Protein AF-A0A915L9Y4-F1 (afdb_monomer_lite)

pLDDT: mean 92.8, std 8.83, range [43.28, 98.94]

Foldseek 3Di:
DAAEEEEEDEAAFAPLLRVLLQVLCVLLVHHYFDAYAVWQDWHQYNVRDTDGGPGHPVCVCVVDVDGLEYEFTDGPVSLVVLLPDPVNLVVLVVCVVVLRAYEYEASNLSSCQSSVHPALEEEEHAPVCVVVNPVVGNYHYDPDQWDDGRRYIYGYDSVSSNVSSLVVSCVPPNNVSSCLSCVLPQDKFKWKKKWWKKKFAPQDQDPPPRWGIKMKTFMDTPDQDQPLLWWQWKWKAADPPDPCRIDIGRHPPGMDIDTHHDWDWIWIWTHTPDPVDDIDIDTYTHDHDDPDPCRVNRVDMGIDMDMDMDIDGSDRSSNVCSRPPDDGHPDDDDDPDPVVVVVVVVVVVVVVVVVVVVVVVVVVVVVVVVVVVVVVVVVVVVVVVVVVVVVVVPDDPDD

Structure (mmCIF, N/CA/C/O backbone):
data_AF-A0A915L9Y4-F1
#
_entry.id   AF-A0A915L9Y4-F1
#
loop_
_atom_site.group_PDB
_atom_site.id
_atom_site.type_symbol
_atom_site.label_atom_id
_atom_site.label_alt_id
_atom_site.label_comp_id
_atom_site.label_asym_id
_atom_site.label_entity_id
_atom_site.label_seq_id
_atom_site.pdbx_PDB_ins_code
_atom_site.Cartn_x
_atom_site.Cartn_y
_atom_site.Cartn_z
_atom_site.occupancy
_atom_site.B_iso_or_equiv
_atom_site.auth_seq_id
_atom_site.auth_comp_id
_atom_site.auth_asym_id
_atom_site.auth_atom_id
_atom_site.pdbx_PDB_model_num
ATOM 1 N N . MET A 1 1 ? -25.971 -1.883 1.354 1.00 72.19 1 MET A N 1
ATOM 2 C CA . MET A 1 1 ? -25.535 -0.600 1.948 1.00 72.19 1 MET A CA 1
ATOM 3 C C . MET A 1 1 ? -24.076 -0.724 2.340 1.00 72.19 1 MET A C 1
ATOM 5 O O . MET A 1 1 ? -23.689 -1.802 2.780 1.00 72.19 1 MET A O 1
ATOM 9 N N . THR A 1 2 ? -23.286 0.332 2.150 1.00 90.81 2 THR A N 1
ATOM 10 C CA . THR A 1 2 ? -21.878 0.383 2.570 1.00 90.81 2 THR A CA 1
ATOM 11 C C . THR A 1 2 ? -21.782 0.284 4.090 1.00 90.81 2 THR A C 1
ATOM 13 O O . THR A 1 2 ? -22.526 0.972 4.791 1.00 90.81 2 THR A O 1
ATOM 16 N N . LYS A 1 3 ? -20.899 -0.587 4.589 1.00 97.31 3 LYS A N 1
ATOM 17 C CA . LYS A 1 3 ? -20.639 -0.743 6.026 1.00 97.31 3 LYS A CA 1
ATOM 18 C C . LYS A 1 3 ? -19.931 0.494 6.574 1.00 97.31 3 LYS A C 1
ATOM 20 O O . LYS A 1 3 ? -19.128 1.089 5.859 1.00 97.31 3 LYS A O 1
ATOM 25 N N . LYS A 1 4 ? -20.207 0.856 7.826 1.00 97.88 4 LYS A N 1
ATOM 26 C CA . LYS A 1 4 ? -19.638 2.031 8.499 1.00 97.88 4 LYS A CA 1
ATOM 27 C C . LYS A 1 4 ? -18.822 1.648 9.728 1.00 97.88 4 LYS A C 1
ATOM 29 O O . LYS A 1 4 ? -19.293 0.877 10.563 1.00 97.88 4 LYS A O 1
ATOM 34 N N . ALA A 1 5 ? -17.646 2.246 9.881 1.00 98.50 5 ALA A N 1
ATOM 35 C CA . ALA A 1 5 ? -16.773 2.063 11.037 1.00 98.50 5 ALA A CA 1
ATOM 36 C C . ALA A 1 5 ? -16.471 3.401 11.721 1.00 98.50 5 ALA A C 1
ATOM 38 O O . ALA A 1 5 ? -16.226 4.404 11.050 1.00 98.50 5 ALA A O 1
ATOM 39 N N . LEU A 1 6 ? -16.453 3.401 13.055 1.00 98.69 6 LEU A N 1
ATOM 40 C CA . LEU A 1 6 ? -16.030 4.545 13.861 1.00 98.69 6 LEU A CA 1
ATOM 41 C C . LEU A 1 6 ? -14.773 4.189 14.650 1.00 98.69 6 LEU A C 1
ATOM 43 O O . LEU A 1 6 ? -14.817 3.311 15.509 1.00 98.69 6 LEU A O 1
ATOM 47 N N . ILE A 1 7 ? -13.676 4.898 14.396 1.00 98.81 7 ILE A N 1
ATOM 48 C CA . ILE A 1 7 ? -12.450 4.828 15.195 1.00 98.81 7 ILE A CA 1
ATOM 49 C C . ILE A 1 7 ? -12.448 6.020 16.148 1.00 98.81 7 ILE A C 1
ATOM 51 O O . ILE A 1 7 ? -12.486 7.163 15.694 1.00 98.81 7 ILE A O 1
ATOM 55 N N . VAL A 1 8 ? -12.405 5.771 17.459 1.00 98.56 8 VAL A N 1
ATOM 56 C CA . VAL A 1 8 ? -12.363 6.848 18.462 1.00 98.56 8 VAL A CA 1
ATOM 57 C C . VAL A 1 8 ? -10.907 7.193 18.766 1.00 98.56 8 VAL A C 1
ATOM 59 O O . VAL A 1 8 ? -10.223 6.483 19.501 1.00 98.56 8 VAL A O 1
ATOM 62 N N . LEU A 1 9 ? -10.428 8.284 18.176 1.00 98.69 9 LEU A N 1
ATOM 63 C CA . LEU A 1 9 ? -9.066 8.776 18.334 1.00 98.69 9 LEU A CA 1
ATOM 64 C C . LEU A 1 9 ? -8.982 9.692 19.555 1.00 98.69 9 LEU A C 1
ATOM 66 O O . LEU A 1 9 ? -9.717 10.667 19.662 1.00 98.69 9 LEU A O 1
ATOM 70 N N . SER A 1 10 ? -8.057 9.407 20.463 1.00 97.88 10 SER A N 1
ATOM 71 C CA . SER A 1 10 ? -7.776 10.246 21.627 1.00 97.88 10 SER A CA 1
ATOM 72 C C . SER A 1 10 ? -6.300 10.626 21.665 1.00 97.88 10 SER A C 1
ATOM 74 O O . SER A 1 10 ? -5.451 9.868 21.203 1.00 97.88 10 SER A O 1
ATOM 76 N N . GLU A 1 11 ? -5.977 11.750 22.307 1.00 98.19 11 GLU A N 1
ATOM 77 C CA . GLU A 1 11 ? -4.596 12.092 22.657 1.00 98.19 11 GLU A CA 1
ATOM 78 C C . GLU A 1 11 ? -3.877 10.914 23.337 1.00 98.19 11 GLU A C 1
ATOM 80 O O . GLU A 1 11 ? -4.408 10.293 24.266 1.00 98.19 11 GLU A O 1
ATOM 85 N N . GLY A 1 12 ? -2.668 10.608 22.859 1.00 98.19 12 GLY A N 1
ATOM 86 C CA . GLY A 1 12 ? -1.854 9.492 23.331 1.00 98.19 12 GLY A CA 1
ATOM 87 C C . GLY A 1 12 ? -2.311 8.107 22.864 1.00 98.19 12 GLY A C 1
ATOM 88 O O . GLY A 1 12 ? -1.844 7.112 23.429 1.00 98.19 12 GLY A O 1
ATOM 89 N N . ALA A 1 13 ? -3.212 8.029 21.880 1.00 98.56 13 ALA A N 1
ATOM 90 C CA . ALA A 1 13 ? -3.502 6.791 21.161 1.00 98.56 13 ALA A CA 1
ATOM 91 C C . ALA A 1 13 ? -2.258 6.273 20.424 1.00 98.56 13 ALA A C 1
ATOM 93 O O . ALA A 1 13 ? -1.366 7.047 20.078 1.00 98.56 13 ALA A O 1
ATOM 94 N N . GLU A 1 14 ? -2.194 4.967 20.188 1.00 98.62 14 GLU A N 1
ATOM 95 C CA . GLU A 1 14 ? -1.151 4.371 19.352 1.00 98.62 14 GLU A CA 1
ATOM 96 C C . GLU A 1 14 ? -1.508 4.558 17.864 1.00 98.62 14 GLU A C 1
ATOM 98 O O . GLU A 1 14 ? -2.595 4.203 17.396 1.00 98.62 14 GLU A O 1
ATOM 103 N N . GLU A 1 15 ? -0.613 5.219 17.136 1.00 98.56 15 GLU A N 1
ATOM 104 C CA . GLU A 1 15 ? -0.821 5.675 15.762 1.00 98.56 15 GLU A CA 1
ATOM 105 C C . GLU A 1 15 ? -0.938 4.533 14.739 1.00 98.56 15 GLU A C 1
ATOM 107 O O . GLU A 1 15 ? -1.768 4.618 13.833 1.00 98.56 15 GLU A O 1
ATOM 112 N N . ILE A 1 16 ? -0.180 3.443 14.884 1.00 98.50 16 ILE A N 1
ATOM 113 C CA . ILE A 1 16 ? -0.242 2.271 13.993 1.00 98.50 16 ILE A CA 1
ATOM 114 C C . ILE A 1 16 ? -1.570 1.539 14.202 1.00 98.50 16 ILE A C 1
ATOM 116 O O . ILE A 1 16 ? -2.249 1.178 13.243 1.00 98.50 16 ILE A O 1
ATOM 120 N N . GLU A 1 17 ? -1.972 1.357 15.455 1.00 98.69 17 GLU A N 1
ATOM 121 C CA . GLU A 1 17 ? -3.247 0.756 15.859 1.00 98.69 17 GLU A CA 1
ATOM 122 C C . GLU A 1 17 ? -4.467 1.595 15.449 1.00 98.69 17 GLU A C 1
ATOM 124 O O . GLU A 1 17 ? -5.578 1.073 15.392 1.00 98.69 17 GLU A O 1
ATOM 129 N N . THR A 1 18 ? -4.269 2.877 15.137 1.00 98.56 18 THR A N 1
ATOM 130 C CA . THR A 1 18 ? -5.303 3.759 14.582 1.00 98.56 18 THR A CA 1
ATOM 131 C C . THR A 1 18 ? -5.329 3.685 13.054 1.00 98.56 18 THR A C 1
ATOM 133 O O . THR A 1 18 ? -6.380 3.451 12.454 1.00 98.56 18 THR A O 1
ATOM 136 N N . ILE A 1 19 ? -4.175 3.886 12.409 1.00 98.44 19 ILE A N 1
ATOM 137 C CA . ILE A 1 19 ? -4.089 4.071 10.957 1.00 98.44 19 ILE A CA 1
ATOM 138 C C . ILE A 1 19 ? -4.197 2.753 10.194 1.00 98.44 19 ILE A C 1
ATOM 140 O O . ILE A 1 19 ? -4.877 2.723 9.173 1.00 98.44 19 ILE A O 1
ATOM 144 N N . VAL A 1 20 ? -3.601 1.658 10.678 1.00 98.19 20 VAL A N 1
ATOM 145 C CA . VAL A 1 20 ? -3.665 0.366 9.970 1.00 98.19 20 VAL A CA 1
ATOM 146 C C . VAL A 1 20 ? -5.113 -0.128 9.846 1.00 98.19 20 VAL A C 1
ATOM 148 O O . VAL A 1 20 ? -5.528 -0.433 8.727 1.00 98.19 20 VAL A O 1
ATOM 151 N N . PRO A 1 21 ? -5.939 -0.146 10.916 1.00 98.56 21 PRO A N 1
ATOM 152 C CA . PRO A 1 21 ? -7.364 -0.425 10.768 1.00 98.56 21 PRO A CA 1
ATOM 153 C C . PRO A 1 21 ? -8.087 0.536 9.831 1.00 98.56 21 PRO A C 1
ATOM 155 O O . PRO A 1 21 ? -8.866 0.082 8.997 1.00 98.56 21 PRO A O 1
ATOM 158 N N . ALA A 1 22 ? -7.832 1.844 9.938 1.00 98.56 22 ALA A N 1
ATOM 159 C CA . ALA A 1 22 ? -8.494 2.828 9.088 1.00 98.56 22 ALA A CA 1
ATOM 160 C C . ALA A 1 22 ? -8.210 2.588 7.598 1.00 98.56 22 ALA A C 1
ATOM 162 O O . ALA A 1 22 ? -9.135 2.587 6.787 1.00 98.56 22 ALA A O 1
ATOM 163 N N . ASP A 1 23 ? -6.943 2.363 7.251 1.00 97.06 23 ASP A N 1
ATOM 164 C CA . ASP A 1 23 ? -6.484 2.124 5.886 1.00 97.06 23 ASP A CA 1
ATOM 165 C C . ASP A 1 23 ? -7.079 0.830 5.312 1.00 97.06 23 ASP A C 1
ATOM 167 O O . ASP A 1 23 ? -7.757 0.868 4.284 1.00 97.06 23 ASP A O 1
ATOM 171 N N . LEU A 1 24 ? -6.930 -0.302 6.009 1.00 96.75 24 LEU A N 1
ATOM 172 C CA . LEU A 1 24 ? -7.405 -1.597 5.512 1.00 96.75 24 LEU A CA 1
ATOM 173 C C . LEU A 1 24 ? -8.934 -1.644 5.379 1.00 96.75 24 LEU A C 1
ATOM 175 O O . LEU A 1 24 ? -9.451 -2.160 4.387 1.00 96.75 24 LEU A O 1
ATOM 179 N N . LEU A 1 25 ? -9.675 -1.075 6.334 1.00 98.19 25 LEU A N 1
ATOM 180 C CA . LEU A 1 25 ? -11.136 -0.999 6.239 1.00 98.19 25 LEU A CA 1
ATOM 181 C C . LEU A 1 25 ? -11.567 -0.123 5.048 1.00 98.19 25 LEU A C 1
ATOM 183 O O . LEU A 1 25 ? -12.472 -0.512 4.308 1.00 98.19 25 LEU A O 1
ATOM 187 N N . ARG A 1 26 ? -10.883 1.004 4.790 1.00 96.62 26 ARG A N 1
ATOM 188 C CA . ARG A 1 26 ? -11.124 1.834 3.594 1.00 96.62 26 ARG A CA 1
ATOM 189 C C . ARG A 1 26 ? -10.810 1.074 2.302 1.00 96.62 26 ARG A C 1
ATOM 191 O O . ARG A 1 26 ? -11.615 1.126 1.374 1.00 96.62 26 ARG A O 1
ATOM 198 N N . ARG A 1 27 ? -9.716 0.300 2.250 1.00 93.62 27 ARG A N 1
ATOM 199 C CA . ARG A 1 27 ? -9.398 -0.597 1.115 1.00 93.62 27 ARG A CA 1
ATOM 200 C C . ARG A 1 27 ? -10.487 -1.640 0.870 1.00 93.62 27 ARG A C 1
ATOM 202 O O . ARG A 1 27 ? -10.753 -1.986 -0.276 1.00 93.62 27 ARG A O 1
ATOM 209 N N . ALA A 1 28 ? -11.155 -2.099 1.927 1.00 94.75 28 ALA A N 1
ATOM 210 C CA . ALA A 1 28 ? -12.291 -3.013 1.833 1.00 94.75 28 ALA A CA 1
ATOM 211 C C . ALA A 1 28 ? -13.602 -2.339 1.375 1.00 94.75 28 ALA A C 1
ATOM 213 O O . ALA A 1 28 ? -14.614 -3.021 1.206 1.00 94.75 28 ALA A O 1
ATOM 214 N N . GLY A 1 29 ? -13.600 -1.016 1.179 1.00 94.75 29 GLY A N 1
ATOM 215 C CA . GLY A 1 29 ? -14.775 -0.229 0.808 1.00 94.75 29 GLY A CA 1
ATOM 216 C C . GLY A 1 29 ? -15.689 0.121 1.984 1.00 94.75 29 GLY A C 1
ATOM 217 O O . GLY A 1 29 ? -16.859 0.423 1.765 1.00 94.75 29 GLY A O 1
ATOM 218 N N . ILE A 1 30 ? -15.194 0.058 3.224 1.00 97.75 30 ILE A N 1
ATOM 219 C CA . ILE A 1 30 ? -15.936 0.466 4.426 1.00 97.75 30 ILE A CA 1
ATOM 220 C C . ILE A 1 30 ? -15.810 1.984 4.590 1.00 97.75 30 ILE A C 1
ATOM 222 O O . ILE A 1 30 ? -14.729 2.554 4.445 1.00 97.75 30 ILE A O 1
ATOM 226 N N . ASP A 1 31 ? -16.923 2.638 4.915 1.00 97.38 31 ASP A N 1
ATOM 227 C CA . ASP A 1 31 ? -16.970 4.062 5.244 1.00 97.38 31 ASP A CA 1
ATOM 228 C C . ASP A 1 31 ? -16.436 4.270 6.671 1.00 97.38 31 ASP A C 1
ATOM 230 O O . ASP A 1 31 ? -17.122 4.008 7.664 1.00 97.38 31 ASP A O 1
ATOM 234 N N . VAL A 1 32 ? -15.162 4.657 6.769 1.00 98.50 32 VAL A N 1
ATOM 235 C CA . VAL A 1 32 ? -14.446 4.825 8.040 1.00 98.50 32 VAL A CA 1
ATOM 236 C C . VAL A 1 32 ? -14.411 6.292 8.442 1.00 98.50 32 VAL A C 1
ATOM 238 O O . VAL A 1 32 ? -13.819 7.116 7.743 1.00 98.50 32 VAL A O 1
ATOM 241 N N . THR A 1 33 ? -14.943 6.577 9.629 1.00 98.50 33 THR A N 1
ATOM 242 C CA . THR A 1 33 ? -14.765 7.846 10.338 1.00 98.50 33 THR A CA 1
ATOM 243 C C . THR A 1 33 ? -13.722 7.692 11.446 1.00 98.50 33 THR A C 1
ATOM 245 O O . THR A 1 33 ? -13.926 6.920 12.384 1.00 98.50 33 THR A O 1
ATOM 248 N N . ILE A 1 34 ? -12.652 8.484 11.398 1.00 98.69 34 ILE A N 1
ATOM 249 C CA . ILE A 1 34 ? -11.750 8.728 12.530 1.00 98.69 34 ILE A CA 1
ATOM 250 C C . ILE A 1 34 ? -12.284 9.935 13.302 1.00 98.69 34 ILE A C 1
ATOM 252 O O . ILE A 1 34 ? -12.256 11.061 12.807 1.00 98.69 34 ILE A O 1
ATOM 256 N N . ALA A 1 35 ? -12.789 9.702 14.510 1.00 98.38 35 ALA A N 1
ATOM 257 C CA . ALA A 1 35 ? -13.433 10.715 15.329 1.00 98.38 35 ALA A CA 1
ATOM 258 C C . ALA A 1 35 ? -12.565 11.123 16.520 1.00 98.38 35 ALA A C 1
ATOM 260 O O . ALA A 1 35 ? -12.251 10.292 17.371 1.00 98.38 35 ALA A O 1
ATOM 261 N N . GLY A 1 36 ? -12.206 12.404 16.599 1.00 98.44 36 GLY A N 1
ATOM 262 C CA . GLY A 1 36 ? -11.384 12.930 17.686 1.00 98.44 36 GLY A CA 1
ATOM 263 C C . GLY A 1 36 ? -12.190 13.142 18.968 1.00 98.44 36 GLY A C 1
ATOM 264 O O . GLY A 1 36 ? -13.151 13.913 18.986 1.00 98.44 36 GLY A O 1
ATOM 265 N N . LEU A 1 37 ? -11.802 12.466 20.050 1.00 97.94 37 LEU A N 1
ATOM 266 C CA . LEU A 1 37 ? -12.480 12.519 21.347 1.00 97.94 37 LEU A CA 1
ATOM 267 C C . LEU A 1 37 ? -12.442 13.928 21.950 1.00 97.94 37 LEU A C 1
ATOM 269 O O . LEU A 1 37 ? -13.447 14.403 22.469 1.00 97.94 37 LEU A O 1
ATOM 273 N N . GLN A 1 38 ? -11.293 14.603 21.857 1.00 95.12 38 GLN A N 1
ATOM 274 C CA . GLN A 1 38 ? -11.092 15.948 22.401 1.00 95.12 38 GLN A CA 1
ATOM 275 C C . GLN A 1 38 ? -11.589 17.071 21.472 1.00 95.12 38 GLN A C 1
ATOM 277 O O . GLN A 1 38 ? -11.719 18.208 21.918 1.00 95.12 38 GLN A O 1
ATOM 282 N N . GLY A 1 39 ? -11.868 16.783 20.197 1.00 94.50 39 GLY A N 1
ATOM 283 C CA . GLY A 1 39 ? -12.214 17.794 19.198 1.00 94.50 39 GLY A CA 1
ATOM 284 C C . GLY A 1 39 ? -11.891 17.352 17.773 1.00 94.50 39 GLY A C 1
ATOM 285 O O . GLY A 1 39 ? -11.631 16.180 17.520 1.00 94.50 39 GLY A O 1
ATOM 286 N N . ASP A 1 40 ? -11.941 18.293 16.835 1.00 93.44 40 ASP A N 1
ATOM 287 C CA . ASP A 1 40 ? -11.572 18.113 15.424 1.00 93.44 40 ASP A CA 1
ATOM 288 C C . ASP A 1 40 ? -10.190 18.698 15.070 1.00 93.44 40 ASP A C 1
ATOM 290 O O . ASP A 1 40 ? -9.759 18.627 13.916 1.00 93.44 40 ASP A O 1
ATOM 294 N N . SER A 1 41 ? -9.486 19.248 16.063 1.00 96.12 41 SER A N 1
ATOM 295 C CA . SER A 1 41 ? -8.094 19.679 15.943 1.00 96.12 41 SER A CA 1
ATOM 296 C C . SER A 1 41 ? -7.139 18.493 15.811 1.00 96.12 41 SER A C 1
ATOM 298 O O . SER A 1 41 ? -7.496 17.338 16.052 1.00 96.12 41 SER A O 1
ATOM 300 N N . GLU A 1 42 ? -5.888 18.788 15.472 1.00 97.75 42 GLU A N 1
ATOM 301 C CA . GLU A 1 42 ? -4.801 17.820 15.476 1.00 97.75 42 GLU A CA 1
ATOM 302 C C . GLU A 1 42 ? -4.668 17.095 16.828 1.00 97.75 42 GLU A C 1
ATOM 304 O O . GLU A 1 42 ? -4.679 17.717 17.892 1.00 97.75 42 GLU A O 1
ATOM 309 N N . ILE A 1 43 ? -4.503 15.770 16.784 1.00 97.44 43 ILE A N 1
ATOM 310 C CA . ILE A 1 43 ? -4.306 14.920 17.959 1.00 97.44 43 ILE A CA 1
ATOM 311 C C . ILE A 1 43 ? -2.890 14.348 17.939 1.00 97.44 43 ILE A C 1
ATOM 313 O O . ILE A 1 43 ? -2.472 13.704 16.974 1.00 97.44 43 ILE A O 1
ATOM 317 N N . ILE A 1 44 ? -2.162 14.559 19.038 1.00 98.31 44 ILE A N 1
ATOM 318 C CA . ILE A 1 44 ? -0.817 14.017 19.245 1.00 98.31 44 ILE A CA 1
ATOM 319 C C . ILE A 1 44 ? -0.935 12.577 19.760 1.00 98.31 44 ILE A C 1
ATOM 321 O O . ILE A 1 44 ? -1.503 12.320 20.827 1.00 98.31 44 ILE A O 1
ATOM 325 N N . CYS A 1 45 ? -0.405 11.636 18.984 1.00 98.56 45 CYS A N 1
ATOM 326 C CA . CYS A 1 45 ? -0.364 10.212 19.300 1.00 98.56 45 CYS A CA 1
ATOM 327 C C . CYS A 1 45 ? 0.826 9.868 20.204 1.00 98.56 45 CYS A C 1
ATOM 329 O O . CYS A 1 45 ? 1.641 10.711 20.579 1.00 98.56 45 CYS A O 1
ATOM 331 N N . SER A 1 46 ? 0.921 8.600 20.583 1.00 97.75 46 SER A N 1
ATOM 332 C CA . SER A 1 46 ? 1.845 8.117 21.602 1.00 97.75 46 SER A CA 1
ATOM 333 C C . SER A 1 46 ? 3.331 8.297 21.264 1.00 97.75 46 SER A C 1
ATOM 335 O O . SER A 1 46 ? 4.132 8.431 22.189 1.00 97.75 46 SER A O 1
ATOM 337 N N . ARG A 1 47 ? 3.723 8.292 19.978 1.00 98.25 47 ARG A N 1
ATOM 338 C CA . ARG A 1 47 ? 5.105 8.557 19.523 1.00 98.25 47 ARG A CA 1
ATOM 339 C C . ARG A 1 47 ? 5.198 9.891 18.772 1.00 98.25 47 ARG A C 1
ATOM 341 O O . ARG A 1 47 ? 6.074 10.083 17.933 1.00 98.25 47 ARG A O 1
ATOM 348 N N . ASN A 1 48 ? 4.337 10.843 19.138 1.00 98.12 48 ASN A N 1
ATOM 349 C CA . ASN A 1 48 ? 4.277 12.207 18.606 1.00 98.12 48 ASN A CA 1
ATOM 350 C C . ASN A 1 48 ? 3.865 12.319 17.130 1.00 98.12 48 ASN A C 1
ATOM 352 O O . ASN A 1 48 ? 3.958 13.407 16.559 1.00 98.12 48 ASN A O 1
ATOM 356 N N . VAL A 1 49 ? 3.368 11.243 16.508 1.00 98.50 49 VAL A N 1
ATOM 357 C CA . VAL A 1 49 ? 2.664 11.368 15.227 1.00 98.50 49 VAL A CA 1
ATOM 358 C C . VAL A 1 49 ? 1.409 12.208 15.441 1.00 98.50 49 VAL A C 1
ATOM 360 O O . VAL A 1 49 ? 0.653 11.997 16.389 1.00 98.50 49 VAL A O 1
ATOM 363 N N . VAL A 1 50 ? 1.191 13.174 14.557 1.00 98.31 50 VAL A N 1
ATOM 364 C CA . VAL A 1 50 ? 0.038 14.068 14.618 1.00 98.31 50 VAL A CA 1
ATOM 365 C C . VAL A 1 50 ? -0.994 13.603 13.603 1.00 98.31 50 VAL A C 1
ATOM 367 O O . VAL A 1 50 ? -0.723 13.586 12.403 1.00 98.31 50 VAL A O 1
ATOM 370 N N . ILE A 1 51 ? -2.177 13.224 14.081 1.00 98.31 51 ILE A N 1
ATOM 371 C CA . ILE A 1 51 ? -3.292 12.800 13.233 1.00 98.31 51 ILE A CA 1
ATOM 372 C C . ILE A 1 51 ? -4.393 13.849 13.333 1.00 98.31 51 ILE A C 1
ATOM 374 O O . ILE A 1 51 ? -4.853 14.179 14.426 1.00 98.31 51 ILE A O 1
ATOM 378 N N . LYS A 1 52 ? -4.845 14.352 12.184 1.00 98.25 52 LYS A N 1
ATOM 379 C CA . LYS A 1 52 ? -6.068 15.147 12.101 1.00 98.25 52 LYS A CA 1
ATOM 380 C C . LYS A 1 52 ? -7.266 14.196 11.959 1.00 98.25 52 LYS A C 1
ATOM 382 O O . LYS A 1 52 ? -7.290 13.441 10.985 1.00 98.25 52 LYS A O 1
ATOM 387 N N . PRO A 1 53 ? -8.229 14.189 12.895 1.00 98.25 53 PRO A N 1
ATOM 388 C CA . PRO A 1 53 ? -9.435 13.378 12.757 1.00 98.25 53 PRO A CA 1
ATOM 389 C C . PRO A 1 53 ? -10.303 13.882 11.592 1.00 98.25 53 PRO A C 1
ATOM 391 O O . PRO A 1 53 ? -10.236 15.051 11.214 1.00 98.25 53 PRO A O 1
ATOM 394 N N . ASP A 1 54 ? -11.163 13.018 11.048 1.00 98.06 54 ASP A N 1
ATOM 395 C CA . ASP A 1 54 ? -12.105 13.400 9.985 1.00 98.06 54 ASP A CA 1
ATOM 396 C C . ASP A 1 54 ? -13.154 14.400 10.514 1.00 98.06 54 ASP A C 1
ATOM 398 O O . ASP A 1 54 ? -13.619 15.281 9.792 1.00 98.06 54 ASP A O 1
ATOM 402 N N . LYS A 1 55 ? -13.547 14.240 11.785 1.00 97.12 55 LYS A N 1
ATOM 403 C CA . LYS A 1 55 ? -14.475 15.108 12.526 1.00 97.12 55 LYS A CA 1
ATOM 404 C C . LYS A 1 55 ? -14.333 14.890 14.032 1.00 97.12 55 LYS A C 1
ATOM 406 O O . LYS A 1 55 ? -13.768 13.891 14.475 1.00 97.12 55 LYS A O 1
ATOM 411 N N . SER A 1 56 ? -14.880 15.797 14.837 1.00 97.81 56 SER A N 1
ATOM 412 C CA . SER A 1 56 ? -14.961 15.591 16.287 1.00 97.81 56 SER A CA 1
ATOM 413 C C . SER A 1 56 ? -15.921 14.448 16.632 1.00 97.81 56 SER A C 1
ATOM 415 O O . SER A 1 56 ? -16.867 14.162 15.892 1.00 97.81 56 SER A O 1
ATOM 417 N N . PHE A 1 57 ? -15.716 13.816 17.788 1.00 97.12 57 PHE A N 1
ATOM 418 C CA . PHE A 1 57 ? -16.567 12.737 18.295 1.00 97.12 57 PHE A CA 1
ATOM 419 C C . PHE A 1 57 ? -18.047 13.129 18.347 1.00 97.12 57 PHE A C 1
ATOM 421 O O . PHE A 1 57 ? -18.898 12.408 17.832 1.00 97.12 57 PHE A O 1
ATOM 428 N N . LYS A 1 58 ? -18.357 14.332 18.836 1.00 95.62 58 LYS A N 1
ATOM 429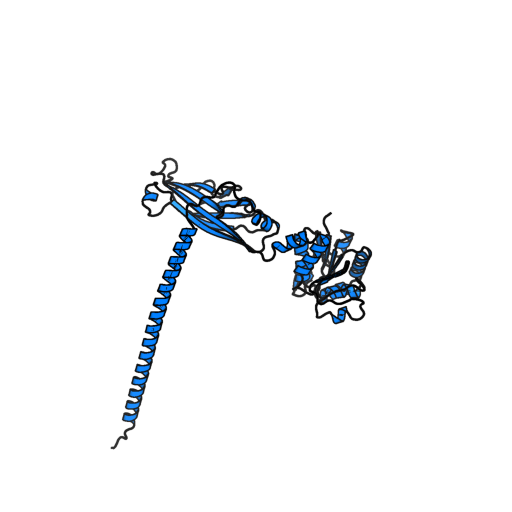 C CA . LYS A 1 58 ? -19.735 14.846 18.895 1.00 95.62 58 LYS A CA 1
ATOM 430 C C . LYS A 1 58 ? -20.382 14.960 17.513 1.00 95.62 58 LYS A C 1
ATOM 432 O O . LYS A 1 58 ? -21.528 14.550 17.337 1.00 95.62 58 LYS A O 1
ATOM 437 N N . VAL A 1 59 ? -19.645 15.465 16.521 1.00 96.62 59 VAL A N 1
ATOM 438 C CA . VAL A 1 59 ? -20.138 15.573 15.137 1.00 96.62 59 VAL A CA 1
ATOM 439 C C . VAL A 1 59 ? -20.264 14.193 14.488 1.00 96.62 59 VAL A C 1
ATOM 441 O O . VAL A 1 59 ? -21.202 13.947 13.729 1.00 96.62 59 VAL A O 1
ATOM 444 N N . ALA A 1 60 ? -19.367 13.252 14.790 1.00 96.00 60 ALA A N 1
ATOM 445 C CA . ALA A 1 60 ? -19.472 11.877 14.306 1.00 96.00 60 ALA A CA 1
ATOM 446 C C . ALA A 1 60 ? -20.761 11.188 14.779 1.00 96.00 60 ALA A C 1
ATOM 448 O O . ALA A 1 60 ? -21.398 10.497 13.983 1.00 96.00 60 ALA A O 1
ATOM 449 N N . LEU A 1 61 ? -21.162 11.406 16.034 1.00 93.88 61 LEU A N 1
ATOM 450 C CA . LEU A 1 61 ? -22.381 10.823 16.600 1.00 93.88 61 LEU A CA 1
ATOM 451 C C . LEU A 1 61 ? -23.661 11.494 16.095 1.00 93.88 61 LEU A C 1
ATOM 453 O O . LEU A 1 61 ? -24.648 10.808 15.846 1.00 93.88 61 LEU A O 1
ATOM 457 N N . SER A 1 62 ? -23.658 12.814 15.893 1.00 92.12 62 SER A N 1
ATOM 458 C CA . SER A 1 62 ? -24.835 13.512 15.359 1.00 92.12 62 SER A CA 1
ATOM 459 C C . SER A 1 62 ? -25.053 13.261 13.862 1.00 92.12 62 SER A C 1
ATOM 461 O O . SER A 1 62 ? -26.192 13.214 13.406 1.00 92.12 62 SER A O 1
ATOM 463 N N . SER A 1 63 ? -23.974 13.073 13.093 1.00 88.38 63 SER A N 1
ATOM 464 C CA . SER A 1 63 ? -24.037 12.854 11.638 1.00 88.38 63 SER A CA 1
ATOM 465 C C . SER A 1 63 ? -24.338 11.412 11.223 1.00 88.38 63 SER A C 1
ATOM 467 O O . SER A 1 63 ? -24.766 11.184 10.092 1.00 88.38 63 SER A O 1
ATOM 469 N N . SER A 1 64 ? -24.119 10.428 12.099 1.00 84.00 64 SER A N 1
ATOM 470 C CA . SER A 1 64 ? -24.461 9.030 11.830 1.00 84.00 64 SER A CA 1
ATOM 471 C C . SER A 1 64 ? -25.010 8.374 13.095 1.00 84.00 64 SER A C 1
ATOM 473 O O . SER A 1 64 ? -24.249 8.164 14.039 1.00 84.00 64 SER A O 1
ATOM 475 N N . PRO A 1 65 ? -26.300 7.990 13.122 1.00 77.50 65 PRO A N 1
ATOM 476 C CA . PRO A 1 65 ? -26.926 7.457 14.330 1.00 77.50 65 PRO A CA 1
ATOM 477 C C . PRO A 1 65 ? -26.417 6.058 14.698 1.00 77.50 65 PRO A C 1
ATOM 479 O O . PRO A 1 65 ? -26.571 5.624 15.835 1.00 77.50 65 PRO A O 1
ATOM 482 N N . THR A 1 66 ? -25.843 5.324 13.737 1.00 90.62 66 THR A N 1
ATOM 483 C CA . THR A 1 66 ? -25.319 3.971 13.949 1.00 90.62 66 THR A CA 1
ATOM 484 C C . THR A 1 66 ? -24.061 3.723 13.118 1.00 90.62 66 THR A C 1
ATOM 486 O O . THR A 1 66 ? -23.863 4.334 12.063 1.00 90.62 66 THR A O 1
ATOM 489 N N . TYR A 1 67 ? -23.226 2.810 13.612 1.00 97.38 67 TYR A N 1
ATOM 490 C CA . TYR A 1 67 ? -22.051 2.263 12.938 1.00 97.38 67 TYR A CA 1
ATOM 491 C C . TYR A 1 67 ? -22.114 0.733 13.026 1.00 97.38 67 TYR A C 1
ATOM 493 O O . TYR A 1 67 ? -22.633 0.190 14.006 1.00 97.38 67 TYR A O 1
ATOM 501 N N . ASP A 1 68 ? -21.597 0.031 12.019 1.00 98.12 68 ASP A N 1
ATOM 502 C CA . ASP A 1 68 ? -21.527 -1.434 12.034 1.00 98.12 68 ASP A CA 1
ATOM 503 C C . ASP A 1 68 ? -20.440 -1.933 12.998 1.00 98.12 68 ASP A C 1
ATOM 505 O O . ASP A 1 68 ? -20.590 -3.005 13.586 1.00 98.12 68 ASP A O 1
ATOM 509 N N . ILE A 1 69 ? -19.375 -1.145 13.193 1.00 98.75 69 ILE A N 1
ATOM 510 C CA . ILE A 1 69 ? -18.291 -1.443 14.132 1.00 98.75 69 ILE A CA 1
ATOM 511 C C . ILE A 1 69 ? -17.756 -0.183 14.825 1.00 98.75 69 ILE A C 1
ATOM 513 O O . ILE A 1 69 ? -17.577 0.863 14.194 1.00 98.75 69 ILE A O 1
ATOM 517 N N . LEU A 1 70 ? -17.480 -0.300 16.124 1.00 98.81 70 LEU A N 1
ATOM 518 C CA . LEU A 1 70 ? -16.731 0.686 16.906 1.00 98.81 70 LEU A CA 1
ATOM 519 C C . LEU A 1 70 ? -15.321 0.165 17.165 1.00 98.81 70 LEU A C 1
ATOM 521 O O . LEU A 1 70 ? -15.165 -1.004 17.500 1.00 98.81 70 LEU A O 1
ATOM 525 N N . ILE A 1 71 ? -14.310 1.016 17.030 1.00 98.94 71 ILE A N 1
ATOM 526 C CA . ILE A 1 71 ? -12.902 0.628 17.119 1.00 98.94 71 ILE A CA 1
ATOM 527 C C . ILE A 1 71 ? -12.200 1.522 18.141 1.00 98.94 71 ILE A C 1
ATOM 529 O O . ILE A 1 71 ? -12.237 2.751 18.039 1.00 98.94 71 ILE A O 1
ATOM 533 N N . LEU A 1 72 ? -11.559 0.886 19.120 1.00 98.88 72 LEU A N 1
ATOM 534 C CA . LEU A 1 72 ? -10.829 1.518 20.214 1.00 98.88 72 LEU A CA 1
ATOM 535 C C . LEU A 1 72 ? -9.330 1.202 20.079 1.00 98.88 72 LEU A C 1
ATOM 537 O O . LEU A 1 72 ? -8.903 0.098 20.447 1.00 98.88 72 LEU A O 1
ATOM 541 N N . PRO A 1 73 ? -8.526 2.140 19.545 1.00 98.75 73 PRO A N 1
ATOM 542 C CA . PRO A 1 73 ? -7.075 2.014 19.539 1.00 98.75 73 PRO A CA 1
ATOM 543 C C . PRO A 1 73 ? -6.516 1.909 20.961 1.00 98.75 73 PRO A C 1
ATOM 545 O O . PRO A 1 73 ? -7.139 2.348 21.934 1.00 98.75 73 PRO A O 1
ATOM 548 N N . GLY A 1 74 ? -5.321 1.340 21.086 1.00 98.19 74 GLY A N 1
ATOM 549 C CA . GLY A 1 74 ? -4.574 1.345 22.329 1.00 98.19 74 GLY A CA 1
ATOM 550 C C . GLY A 1 74 ? -3.736 2.605 22.489 1.00 98.19 74 GLY A C 1
ATOM 551 O O . GLY A 1 74 ? -4.178 3.720 22.218 1.00 98.19 74 GLY A O 1
ATOM 552 N N . GLY A 1 75 ? -2.518 2.425 23.001 1.00 97.62 75 GLY A N 1
ATOM 553 C CA . GLY A 1 75 ? -1.734 3.503 23.601 1.00 97.62 75 GLY A CA 1
ATOM 554 C C . GLY A 1 75 ? -2.259 3.807 25.002 1.00 97.62 75 GLY A C 1
ATOM 555 O O . GLY A 1 75 ? -3.433 4.106 25.190 1.00 97.62 75 GLY A O 1
ATOM 556 N N . LEU A 1 76 ? -1.406 3.690 26.023 1.00 97.50 76 LEU A N 1
ATOM 557 C CA . LEU A 1 76 ? -1.873 3.672 27.415 1.00 97.50 76 LEU A CA 1
ATOM 558 C C . LEU A 1 76 ? -2.621 4.958 27.812 1.00 97.50 76 LEU A C 1
ATOM 560 O O . LEU A 1 76 ? -3.653 4.887 28.474 1.00 97.50 76 LEU A O 1
ATOM 564 N N . LYS A 1 77 ? -2.134 6.130 27.379 1.00 98.38 77 LYS A N 1
ATOM 565 C CA . LYS A 1 77 ? -2.809 7.416 27.620 1.00 98.38 77 LYS A CA 1
ATOM 566 C C . LYS A 1 77 ? -4.137 7.499 26.854 1.00 98.38 77 LYS A C 1
ATOM 568 O O . LYS A 1 77 ? -5.153 7.829 27.461 1.00 98.38 77 LYS A O 1
ATOM 573 N N . GLY A 1 78 ? -4.148 7.130 25.570 1.00 98.25 78 GLY A N 1
ATOM 574 C CA . GLY A 1 78 ? -5.363 7.108 24.749 1.00 98.25 78 GLY A CA 1
ATOM 575 C C . GLY A 1 78 ? -6.440 6.181 25.316 1.00 98.25 78 GLY A C 1
ATOM 576 O O . GLY A 1 78 ? -7.569 6.608 25.539 1.00 98.25 78 GLY A O 1
ATOM 577 N N . ALA A 1 79 ? -6.072 4.947 25.657 1.00 98.56 79 ALA A N 1
ATOM 578 C CA . ALA A 1 79 ? -6.969 3.967 26.262 1.00 98.56 79 ALA A CA 1
ATOM 579 C C . ALA A 1 79 ? -7.549 4.435 27.606 1.00 98.56 79 ALA A C 1
ATOM 581 O O . ALA A 1 79 ? -8.735 4.235 27.865 1.00 98.56 79 ALA A O 1
ATOM 582 N N . ARG A 1 80 ? -6.753 5.106 28.450 1.00 98.56 80 ARG A N 1
ATOM 583 C CA . ARG A 1 80 ? -7.238 5.687 29.714 1.00 98.56 80 ARG A CA 1
ATOM 584 C C . ARG A 1 80 ? -8.239 6.816 29.491 1.00 98.56 80 ARG A C 1
ATOM 586 O O . ARG A 1 80 ? -9.240 6.874 30.197 1.00 98.56 80 ARG A O 1
ATOM 593 N N . ASN A 1 81 ? -8.019 7.666 28.491 1.00 98.62 81 ASN A N 1
ATOM 594 C CA . ASN A 1 81 ? -8.984 8.704 28.128 1.00 98.62 81 ASN A CA 1
ATOM 595 C C . ASN A 1 81 ? -10.312 8.094 27.646 1.00 98.62 81 ASN A C 1
ATOM 597 O O . ASN A 1 81 ? -11.379 8.546 28.056 1.00 98.62 81 ASN A O 1
ATOM 601 N N . LEU A 1 82 ? -10.257 7.029 26.837 1.00 98.69 82 LEU A N 1
ATOM 602 C CA . LEU A 1 82 ? -11.446 6.280 26.410 1.00 98.69 82 LEU A CA 1
ATOM 603 C C . LEU A 1 82 ? -12.168 5.631 27.603 1.00 98.69 82 LEU A C 1
ATOM 605 O O . LEU A 1 82 ? -13.391 5.704 27.708 1.00 98.69 82 LEU A O 1
ATOM 609 N N . ALA A 1 83 ? -11.415 5.035 28.528 1.00 98.50 83 ALA A N 1
ATOM 610 C CA . ALA A 1 83 ? -11.944 4.419 29.741 1.00 98.50 83 ALA A CA 1
ATOM 611 C C . ALA A 1 83 ? -12.593 5.433 30.702 1.00 98.50 83 ALA A C 1
ATOM 613 O O . ALA A 1 83 ? -13.554 5.091 31.385 1.00 98.50 83 ALA A O 1
ATOM 614 N N . ALA A 1 84 ? -12.091 6.670 30.746 1.00 98.50 84 ALA A N 1
ATOM 615 C CA . ALA A 1 84 ? -12.619 7.741 31.592 1.00 98.50 84 ALA A CA 1
ATOM 616 C C . ALA A 1 84 ? -13.809 8.497 30.967 1.00 98.50 84 ALA A C 1
ATOM 618 O O . ALA A 1 84 ? -14.531 9.196 31.677 1.00 98.50 84 ALA A O 1
ATOM 619 N N . SER A 1 85 ? -14.026 8.385 29.653 1.00 98.50 85 SER A N 1
ATOM 620 C CA . SER A 1 85 ? -15.085 9.120 28.957 1.00 98.50 85 SER A CA 1
ATOM 621 C C . SER A 1 85 ? -16.458 8.467 29.140 1.00 98.50 85 SER A C 1
ATOM 623 O O . SER A 1 85 ? -16.704 7.353 28.674 1.00 98.50 85 SER A O 1
ATOM 625 N N . LEU A 1 86 ? -17.384 9.198 29.767 1.00 97.81 86 LEU A N 1
ATOM 626 C CA . LEU A 1 86 ? -18.785 8.784 29.899 1.00 97.81 86 LEU A CA 1
ATOM 627 C C . LEU A 1 86 ? -19.482 8.676 28.536 1.00 97.81 86 LEU A C 1
ATOM 629 O O . LEU A 1 86 ? -20.203 7.711 28.301 1.00 97.81 86 LEU A O 1
ATOM 633 N N . GLU A 1 87 ? -19.208 9.611 27.621 1.00 96.75 87 GLU A N 1
ATOM 634 C CA . GLU A 1 87 ? -19.796 9.638 26.274 1.00 96.75 87 GLU A CA 1
ATOM 635 C C . GLU A 1 87 ? -19.378 8.395 25.460 1.00 96.75 87 GLU A C 1
ATOM 637 O O . GLU A 1 87 ? -20.193 7.797 24.755 1.00 96.75 87 GLU A O 1
ATOM 642 N N . VAL A 1 88 ? -18.121 7.947 25.599 1.00 98.31 88 VAL A N 1
ATOM 643 C CA . VAL A 1 88 ? -17.654 6.677 25.012 1.00 98.31 88 VAL A CA 1
ATOM 644 C C . VAL A 1 88 ? -18.374 5.490 25.653 1.00 98.31 88 VAL A C 1
ATOM 646 O O . VAL A 1 88 ? -18.820 4.591 24.942 1.00 98.31 88 VAL A O 1
ATOM 649 N N . GLY A 1 89 ? -18.538 5.485 26.977 1.00 98.38 89 GLY A N 1
ATOM 650 C CA . GLY A 1 89 ? -19.259 4.424 27.680 1.00 98.38 89 GLY A CA 1
ATOM 651 C C . GLY A 1 89 ? -20.720 4.281 27.246 1.00 98.38 89 GLY A C 1
ATOM 652 O O . GLY A 1 89 ? -21.200 3.163 27.053 1.00 98.38 89 GLY A O 1
ATOM 653 N N . GLU A 1 90 ? -21.429 5.393 27.054 1.00 97.50 90 GLU A N 1
ATOM 654 C CA . GLU A 1 90 ? -22.807 5.411 26.546 1.00 97.50 90 GLU A CA 1
ATOM 655 C C . GLU A 1 90 ? -22.897 4.869 25.117 1.00 97.50 90 GLU A C 1
ATOM 657 O O . GLU A 1 90 ? -23.748 4.023 24.822 1.00 97.50 90 GLU A O 1
ATOM 662 N N . LEU A 1 91 ? -21.977 5.295 24.248 1.00 97.62 91 LEU A N 1
ATOM 663 C CA . LEU A 1 91 ? -21.885 4.801 22.879 1.00 97.62 91 LEU A CA 1
ATOM 664 C C . LEU A 1 91 ? -21.660 3.282 22.838 1.00 97.62 91 LEU A C 1
ATOM 666 O O . LEU A 1 91 ? -22.357 2.578 22.105 1.00 97.62 91 LEU A O 1
ATOM 670 N N . LEU A 1 92 ? -20.713 2.768 23.628 1.00 98.44 92 LEU A N 1
ATOM 671 C CA . LEU A 1 92 ? -20.398 1.339 23.653 1.00 98.44 92 LEU A CA 1
ATOM 672 C C . LEU A 1 92 ? -21.583 0.504 24.152 1.00 98.44 92 LEU A C 1
ATOM 674 O O . LEU A 1 92 ? -21.902 -0.515 23.544 1.00 98.44 92 LEU A O 1
ATOM 678 N N . LYS A 1 93 ? -22.290 0.956 25.196 1.00 98.38 93 LYS A N 1
ATOM 679 C CA . LYS A 1 93 ? -23.502 0.282 25.699 1.00 98.38 93 LYS A CA 1
ATOM 680 C C . LYS A 1 93 ? -24.620 0.273 24.657 1.00 98.38 93 LYS A C 1
ATOM 682 O O . LYS A 1 93 ? -25.284 -0.744 24.464 1.00 98.38 93 LYS A O 1
ATOM 687 N N . SER A 1 94 ? -24.814 1.390 23.953 1.00 96.94 94 SER A N 1
ATOM 688 C CA . SER A 1 94 ? -25.773 1.479 22.845 1.00 96.94 94 SER A CA 1
ATOM 689 C C . SER A 1 94 ? -25.422 0.517 21.704 1.00 96.94 94 SER A C 1
ATOM 691 O O . SER A 1 94 ? -26.310 -0.120 21.132 1.00 96.94 94 SER A O 1
ATOM 693 N N . GLN A 1 95 ? -24.135 0.358 21.390 1.00 98.12 95 GLN A N 1
ATOM 694 C CA . GLN A 1 95 ? -23.670 -0.600 20.387 1.00 98.12 95 GLN A CA 1
ATOM 695 C C . GLN A 1 95 ? -23.881 -2.054 20.837 1.00 98.12 95 GLN A C 1
ATOM 697 O O . GLN A 1 95 ? -24.462 -2.840 20.086 1.00 98.12 95 GLN A O 1
ATOM 702 N N . GLU A 1 96 ? -23.488 -2.395 22.067 1.00 97.56 96 GLU A N 1
ATOM 703 C CA . GLU A 1 96 ? -23.639 -3.736 22.650 1.00 97.56 96 GLU A CA 1
ATOM 704 C C . GLU A 1 96 ? -25.113 -4.158 22.747 1.00 97.56 96 GLU A C 1
ATOM 706 O O . GLU A 1 96 ? -25.461 -5.270 22.352 1.00 97.56 96 GLU A O 1
ATOM 711 N N . SER A 1 97 ? -26.012 -3.253 23.160 1.00 97.12 97 SER A N 1
ATOM 712 C CA . SER A 1 97 ? -27.457 -3.535 23.255 1.00 97.12 97 SER A CA 1
ATOM 713 C C . SER A 1 97 ? -28.105 -3.950 21.927 1.00 97.12 97 SER A C 1
ATOM 715 O O . SER A 1 97 ? -29.154 -4.592 21.916 1.00 97.12 97 SER A O 1
ATOM 717 N N . ARG A 1 98 ? -27.470 -3.609 20.799 1.00 95.62 98 ARG A N 1
ATOM 718 C CA . ARG A 1 98 ? -27.913 -3.955 19.442 1.00 95.62 98 ARG A CA 1
ATOM 719 C C . ARG A 1 98 ? -27.073 -5.070 18.814 1.00 95.62 98 ARG A C 1
ATOM 721 O O . ARG A 1 98 ? -27.193 -5.299 17.614 1.00 95.62 98 ARG A O 1
ATOM 728 N N . ASN A 1 99 ? -26.222 -5.742 19.595 1.00 95.31 99 ASN A N 1
ATOM 729 C CA . ASN A 1 99 ? -25.228 -6.713 19.123 1.00 95.31 99 ASN A CA 1
ATOM 730 C C . ASN A 1 99 ? -24.323 -6.164 18.003 1.00 95.31 99 ASN A C 1
ATOM 732 O O . ASN A 1 99 ? -23.874 -6.915 17.137 1.00 95.31 99 ASN A O 1
ATOM 736 N N . GLY A 1 100 ? -24.079 -4.851 17.991 1.00 96.94 100 GLY A N 1
ATOM 737 C CA . GLY A 1 100 ? -23.151 -4.234 17.052 1.00 96.94 100 GLY A CA 1
ATOM 738 C C . GLY A 1 100 ? -21.706 -4.565 17.420 1.00 96.94 100 GLY A C 1
ATOM 739 O O . GLY A 1 100 ? -21.385 -4.730 18.598 1.00 96.94 100 GLY A O 1
ATOM 740 N N . PHE A 1 101 ? -20.821 -4.643 16.426 1.00 98.69 101 PHE A N 1
ATOM 741 C CA . PHE A 1 101 ? -19.436 -5.026 16.683 1.00 98.69 101 PHE A CA 1
ATOM 742 C C . PHE A 1 101 ? -18.678 -3.933 17.441 1.00 98.69 101 PHE A C 1
ATOM 744 O O . PHE A 1 101 ? -18.829 -2.737 17.167 1.00 98.69 101 PHE A O 1
ATOM 751 N N . ILE A 1 102 ? -17.835 -4.363 18.377 1.00 98.88 102 ILE A N 1
ATOM 752 C CA . ILE A 1 102 ? -16.905 -3.527 19.131 1.00 98.88 102 ILE A CA 1
ATOM 753 C C . ILE A 1 102 ? -15.535 -4.195 19.069 1.00 98.88 102 ILE A C 1
ATOM 755 O O . ILE A 1 102 ? -15.382 -5.370 19.406 1.00 98.88 102 ILE A O 1
ATOM 759 N N . ALA A 1 103 ? -14.538 -3.439 18.636 1.00 98.94 103 ALA A N 1
ATOM 760 C CA . ALA A 1 103 ? -13.184 -3.904 18.439 1.00 98.94 103 ALA A CA 1
ATOM 761 C C . ALA A 1 103 ? -12.201 -3.059 19.257 1.00 98.94 103 ALA A C 1
ATOM 763 O O . ALA A 1 103 ? -12.275 -1.833 19.235 1.00 98.94 103 ALA A O 1
ATOM 764 N N . ALA A 1 104 ? -11.275 -3.686 19.981 1.00 98.88 104 ALA A N 1
ATOM 765 C CA . ALA A 1 104 ? -10.295 -2.972 20.800 1.00 98.88 104 ALA A CA 1
ATOM 766 C C . ALA A 1 104 ? -8.918 -3.645 20.768 1.00 98.88 104 ALA A C 1
ATOM 768 O O . ALA A 1 104 ? -8.813 -4.862 20.870 1.00 98.88 104 ALA A O 1
ATOM 769 N N . ILE A 1 105 ? -7.846 -2.867 20.661 1.00 98.88 105 ILE A N 1
ATOM 770 C CA . ILE A 1 105 ? -6.485 -3.399 20.497 1.00 98.88 105 ILE A CA 1
ATOM 771 C C . ILE A 1 105 ? -5.547 -2.888 21.589 1.00 98.88 105 ILE A C 1
ATOM 773 O O . ILE A 1 105 ? -5.706 -1.775 22.087 1.00 98.88 105 ILE A O 1
ATOM 777 N N . CYS A 1 106 ? -4.564 -3.707 21.972 1.00 98.56 106 CYS A N 1
ATOM 778 C CA . CYS A 1 106 ? -3.483 -3.333 22.881 1.00 98.56 106 CYS A CA 1
ATOM 779 C C . CYS A 1 106 ? -3.993 -2.949 24.277 1.00 98.56 106 CYS A C 1
ATOM 781 O O . CYS A 1 106 ? -4.421 -3.824 25.026 1.00 98.56 106 CYS A O 1
ATOM 783 N N . ALA A 1 107 ? -3.952 -1.663 24.635 1.00 98.75 107 ALA A N 1
ATOM 784 C CA . ALA A 1 107 ? -4.522 -1.130 25.872 1.00 98.75 107 ALA A CA 1
ATOM 785 C C . ALA A 1 107 ? -6.014 -0.768 25.752 1.00 98.75 107 ALA A C 1
ATOM 787 O O . ALA A 1 107 ? -6.687 -0.625 26.770 1.00 98.75 107 ALA A O 1
ATOM 788 N N . GLY A 1 108 ? -6.552 -0.663 24.532 1.00 98.62 108 GLY A N 1
ATOM 789 C CA . GLY A 1 108 ? -7.953 -0.336 24.253 1.00 98.62 108 GLY A CA 1
ATOM 790 C C . GLY A 1 108 ? -8.983 -1.194 25.008 1.00 98.62 108 GLY A C 1
ATOM 791 O O . GLY A 1 108 ? -9.972 -0.631 25.483 1.00 98.62 108 GLY A O 1
ATOM 792 N N . PRO A 1 109 ? -8.771 -2.515 25.219 1.00 98.75 109 PRO A N 1
ATOM 793 C CA . PRO A 1 109 ? -9.674 -3.349 26.017 1.00 98.75 109 PRO A CA 1
ATOM 794 C C . PRO A 1 109 ? -9.916 -2.860 27.458 1.00 98.75 109 PRO A C 1
ATOM 796 O O . PRO A 1 109 ? -10.951 -3.189 28.037 1.00 98.75 109 PRO A O 1
ATOM 799 N N . LEU A 1 110 ? -9.038 -2.026 28.035 1.00 98.69 110 LEU A N 1
ATOM 800 C CA . LEU A 1 110 ? -9.283 -1.397 29.342 1.00 98.69 110 LEU A CA 1
ATOM 801 C C . LEU A 1 110 ? -10.540 -0.512 29.338 1.00 98.69 110 LEU A C 1
ATOM 803 O O . LEU A 1 110 ? -11.248 -0.447 30.340 1.00 98.69 110 LEU A O 1
ATOM 807 N N . ALA A 1 111 ? -10.873 0.120 28.209 1.00 98.69 111 ALA A N 1
ATOM 808 C CA . ALA A 1 111 ? -12.120 0.869 28.080 1.00 98.69 111 ALA A CA 1
ATOM 809 C C . ALA A 1 111 ? -13.349 -0.056 28.115 1.00 98.69 111 ALA A C 1
ATOM 811 O O . ALA A 1 111 ? -14.364 0.303 28.711 1.00 98.69 111 ALA A O 1
ATOM 812 N N . LEU A 1 112 ? -13.249 -1.271 27.556 1.00 98.69 112 LEU A N 1
ATOM 813 C CA . LEU A 1 112 ? -14.319 -2.272 27.650 1.00 98.69 112 LEU A CA 1
ATOM 814 C C . LEU A 1 112 ? -14.552 -2.674 29.110 1.00 98.69 112 LEU A C 1
ATOM 816 O O . LEU A 1 112 ? -15.694 -2.688 29.566 1.00 98.69 112 LEU A O 1
ATOM 820 N N . LYS A 1 113 ? -13.467 -2.914 29.862 1.00 98.44 113 LYS A N 1
ATOM 821 C CA . LYS A 1 113 ? -13.524 -3.191 31.305 1.00 98.44 113 LYS A CA 1
ATOM 822 C C . LYS A 1 113 ? -14.237 -2.074 32.066 1.00 98.44 113 LYS A C 1
ATOM 824 O O . LYS A 1 113 ? -15.221 -2.343 32.756 1.00 98.44 113 LYS A O 1
ATOM 829 N N . SER A 1 114 ? -13.763 -0.836 31.929 1.00 98.38 114 SER A N 1
ATOM 830 C CA . SER A 1 114 ? -14.281 0.317 32.679 1.00 98.38 114 SER A CA 1
ATOM 831 C C . SER A 1 114 ? -15.759 0.586 32.403 1.00 98.38 114 SER A C 1
ATOM 833 O O . SER A 1 114 ? -16.515 0.898 33.322 1.00 98.38 114 SER A O 1
ATOM 835 N N . HIS A 1 115 ? -16.199 0.376 31.160 1.00 98.50 115 HIS A N 1
ATOM 836 C CA . HIS A 1 115 ? -17.591 0.592 30.750 1.00 98.50 115 HIS A CA 1
ATOM 837 C C . HIS A 1 115 ? -18.484 -0.645 30.878 1.00 98.50 115 HIS A C 1
ATOM 839 O O . HIS A 1 115 ? -19.680 -0.565 30.593 1.00 98.50 115 HIS A O 1
ATOM 845 N N . LYS A 1 116 ? -17.925 -1.752 31.380 1.00 98.19 116 LYS A N 1
ATOM 846 C CA . LYS A 1 116 ? -18.575 -3.051 31.591 1.00 98.19 116 LYS A CA 1
ATOM 847 C C . LYS A 1 116 ? -19.112 -3.713 30.316 1.00 98.19 116 LYS A C 1
ATOM 849 O O . LYS A 1 116 ? -20.128 -4.395 30.379 1.00 98.19 116 LYS A O 1
ATOM 854 N N . ILE A 1 117 ? -18.402 -3.559 29.210 1.00 98.56 117 ILE A N 1
ATOM 855 C CA . ILE A 1 117 ? -18.754 -4.100 27.893 1.00 98.56 117 ILE A CA 1
ATOM 856 C C . ILE A 1 117 ? -18.152 -5.493 27.715 1.00 98.56 117 ILE A C 1
ATOM 858 O O . ILE A 1 117 ? -17.011 -5.726 28.109 1.00 98.56 117 ILE A O 1
ATOM 862 N N . GLY A 1 118 ? -18.885 -6.416 27.096 1.00 97.25 118 GLY A N 1
ATOM 863 C CA . GLY A 1 118 ? -18.389 -7.744 26.743 1.00 97.25 118 GLY A CA 1
ATOM 864 C C . GLY A 1 118 ? -18.200 -8.676 27.940 1.00 97.25 118 GLY A C 1
ATOM 865 O O . GLY A 1 118 ? -17.319 -9.532 27.919 1.00 97.25 118 GLY A O 1
ATOM 866 N N . GLN A 1 119 ? -18.989 -8.523 29.007 1.00 97.25 119 GLN A N 1
ATOM 867 C CA . GLN A 1 119 ? -18.866 -9.375 30.197 1.00 97.25 119 GLN A CA 1
ATOM 868 C C . GLN A 1 119 ? -18.942 -10.870 29.827 1.00 97.25 119 GLN A C 1
ATOM 870 O O . GLN A 1 119 ? -19.772 -11.285 29.017 1.00 97.25 119 GLN A O 1
ATOM 875 N N . ASN A 1 120 ? -18.087 -11.686 30.447 1.00 97.81 120 ASN A N 1
ATOM 876 C CA . ASN A 1 120 ? -17.920 -13.128 30.221 1.00 97.81 120 ASN A CA 1
ATOM 877 C C . ASN A 1 120 ? -17.365 -13.537 28.844 1.00 97.81 120 ASN A C 1
ATOM 879 O O . ASN A 1 120 ? -17.287 -14.738 28.556 1.00 97.81 120 ASN A O 1
ATOM 883 N N . LYS A 1 121 ? -16.969 -12.576 28.001 1.00 98.38 121 LYS A N 1
ATOM 884 C CA . LYS A 1 121 ? -16.336 -12.838 26.703 1.00 98.38 121 LYS A CA 1
ATOM 885 C C . LYS A 1 121 ? -14.865 -13.190 26.841 1.00 98.38 121 LYS A C 1
ATOM 887 O O . LYS A 1 121 ? -14.191 -12.772 27.786 1.00 98.38 121 LYS A O 1
ATOM 892 N N . THR A 1 122 ? -14.373 -13.955 25.871 1.00 98.81 122 THR A N 1
ATOM 893 C CA . THR A 1 122 ? -12.938 -14.158 25.683 1.00 98.81 122 THR A CA 1
ATOM 894 C C . THR A 1 122 ? -12.338 -12.929 25.013 1.00 98.81 122 THR A C 1
ATOM 896 O O . THR A 1 122 ? -12.831 -12.481 23.979 1.00 98.81 122 THR A O 1
ATOM 899 N N . VAL A 1 123 ? -11.275 -12.382 25.596 1.00 98.81 123 VAL A N 1
ATOM 900 C CA . VAL A 1 123 ? -10.553 -11.209 25.091 1.00 98.81 123 VAL A CA 1
ATOM 901 C C . VAL A 1 123 ? -9.044 -11.429 25.168 1.00 98.81 123 VAL A C 1
ATOM 903 O O . VAL A 1 123 ? -8.555 -12.284 25.906 1.00 98.81 123 VAL A O 1
ATOM 906 N N . THR A 1 124 ? -8.298 -10.620 24.428 1.00 98.81 124 THR A N 1
ATOM 907 C CA . THR A 1 124 ? -6.850 -10.461 24.576 1.00 98.81 124 THR A CA 1
ATOM 908 C C . THR A 1 124 ? -6.494 -8.982 24.727 1.00 98.81 124 THR A C 1
ATOM 910 O O . THR A 1 124 ? -7.328 -8.103 24.504 1.00 98.81 124 THR A O 1
ATOM 913 N N . SER A 1 125 ? -5.257 -8.693 25.118 1.00 98.75 125 SER A N 1
ATOM 914 C CA . SER A 1 125 ? -4.713 -7.340 25.208 1.00 98.75 125 SER A CA 1
ATOM 915 C C . SER A 1 125 ? -3.188 -7.348 25.079 1.00 98.75 125 SER A C 1
ATOM 917 O O . SER A 1 125 ? -2.543 -8.397 24.911 1.00 98.75 125 SER A O 1
ATOM 919 N N . HIS A 1 126 ? -2.587 -6.158 25.137 1.00 98.62 126 HIS A N 1
ATOM 920 C CA . HIS A 1 126 ? -1.140 -6.061 25.281 1.00 98.62 126 HIS A CA 1
ATOM 921 C C . HIS A 1 126 ? -0.706 -6.699 26.610 1.00 98.62 126 HI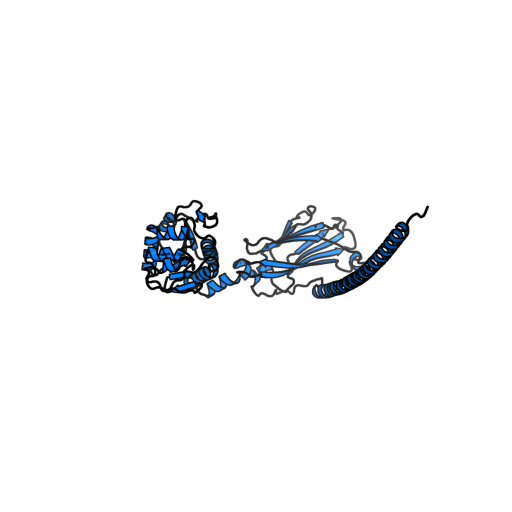S A C 1
ATOM 923 O O . HIS A 1 126 ? -1.330 -6.417 27.637 1.00 98.62 126 HIS A O 1
ATOM 929 N N . PRO A 1 127 ? 0.381 -7.501 26.642 1.00 98.06 127 PRO A N 1
ATOM 930 C CA . PRO A 1 127 ? 0.839 -8.160 27.867 1.00 98.06 127 PRO A CA 1
ATOM 931 C C . PRO A 1 127 ? 0.948 -7.227 29.082 1.00 98.06 127 PRO A C 1
ATOM 933 O O . PRO A 1 127 ? 0.598 -7.622 30.187 1.00 98.06 127 PRO A O 1
ATOM 936 N N . SER A 1 128 ? 1.373 -5.974 28.876 1.00 97.69 128 SER A N 1
ATOM 937 C CA . SER A 1 128 ? 1.585 -5.002 29.961 1.00 97.69 128 SER A CA 1
ATOM 938 C C . SER A 1 128 ? 0.314 -4.538 30.678 1.00 97.69 128 SER A C 1
ATOM 940 O O . SER A 1 128 ? 0.428 -3.939 31.739 1.00 97.69 128 SER A O 1
ATOM 942 N N . VAL A 1 129 ? -0.871 -4.738 30.095 1.00 97.88 129 VAL A N 1
ATOM 943 C CA . VAL A 1 129 ? -2.156 -4.356 30.710 1.00 97.88 129 VAL A CA 1
ATOM 944 C C . VAL A 1 129 ? -3.001 -5.574 31.073 1.00 97.88 129 VAL A C 1
ATOM 946 O O . VAL A 1 129 ? -4.154 -5.414 31.457 1.00 97.88 129 VAL A O 1
ATOM 949 N N . ARG A 1 130 ? -2.469 -6.796 30.926 1.00 97.94 130 ARG A N 1
ATOM 950 C CA . ARG A 1 130 ? -3.222 -8.035 31.165 1.00 97.94 130 ARG A CA 1
ATOM 951 C C . ARG A 1 130 ? -3.797 -8.080 32.575 1.00 97.94 130 ARG A C 1
ATOM 953 O O . ARG A 1 130 ? -4.992 -8.296 32.737 1.00 97.94 130 ARG A O 1
ATOM 960 N N . ASP A 1 131 ? -2.948 -7.886 33.577 1.00 98.06 131 ASP A N 1
ATOM 961 C CA . ASP A 1 131 ? -3.361 -8.051 34.969 1.00 98.06 131 ASP A CA 1
ATOM 962 C C . ASP A 1 131 ? -4.360 -6.952 35.367 1.00 98.06 131 ASP A C 1
ATOM 964 O O . ASP A 1 131 ? -5.408 -7.255 35.937 1.00 98.06 131 ASP A O 1
ATOM 968 N N . GLU A 1 132 ? -4.119 -5.707 34.930 1.00 98.19 132 GLU A N 1
ATOM 969 C CA . GLU A 1 132 ? -5.075 -4.598 35.067 1.00 98.19 132 GLU A CA 1
ATOM 970 C C . GLU A 1 132 ? -6.399 -4.907 34.356 1.00 98.19 132 GLU A C 1
ATOM 972 O O . GLU A 1 132 ? -7.457 -4.603 34.890 1.00 98.19 132 GLU A O 1
ATOM 977 N N . LEU A 1 133 ? -6.391 -5.527 33.175 1.00 98.12 133 LEU A N 1
ATOM 978 C CA . LEU A 1 133 ? -7.617 -5.880 32.458 1.00 98.12 133 LEU A CA 1
ATOM 979 C C . LEU A 1 133 ? -8.445 -6.920 33.224 1.00 98.12 133 LEU A C 1
ATOM 981 O O . LEU A 1 133 ? -9.670 -6.806 33.275 1.00 98.12 133 LEU A O 1
ATOM 985 N N . LEU A 1 134 ? -7.782 -7.917 33.814 1.00 97.56 134 LEU A N 1
ATOM 986 C CA . LEU A 1 134 ? -8.443 -9.055 34.450 1.00 97.56 134 LEU A CA 1
ATOM 987 C C . LEU A 1 134 ? -8.946 -8.759 35.859 1.00 97.56 134 LEU A C 1
ATOM 989 O O . LEU A 1 134 ? -10.003 -9.272 36.232 1.00 97.56 134 LEU A O 1
ATOM 993 N N . GLU A 1 135 ? -8.248 -7.916 36.617 1.00 97.06 135 GLU A N 1
ATOM 994 C CA . GLU A 1 135 ? -8.591 -7.599 38.003 1.00 97.06 135 GLU A CA 1
ATOM 995 C C . GLU A 1 135 ? -10.045 -7.110 38.147 1.00 97.06 135 GLU A C 1
ATOM 997 O O . GLU A 1 135 ? -10.412 -6.042 37.661 1.00 97.06 135 GLU A O 1
ATOM 1002 N N . GLY A 1 136 ? -10.901 -7.888 38.815 1.00 93.62 136 GLY A N 1
ATOM 1003 C CA . GLY A 1 136 ? -12.309 -7.530 39.034 1.00 93.62 136 GLY A CA 1
ATOM 1004 C C . GLY A 1 136 ? -13.192 -7.539 37.777 1.00 93.62 136 GLY A C 1
ATOM 1005 O O . GLY A 1 136 ? -14.320 -7.046 37.826 1.00 93.62 136 GLY A O 1
ATOM 1006 N N . SER A 1 137 ? -12.707 -8.078 36.654 1.00 95.62 137 SER A N 1
ATOM 1007 C CA . SER A 1 137 ? -13.498 -8.287 35.435 1.00 95.62 137 SER A CA 1
ATOM 1008 C C . SER A 1 137 ? -14.041 -9.719 35.355 1.00 95.62 137 SER A C 1
ATOM 1010 O O . SER A 1 137 ? -13.542 -10.619 36.027 1.00 95.62 137 SER A O 1
ATOM 1012 N N . SER A 1 138 ? -15.042 -9.949 34.501 1.00 96.50 138 SER A N 1
ATOM 1013 C CA . SER A 1 138 ? -15.523 -11.303 34.175 1.00 96.50 138 SER A CA 1
ATOM 1014 C C . SER A 1 138 ? -14.924 -11.867 32.878 1.00 96.50 138 SER A C 1
ATOM 1016 O O . SER A 1 138 ? -15.381 -12.893 32.375 1.00 96.50 138 SER A O 1
ATOM 1018 N N . PHE A 1 139 ? -13.932 -11.190 32.294 1.00 98.44 139 PHE A N 1
ATOM 1019 C CA . PHE A 1 139 ? -13.346 -11.609 31.028 1.00 98.44 139 PHE A CA 1
ATOM 1020 C C . PHE A 1 139 ? -12.596 -12.937 31.152 1.00 98.44 139 PHE A C 1
ATOM 1022 O O . PHE A 1 139 ? -11.928 -13.212 32.149 1.00 98.44 139 PHE A O 1
ATOM 1029 N N . LYS A 1 140 ? -12.645 -13.734 30.085 1.00 98.25 140 LYS A N 1
ATOM 1030 C CA . LYS A 1 140 ? -11.727 -14.860 29.880 1.00 98.25 140 LYS A CA 1
ATOM 1031 C C . LYS A 1 140 ? -10.552 -14.362 29.047 1.00 98.25 140 LYS A C 1
ATOM 1033 O O . LYS A 1 140 ? -10.762 -13.646 28.073 1.00 98.25 140 LYS A O 1
ATOM 1038 N N . TYR A 1 141 ? -9.327 -14.726 29.407 1.00 98.44 141 TYR A N 1
ATOM 1039 C CA . TYR A 1 141 ? -8.144 -14.249 28.692 1.00 98.44 141 TYR A CA 1
ATOM 1040 C C . TYR A 1 141 ? -7.640 -15.277 27.678 1.00 98.44 141 TYR A C 1
ATOM 1042 O O . TYR A 1 141 ? -7.543 -16.458 28.005 1.00 98.44 141 TYR A O 1
ATOM 1050 N N . SER A 1 142 ? -7.265 -14.821 26.485 1.00 98.56 142 SER A N 1
ATOM 1051 C CA . SER A 1 142 ? -6.490 -15.598 25.513 1.00 98.56 142 SER A CA 1
ATOM 1052 C C . SER A 1 142 ? -5.206 -14.857 25.136 1.00 98.56 142 SER A C 1
ATOM 1054 O O . SER A 1 142 ? -5.151 -13.626 25.102 1.00 98.56 142 SER A O 1
ATOM 1056 N N . GLU A 1 143 ? -4.154 -15.617 24.839 1.00 98.38 143 GLU A N 1
ATOM 1057 C CA . GLU A 1 143 ? -2.894 -15.093 24.307 1.00 98.38 143 GLU A CA 1
ATOM 1058 C C . GLU A 1 143 ? -2.853 -15.056 22.772 1.00 98.38 143 GLU A C 1
ATOM 1060 O O . GLU A 1 143 ? -1.852 -14.603 22.203 1.00 98.38 143 GLU A O 1
ATOM 1065 N N . ASP A 1 144 ? -3.939 -15.468 22.109 1.00 98.62 144 ASP A N 1
ATOM 1066 C CA . ASP A 1 144 ? -4.082 -15.380 20.658 1.00 98.62 144 ASP A CA 1
ATOM 1067 C C . ASP A 1 144 ? -3.875 -13.947 20.166 1.00 98.62 144 ASP A C 1
ATOM 1069 O O . ASP A 1 144 ? -4.252 -12.968 20.812 1.00 98.62 144 ASP A O 1
ATOM 1073 N N . ARG A 1 145 ? -3.276 -13.819 18.981 1.00 98.62 145 ARG A N 1
ATOM 1074 C CA . ARG A 1 145 ? -2.956 -12.522 18.368 1.00 98.62 145 ARG A CA 1
ATOM 1075 C C . ARG A 1 145 ? -4.201 -11.673 18.119 1.00 98.62 145 ARG A C 1
ATOM 1077 O O . ARG A 1 145 ? -4.150 -10.459 18.300 1.00 98.62 145 ARG A O 1
ATOM 1084 N N . VAL A 1 146 ? -5.300 -12.323 17.738 1.00 98.81 146 VAL A N 1
ATOM 1085 C CA . VAL A 1 146 ? -6.626 -11.728 17.565 1.00 98.81 146 VAL A CA 1
ATOM 1086 C C . VAL A 1 146 ? -7.662 -12.686 18.141 1.00 98.81 146 VAL A C 1
ATOM 1088 O O . VAL A 1 146 ? -7.665 -13.869 17.813 1.00 98.81 146 VAL A O 1
ATOM 1091 N N . VAL A 1 147 ? -8.568 -12.166 18.963 1.00 98.81 147 VAL A N 1
ATOM 1092 C CA . VAL A 1 147 ? -9.683 -12.908 19.557 1.00 98.81 147 VAL A CA 1
ATOM 1093 C C . VAL A 1 147 ? -10.993 -12.334 19.034 1.00 98.81 147 VAL A C 1
ATOM 1095 O O . VAL A 1 147 ? -11.172 -11.120 19.012 1.00 98.81 147 VAL A O 1
ATOM 1098 N N . HIS A 1 148 ? -11.920 -13.201 18.632 1.00 98.62 148 HIS A N 1
ATOM 1099 C CA . HIS A 1 148 ? -13.271 -12.834 18.209 1.00 98.62 148 HIS A CA 1
ATOM 1100 C C . HIS A 1 148 ? -14.287 -13.711 18.952 1.00 98.62 148 HIS A C 1
ATOM 1102 O O . HIS A 1 148 ? -14.340 -14.917 18.715 1.00 98.62 148 HIS A O 1
ATOM 1108 N N . ASP A 1 149 ? -15.082 -13.112 19.843 1.00 98.56 149 ASP A N 1
ATOM 1109 C CA . ASP A 1 149 ? -16.118 -13.794 20.632 1.00 98.56 149 ASP A CA 1
ATOM 1110 C C . ASP A 1 149 ? -17.430 -12.992 20.601 1.00 98.56 149 ASP A C 1
ATOM 1112 O O . ASP A 1 149 ? -17.597 -11.961 21.262 1.00 98.56 149 ASP A O 1
ATOM 1116 N N . GLY A 1 150 ? -18.400 -13.483 19.825 1.00 97.69 150 GLY A N 1
ATOM 1117 C CA . GLY A 1 150 ? -19.668 -12.794 19.603 1.00 97.69 150 GLY A CA 1
ATOM 1118 C C . GLY A 1 150 ? -19.461 -11.480 18.853 1.00 97.69 150 GLY A C 1
ATOM 1119 O O . GLY A 1 150 ? -18.948 -11.480 17.745 1.00 97.69 150 GLY A O 1
ATOM 1120 N N . HIS A 1 151 ? -19.868 -10.361 19.449 1.00 97.94 151 HIS A N 1
ATOM 1121 C CA . HIS A 1 151 ? -19.704 -9.030 18.860 1.00 97.94 151 HIS A CA 1
ATOM 1122 C C . HIS A 1 151 ? -18.436 -8.302 19.357 1.00 97.94 151 HIS A C 1
ATOM 1124 O O . HIS A 1 151 ? -18.252 -7.127 19.046 1.00 97.94 151 HIS A O 1
ATOM 1130 N N . ILE A 1 152 ? -17.563 -8.977 20.120 1.00 98.75 152 ILE A N 1
ATOM 1131 C CA . ILE A 1 152 ? -16.309 -8.415 20.642 1.00 98.75 152 ILE A CA 1
ATOM 1132 C C . ILE A 1 152 ? -15.116 -8.959 19.856 1.00 98.75 152 ILE A C 1
ATOM 1134 O O . ILE A 1 152 ? -14.958 -10.172 19.699 1.00 98.75 152 ILE A O 1
ATOM 1138 N N . ILE A 1 153 ? -14.252 -8.055 19.393 1.00 98.88 153 ILE A N 1
ATOM 1139 C CA . ILE A 1 153 ? -12.998 -8.375 18.703 1.00 98.88 153 ILE A CA 1
ATOM 1140 C C . ILE A 1 153 ? -11.857 -7.703 19.460 1.00 98.88 153 ILE A C 1
ATOM 1142 O O . ILE A 1 153 ? -11.893 -6.502 19.707 1.00 98.88 153 ILE A O 1
ATOM 1146 N N . THR A 1 154 ? -10.823 -8.446 19.835 1.00 98.94 154 THR A N 1
ATOM 1147 C CA . THR A 1 154 ? -9.660 -7.869 20.520 1.00 98.94 154 THR A CA 1
ATOM 1148 C C . THR A 1 154 ? -8.340 -8.325 19.928 1.00 98.94 154 THR A C 1
ATOM 1150 O O . THR A 1 154 ? -8.273 -9.361 19.272 1.00 98.94 154 THR A O 1
ATOM 1153 N N . SER A 1 155 ? -7.292 -7.522 20.108 1.00 98.88 155 SER A N 1
ATOM 1154 C CA . SER A 1 155 ? -5.953 -7.786 19.570 1.00 98.88 155 SER A CA 1
ATOM 1155 C C . SER A 1 155 ? -4.859 -7.203 20.476 1.00 98.88 155 SER A C 1
ATOM 1157 O O . SER A 1 155 ? -5.153 -6.447 21.405 1.00 98.88 155 SER A O 1
ATOM 1159 N N . ARG A 1 156 ? -3.590 -7.568 20.259 1.00 98.69 156 ARG A N 1
ATOM 1160 C CA . ARG A 1 156 ? -2.531 -7.433 21.279 1.00 98.69 156 ARG A CA 1
ATOM 1161 C C . ARG A 1 156 ? -1.660 -6.180 21.190 1.00 98.69 156 ARG A C 1
ATOM 1163 O O . ARG A 1 156 ? -1.131 -5.762 22.213 1.00 98.69 156 ARG A O 1
ATOM 1170 N N . GLY A 1 157 ? -1.467 -5.580 20.023 1.00 97.94 157 GLY A N 1
ATOM 1171 C CA . GLY A 1 157 ? -0.513 -4.474 19.859 1.00 97.94 157 GLY A CA 1
ATOM 1172 C C . GLY A 1 157 ? -0.252 -4.063 18.410 1.00 97.94 157 GLY A C 1
ATOM 1173 O O . GLY A 1 157 ? -0.853 -4.637 17.496 1.00 97.94 157 GLY A O 1
ATOM 1174 N N . PRO A 1 158 ? 0.714 -3.157 18.169 1.00 97.62 158 PRO A N 1
ATOM 1175 C CA . PRO A 1 158 ? 0.994 -2.628 16.831 1.00 97.62 158 PRO A CA 1
ATOM 1176 C C . PRO A 1 158 ? 1.365 -3.726 15.825 1.00 97.62 158 PRO A C 1
ATOM 1178 O O . PRO A 1 158 ? 0.913 -3.729 14.683 1.00 97.62 158 PRO A O 1
ATOM 1181 N N . GLY A 1 159 ? 2.120 -4.734 16.278 1.00 97.19 159 GLY A N 1
ATOM 1182 C CA . GLY A 1 159 ? 2.518 -5.884 15.461 1.00 97.19 159 GLY A CA 1
ATOM 1183 C C . GLY A 1 159 ? 1.380 -6.844 15.092 1.00 97.19 159 GLY A C 1
ATOM 1184 O O . GLY A 1 159 ? 1.624 -7.794 14.359 1.00 97.19 159 GLY A O 1
ATOM 1185 N N . THR A 1 160 ? 0.165 -6.635 15.605 1.00 98.31 160 THR A N 1
ATOM 1186 C CA . THR A 1 160 ? -1.050 -7.418 15.295 1.00 98.31 160 THR A CA 1
ATOM 1187 C C . THR A 1 160 ? -2.131 -6.580 14.600 1.00 98.31 160 THR A C 1
ATOM 1189 O O . THR A 1 160 ? -3.225 -7.083 14.348 1.00 98.31 160 THR A O 1
ATOM 1192 N N . SER A 1 161 ? -1.857 -5.308 14.278 1.00 98.44 161 SER A N 1
ATOM 1193 C CA . SER A 1 161 ? -2.858 -4.381 13.728 1.00 98.44 161 SER A CA 1
ATOM 1194 C C . SER A 1 161 ? -3.394 -4.800 12.355 1.00 98.44 161 SER A C 1
ATOM 1196 O O . SER A 1 161 ? -4.579 -4.614 12.087 1.00 98.44 161 SER A O 1
ATOM 1198 N N . PHE A 1 162 ? -2.564 -5.414 11.504 1.00 97.62 162 PHE A N 1
ATOM 1199 C CA . PHE A 1 162 ? -3.003 -5.928 10.200 1.00 97.62 162 PHE A CA 1
ATOM 1200 C C . PHE A 1 162 ? -3.968 -7.109 10.349 1.00 97.62 162 PHE A C 1
ATOM 1202 O O . PHE A 1 162 ? -5.059 -7.080 9.791 1.00 97.62 162 PHE A O 1
ATOM 1209 N N . GLU A 1 163 ? -3.617 -8.115 11.155 1.00 98.06 163 GLU A N 1
ATOM 1210 C CA . GLU A 1 163 ? -4.497 -9.261 11.442 1.00 98.06 163 GLU A CA 1
ATOM 1211 C C . GLU A 1 163 ? -5.809 -8.817 12.094 1.00 98.06 163 GLU A C 1
ATOM 1213 O O . GLU A 1 163 ? -6.879 -9.323 11.760 1.00 98.06 163 GLU A O 1
ATOM 1218 N N . PHE A 1 164 ? -5.740 -7.829 12.988 1.00 98.75 164 PHE A N 1
ATOM 1219 C CA . PHE A 1 164 ? -6.910 -7.226 13.616 1.00 98.75 164 PHE A CA 1
ATOM 1220 C C . PHE A 1 164 ? -7.839 -6.574 12.586 1.00 98.75 164 PHE A C 1
ATOM 1222 O O . PHE A 1 164 ? -9.041 -6.843 12.579 1.00 98.75 164 PHE A O 1
ATOM 1229 N N . ALA A 1 165 ? -7.287 -5.769 11.676 1.00 98.62 165 ALA A N 1
ATOM 1230 C CA . ALA A 1 165 ? -8.045 -5.130 10.607 1.00 98.62 165 ALA A CA 1
ATOM 1231 C C . ALA A 1 165 ? -8.647 -6.145 9.624 1.00 98.62 165 ALA A C 1
ATOM 1233 O O . ALA A 1 165 ? -9.836 -6.070 9.314 1.00 98.62 165 ALA A O 1
ATOM 1234 N N . LEU A 1 166 ? -7.869 -7.142 9.195 1.00 98.31 166 LEU A N 1
ATOM 1235 C CA . LEU A 1 166 ? -8.342 -8.218 8.322 1.00 98.31 166 LEU A CA 1
ATOM 1236 C C . LEU A 1 166 ? -9.452 -9.043 8.977 1.00 98.31 166 LEU A C 1
ATOM 1238 O O . LEU A 1 166 ? -10.411 -9.418 8.296 1.00 98.31 166 LEU A O 1
ATOM 1242 N N . LYS A 1 167 ? -9.385 -9.269 10.297 1.00 98.75 167 LYS A N 1
ATOM 1243 C CA . LYS A 1 167 ? -10.467 -9.934 11.026 1.00 98.75 167 LYS A CA 1
ATOM 1244 C C . LYS A 1 167 ? -11.739 -9.090 11.051 1.00 98.75 167 LYS A C 1
ATOM 1246 O O . LYS A 1 167 ? -12.819 -9.636 10.850 1.00 98.75 167 LYS A O 1
ATOM 1251 N N . MET A 1 168 ? -11.629 -7.772 11.234 1.00 98.75 168 MET A N 1
ATOM 1252 C CA . MET A 1 168 ? -12.779 -6.862 11.138 1.00 98.75 168 MET A CA 1
ATOM 1253 C C . MET A 1 168 ? -13.412 -6.879 9.737 1.00 98.75 168 MET A C 1
ATOM 1255 O O . MET A 1 168 ? -14.634 -6.920 9.612 1.00 98.75 168 MET A O 1
ATOM 1259 N N . ILE A 1 169 ? -12.600 -6.913 8.676 1.00 98.62 169 ILE A N 1
ATOM 1260 C CA . ILE A 1 169 ? -13.097 -7.042 7.297 1.00 98.62 169 ILE A CA 1
ATOM 1261 C C . ILE A 1 169 ? -13.806 -8.384 7.102 1.00 98.62 169 ILE A C 1
ATOM 1263 O O . ILE A 1 169 ? -14.900 -8.422 6.542 1.00 98.62 169 ILE A O 1
ATOM 1267 N N . GLU A 1 170 ? -13.221 -9.477 7.597 1.00 98.50 170 GLU A N 1
ATOM 1268 C CA . GLU A 1 170 ? -13.799 -10.819 7.498 1.00 98.50 170 GLU A CA 1
ATOM 1269 C C . GLU A 1 170 ? -15.188 -10.885 8.141 1.00 98.50 170 GLU A C 1
ATOM 1271 O O . GLU A 1 170 ? -16.115 -11.406 7.524 1.00 98.50 170 GLU A O 1
ATOM 1276 N N . VAL A 1 171 ? -15.362 -10.340 9.348 1.00 98.12 171 VAL A N 1
ATOM 1277 C CA . VAL A 1 171 ? -16.660 -10.406 10.040 1.00 98.12 171 VAL A CA 1
ATOM 1278 C C . VAL A 1 171 ? -17.713 -9.484 9.418 1.00 98.12 171 VAL A C 1
ATOM 1280 O O . VAL A 1 171 ? -18.899 -9.799 9.468 1.00 98.12 171 VAL A O 1
ATOM 1283 N N . LEU A 1 172 ? -17.306 -8.357 8.821 1.00 98.06 172 LEU A N 1
ATOM 1284 C CA . LEU A 1 172 ? -18.235 -7.376 8.247 1.00 98.06 172 LEU A CA 1
ATOM 1285 C C . LEU A 1 172 ? -18.628 -7.685 6.799 1.00 98.06 172 LEU A C 1
ATOM 1287 O O . LEU A 1 172 ? -19.764 -7.405 6.409 1.00 98.06 172 LEU A O 1
ATOM 1291 N N . LEU A 1 173 ? -17.687 -8.203 6.005 1.00 98.00 173 LEU A N 1
ATOM 1292 C CA . LEU A 1 173 ? -17.803 -8.350 4.550 1.00 98.00 173 LEU A CA 1
ATOM 1293 C C . LEU A 1 173 ? -17.501 -9.772 4.045 1.00 98.00 173 LEU A C 1
ATOM 1295 O O . LEU A 1 173 ? -17.699 -10.049 2.863 1.00 98.00 173 LEU A O 1
ATOM 1299 N N . GLY A 1 174 ? -17.055 -10.678 4.917 1.00 98.06 174 GLY A N 1
ATOM 1300 C CA . GLY A 1 174 ? -16.744 -12.068 4.589 1.00 98.06 174 GLY A CA 1
ATOM 1301 C C . GLY A 1 174 ? -15.265 -12.326 4.284 1.00 98.06 174 GLY A C 1
ATOM 1302 O O . GLY A 1 174 ? -14.495 -11.430 3.928 1.00 98.06 174 GLY A O 1
ATOM 1303 N N . LYS A 1 175 ? -14.868 -13.601 4.393 1.00 96.50 175 LYS A N 1
ATOM 1304 C CA . LYS A 1 175 ? -13.477 -14.053 4.219 1.00 96.50 175 LYS A CA 1
ATOM 1305 C C . LYS A 1 175 ? -12.894 -13.714 2.848 1.00 96.50 175 LYS A C 1
ATOM 1307 O O . LYS A 1 175 ? -11.761 -13.260 2.782 1.00 96.50 175 LYS A O 1
ATOM 1312 N N . ALA A 1 176 ? -13.685 -13.849 1.783 1.00 95.75 176 ALA A N 1
ATOM 1313 C CA . ALA A 1 176 ? -13.242 -13.541 0.424 1.00 95.75 176 ALA A CA 1
ATOM 1314 C C . ALA A 1 176 ? -12.780 -12.082 0.273 1.00 95.75 176 ALA A C 1
ATOM 1316 O O . ALA A 1 176 ? -11.734 -11.833 -0.317 1.00 95.75 176 ALA A O 1
ATOM 1317 N N . LYS A 1 177 ? -13.514 -11.122 0.857 1.00 95.19 177 LYS A N 1
ATOM 1318 C CA . LYS A 1 177 ? -13.129 -9.704 0.820 1.00 95.19 177 LYS A CA 1
ATOM 1319 C C . LYS A 1 177 ? -11.895 -9.428 1.683 1.00 95.19 177 LYS A C 1
ATOM 1321 O O . LYS A 1 177 ? -11.058 -8.619 1.300 1.00 95.19 177 LYS A O 1
ATOM 1326 N N . SER A 1 178 ? -11.771 -10.099 2.829 1.00 96.06 178 SER A N 1
ATOM 1327 C CA . SER A 1 178 ? -10.566 -10.013 3.665 1.00 96.06 178 SER A CA 1
ATOM 1328 C C . SER A 1 178 ? -9.327 -10.504 2.906 1.00 96.06 178 SER A C 1
ATOM 1330 O O . SER A 1 178 ? -8.320 -9.803 2.863 1.00 96.06 178 SER A O 1
ATOM 1332 N N . ASP A 1 179 ? -9.436 -11.638 2.209 1.00 93.56 179 ASP A N 1
ATOM 1333 C CA . ASP A 1 179 ? -8.349 -12.192 1.395 1.00 93.56 179 ASP A CA 1
ATOM 1334 C C . ASP A 1 179 ? -8.001 -11.308 0.198 1.00 93.56 179 ASP A C 1
ATOM 1336 O O . ASP A 1 179 ? -6.826 -11.088 -0.074 1.00 93.56 179 ASP A O 1
ATOM 1340 N N . GLU A 1 180 ? -9.004 -10.747 -0.479 1.00 91.19 180 GLU A N 1
ATOM 1341 C CA . GLU A 1 180 ? -8.819 -9.773 -1.561 1.00 91.19 180 GLU A CA 1
ATOM 1342 C C . GLU A 1 180 ? -8.012 -8.551 -1.096 1.00 91.19 180 GLU A C 1
ATOM 1344 O O . GLU A 1 180 ? -7.088 -8.125 -1.783 1.00 91.19 180 GLU A O 1
ATOM 1349 N N . VAL A 1 181 ? -8.317 -8.003 0.085 1.00 92.06 181 VAL A N 1
ATOM 1350 C CA . VAL A 1 181 ? -7.582 -6.856 0.648 1.00 92.06 181 VAL A CA 1
ATOM 1351 C C . VAL A 1 181 ? -6.188 -7.258 1.132 1.00 92.06 181 VAL A C 1
ATOM 1353 O O . VAL A 1 181 ? -5.260 -6.456 1.035 1.00 92.06 181 VAL A O 1
ATOM 1356 N N . ALA A 1 182 ? -6.028 -8.483 1.635 1.00 91.56 182 ALA A N 1
ATOM 1357 C CA . ALA A 1 182 ? -4.747 -8.996 2.106 1.00 91.56 182 ALA A CA 1
ATOM 1358 C C . ALA A 1 182 ? -3.769 -9.304 0.964 1.00 91.56 182 ALA A C 1
ATOM 1360 O O . ALA A 1 182 ? -2.567 -9.137 1.148 1.00 91.56 182 ALA A O 1
ATOM 1361 N N . GLN A 1 183 ? -4.266 -9.742 -0.198 1.00 86.12 183 GLN A N 1
ATOM 1362 C CA . GLN A 1 183 ? -3.444 -10.167 -1.335 1.00 86.12 183 GLN A CA 1
ATOM 1363 C C . GLN A 1 183 ? -2.353 -9.166 -1.735 1.00 86.12 183 GLN A C 1
ATOM 1365 O O . GLN A 1 183 ? -1.200 -9.583 -1.745 1.00 86.12 183 GLN A O 1
ATOM 1370 N N . PRO A 1 184 ? -2.645 -7.886 -2.037 1.00 83.19 184 PRO A N 1
ATOM 1371 C CA . PRO A 1 184 ? -1.617 -6.947 -2.490 1.00 83.19 184 PRO A CA 1
ATOM 1372 C C . PRO A 1 184 ? -0.590 -6.562 -1.412 1.00 83.19 184 PRO A C 1
ATOM 1374 O O . PRO A 1 184 ? 0.445 -5.981 -1.742 1.00 83.19 184 PRO A O 1
ATOM 1377 N N . LEU A 1 185 ? -0.847 -6.861 -0.133 1.00 83.31 185 LEU A N 1
ATOM 1378 C CA . LEU A 1 185 ? 0.068 -6.520 0.957 1.00 83.31 185 LEU A CA 1
ATOM 1379 C C . LEU A 1 185 ? 1.371 -7.326 0.816 1.00 83.31 185 LEU A C 1
ATOM 1381 O O . LEU A 1 185 ? 1.340 -8.550 0.696 1.00 83.31 185 LEU A O 1
ATOM 1385 N N . ASN A 1 186 ? 2.520 -6.645 0.854 1.00 77.06 186 ASN A N 1
ATOM 1386 C CA . ASN A 1 186 ? 3.860 -7.217 0.647 1.00 77.06 186 ASN A CA 1
ATOM 1387 C C . ASN A 1 186 ? 4.076 -7.941 -0.702 1.00 77.06 186 ASN A C 1
ATOM 1389 O O . ASN A 1 186 ? 4.953 -8.806 -0.800 1.00 77.06 186 ASN A O 1
ATOM 1393 N N . GLN A 1 187 ? 3.308 -7.627 -1.751 1.00 80.19 187 GLN A N 1
ATOM 1394 C CA . GLN A 1 187 ? 3.543 -8.204 -3.077 1.00 80.19 187 GLN A CA 1
ATOM 1395 C C . GLN A 1 187 ? 4.405 -7.315 -3.968 1.00 80.19 187 GLN A C 1
ATOM 1397 O O . GLN A 1 187 ? 4.190 -6.111 -4.067 1.00 80.19 187 GLN A O 1
ATOM 1402 N N . ASN A 1 188 ? 5.328 -7.952 -4.690 1.00 88.31 188 ASN A N 1
ATOM 1403 C CA . ASN A 1 188 ? 6.073 -7.339 -5.782 1.00 88.31 188 ASN A CA 1
ATOM 1404 C C . ASN A 1 188 ? 5.630 -7.978 -7.096 1.00 88.31 188 ASN A C 1
ATOM 1406 O O . ASN A 1 188 ? 5.858 -9.171 -7.308 1.00 88.31 188 ASN A O 1
ATOM 1410 N N . ILE A 1 189 ? 5.022 -7.190 -7.979 1.00 90.88 189 ILE A N 1
ATOM 1411 C CA . ILE A 1 189 ? 4.668 -7.638 -9.327 1.00 90.88 189 ILE A CA 1
ATOM 1412 C C . ILE A 1 189 ? 5.637 -7.002 -10.315 1.00 90.88 189 ILE A C 1
ATOM 1414 O O . ILE A 1 189 ? 5.820 -5.788 -10.316 1.00 90.88 189 ILE A O 1
ATOM 1418 N N . VAL A 1 190 ? 6.243 -7.821 -11.171 1.00 93.44 190 VAL A N 1
ATOM 1419 C CA . VAL A 1 190 ? 7.195 -7.367 -12.189 1.00 93.44 190 VAL A CA 1
ATOM 1420 C C . VAL A 1 190 ? 6.560 -7.488 -13.569 1.00 93.44 190 VAL A C 1
ATOM 1422 O O . VAL A 1 190 ? 6.012 -8.535 -13.914 1.00 93.44 190 VAL A O 1
ATOM 1425 N N . LYS A 1 191 ? 6.633 -6.414 -14.359 1.00 94.25 191 LYS A N 1
ATOM 1426 C CA . LYS A 1 191 ? 6.218 -6.384 -15.765 1.00 94.25 191 LYS A CA 1
ATOM 1427 C C . LYS A 1 191 ? 7.416 -6.093 -16.656 1.00 94.25 191 LYS A C 1
ATOM 1429 O O . LYS A 1 191 ? 7.968 -4.994 -16.625 1.00 94.25 191 LYS A O 1
ATOM 1434 N N . SER A 1 192 ? 7.797 -7.082 -17.453 1.00 94.69 192 SER A N 1
ATOM 1435 C CA . SER A 1 192 ? 8.897 -6.985 -18.409 1.00 94.69 192 SER A CA 1
ATOM 1436 C C . SER A 1 192 ? 8.454 -6.231 -19.661 1.00 94.69 192 SER A C 1
ATOM 1438 O O . SER A 1 192 ? 7.467 -6.593 -20.305 1.00 94.69 192 SER A O 1
ATOM 1440 N N . ILE A 1 193 ? 9.204 -5.205 -20.043 1.00 95.69 193 ILE A N 1
ATOM 1441 C CA . ILE A 1 193 ? 8.927 -4.370 -21.209 1.00 95.69 193 ILE A CA 1
ATOM 1442 C C . ILE A 1 193 ? 10.137 -4.307 -22.135 1.00 95.69 193 ILE A C 1
ATOM 1444 O O . ILE A 1 193 ? 11.287 -4.410 -21.714 1.00 95.69 193 ILE A O 1
ATOM 1448 N N . ILE A 1 194 ? 9.859 -4.079 -23.413 1.00 96.38 194 ILE A N 1
ATOM 1449 C CA . ILE A 1 194 ? 10.839 -3.655 -24.401 1.00 96.38 194 ILE A CA 1
ATOM 1450 C C . ILE A 1 194 ? 10.517 -2.224 -24.801 1.00 96.38 194 ILE A C 1
ATOM 1452 O O . ILE A 1 194 ? 9.400 -1.925 -25.226 1.00 96.38 194 ILE A O 1
ATOM 1456 N N . TYR A 1 195 ? 11.511 -1.350 -24.729 1.00 97.44 195 TYR A N 1
ATOM 1457 C CA . TYR A 1 195 ? 11.435 -0.021 -25.319 1.00 97.44 195 TYR A CA 1
ATOM 1458 C C . TYR A 1 195 ? 12.608 0.186 -26.263 1.00 97.44 195 TYR A C 1
ATOM 1460 O O . TYR A 1 195 ? 13.678 -0.406 -26.110 1.00 97.44 195 TYR A O 1
ATOM 1468 N N . GLY A 1 196 ? 12.410 1.009 -27.280 1.00 97.12 196 GLY A N 1
ATOM 1469 C CA . GLY A 1 196 ? 13.468 1.247 -28.238 1.00 97.12 196 GLY A CA 1
ATOM 1470 C C . GLY A 1 196 ? 12.990 1.908 -29.501 1.00 97.12 196 GLY A C 1
ATOM 1471 O O . GLY A 1 196 ? 11.825 2.288 -29.633 1.00 97.12 196 GLY A O 1
ATOM 1472 N N . ASN A 1 197 ? 13.910 2.026 -30.449 1.00 97.31 197 ASN A N 1
ATOM 1473 C CA . ASN A 1 197 ? 13.587 2.541 -31.760 1.00 97.31 197 ASN A CA 1
ATOM 1474 C C . ASN A 1 197 ? 14.170 1.690 -32.884 1.00 97.31 197 ASN A C 1
ATOM 1476 O O . ASN A 1 197 ? 15.218 1.056 -32.749 1.00 97.31 197 ASN A O 1
ATOM 1480 N N . THR A 1 198 ? 13.493 1.727 -34.024 1.00 96.12 198 THR A N 1
ATOM 1481 C CA . THR A 1 198 ? 14.035 1.274 -35.301 1.00 96.12 198 THR A CA 1
ATOM 1482 C C . THR A 1 198 ? 14.195 2.445 -36.253 1.00 96.12 198 THR A C 1
ATOM 1484 O O . THR A 1 198 ? 13.497 3.452 -36.122 1.00 96.12 198 THR A O 1
ATOM 1487 N N . ALA A 1 199 ? 15.117 2.333 -37.208 1.00 94.81 199 ALA A N 1
ATOM 1488 C CA . ALA A 1 199 ? 15.313 3.343 -38.238 1.00 94.81 199 ALA A CA 1
ATOM 1489 C C . ALA A 1 199 ? 15.675 2.724 -39.592 1.00 94.81 199 ALA A C 1
ATOM 1491 O O . ALA A 1 199 ? 16.377 1.714 -39.676 1.00 94.81 199 ALA A O 1
ATOM 1492 N N . ARG A 1 200 ? 15.185 3.343 -40.668 1.00 91.62 200 ARG A N 1
ATOM 1493 C CA . ARG A 1 200 ? 15.455 2.972 -42.058 1.00 91.62 200 ARG A CA 1
ATOM 1494 C C . ARG A 1 200 ? 15.916 4.195 -42.838 1.00 91.62 200 ARG A C 1
ATOM 1496 O O . ARG A 1 200 ? 15.191 5.187 -42.916 1.00 91.62 200 ARG A O 1
ATOM 1503 N N . TYR A 1 201 ? 17.089 4.079 -43.450 1.00 89.25 201 TYR A N 1
ATOM 1504 C CA . TYR A 1 201 ? 17.644 5.085 -44.347 1.00 89.25 201 TYR A CA 1
ATOM 1505 C C . TYR A 1 201 ? 16.896 5.118 -45.690 1.00 89.25 201 TYR A C 1
ATOM 1507 O O . TYR A 1 201 ? 16.579 4.069 -46.250 1.00 89.25 201 TYR A O 1
ATOM 1515 N N . PHE A 1 202 ? 16.632 6.314 -46.224 1.00 85.88 202 PHE A N 1
ATOM 1516 C CA . PHE A 1 202 ? 15.914 6.516 -47.492 1.00 85.88 202 PHE A CA 1
ATOM 1517 C C . PHE A 1 202 ? 16.782 6.384 -48.750 1.00 85.88 202 PHE A C 1
ATOM 1519 O O . PHE A 1 202 ? 16.316 6.690 -49.847 1.00 85.88 202 PHE A O 1
ATOM 1526 N N . SER A 1 203 ? 18.053 5.994 -48.616 1.00 82.69 203 SER A N 1
ATOM 1527 C CA . SER A 1 203 ? 19.054 5.952 -49.701 1.00 82.69 203 SER A CA 1
ATOM 1528 C C . SER A 1 203 ? 19.453 7.320 -50.276 1.00 82.69 203 SER A C 1
ATOM 1530 O O . SER A 1 203 ? 20.546 7.446 -50.820 1.00 82.69 203 SER A O 1
ATOM 1532 N N . LYS A 1 204 ? 18.610 8.350 -50.138 1.00 83.75 204 LYS A N 1
ATOM 1533 C CA . LYS A 1 204 ? 18.913 9.750 -50.449 1.00 83.75 204 LYS A CA 1
ATOM 1534 C C . LYS A 1 204 ? 18.231 10.694 -49.462 1.00 83.75 204 LYS A C 1
ATOM 1536 O O . LYS A 1 204 ? 17.225 10.351 -48.845 1.00 83.75 204 LYS A O 1
ATOM 1541 N N . LYS A 1 205 ? 18.773 11.903 -49.345 1.00 84.94 205 LYS A N 1
ATOM 1542 C CA . LYS A 1 205 ? 18.146 12.999 -48.602 1.00 84.94 205 LYS A CA 1
ATOM 1543 C C . LYS A 1 205 ? 16.892 13.461 -49.350 1.00 84.94 205 LYS A C 1
ATOM 1545 O O . LYS A 1 205 ? 16.952 13.652 -50.564 1.00 84.94 205 LYS A O 1
ATOM 1550 N N . ARG A 1 206 ? 15.767 13.610 -48.651 1.00 84.81 206 ARG A N 1
ATOM 1551 C CA . ARG A 1 206 ? 14.534 14.136 -49.254 1.00 84.81 206 ARG A CA 1
ATOM 1552 C C . ARG A 1 206 ? 14.657 15.637 -49.498 1.00 84.81 206 ARG A C 1
ATOM 1554 O O . ARG A 1 206 ? 15.231 16.348 -48.680 1.00 84.81 206 ARG A O 1
ATOM 1561 N N . GLU A 1 207 ? 14.122 16.101 -50.620 1.00 81.38 207 GLU A N 1
ATOM 1562 C CA . GLU A 1 207 ? 14.235 17.504 -51.043 1.00 81.38 207 GLU A CA 1
ATOM 1563 C C . GLU A 1 207 ? 13.287 18.430 -50.266 1.00 81.38 207 GLU A C 1
ATOM 1565 O O . GLU A 1 207 ? 13.632 19.577 -50.009 1.00 81.38 207 GLU A O 1
ATOM 1570 N N . GLU A 1 208 ? 12.131 17.916 -49.835 1.00 86.19 208 GLU A N 1
ATOM 1571 C CA . GLU A 1 208 ? 11.076 18.685 -49.156 1.00 86.19 208 GLU A CA 1
ATOM 1572 C C . GLU A 1 208 ? 11.462 19.111 -47.731 1.00 86.19 208 GLU A C 1
ATOM 1574 O O . GLU A 1 208 ? 11.262 20.259 -47.342 1.00 86.19 208 GLU A O 1
ATOM 1579 N N . ASP A 1 209 ? 12.019 18.185 -46.947 1.00 83.00 209 ASP A N 1
ATOM 1580 C CA . ASP A 1 209 ? 12.246 18.352 -45.506 1.00 83.00 209 ASP A CA 1
ATOM 1581 C C . ASP A 1 209 ? 13.685 18.055 -45.074 1.00 83.00 209 ASP A C 1
ATOM 1583 O O . ASP A 1 209 ? 14.014 18.122 -43.890 1.00 83.00 209 ASP A O 1
ATOM 1587 N N . ASN A 1 210 ? 14.571 17.740 -46.023 1.00 86.00 210 ASN A N 1
ATOM 1588 C CA . ASN A 1 210 ? 15.959 17.383 -45.755 1.00 86.00 210 ASN A CA 1
ATOM 1589 C C . ASN A 1 210 ? 16.146 16.126 -44.878 1.00 86.00 210 ASN A C 1
ATOM 1591 O O . ASN A 1 210 ? 17.266 15.860 -44.430 1.00 86.00 210 ASN A O 1
ATOM 1595 N N . HIS A 1 211 ? 15.100 15.330 -44.645 1.00 90.31 211 HIS A N 1
ATOM 1596 C CA . HIS A 1 211 ? 15.182 14.132 -43.815 1.00 90.31 211 HIS A CA 1
ATOM 1597 C C . HIS A 1 211 ? 15.893 12.988 -44.542 1.00 90.31 211 HIS A C 1
ATOM 1599 O O . HIS A 1 211 ? 15.837 12.850 -45.768 1.00 90.31 211 HIS A O 1
ATOM 1605 N N . THR A 1 212 ? 16.569 12.147 -43.761 1.00 89.81 212 THR A N 1
ATOM 1606 C CA . THR A 1 212 ? 17.386 11.034 -44.265 1.00 89.81 212 THR A CA 1
ATOM 1607 C C . THR A 1 212 ? 16.854 9.674 -43.833 1.00 89.81 212 THR A C 1
ATOM 1609 O O . THR A 1 212 ? 17.073 8.688 -44.536 1.00 89.81 212 THR A O 1
ATOM 1612 N N . HIS A 1 213 ? 16.137 9.613 -42.709 1.00 92.88 213 HIS A N 1
ATOM 1613 C CA . HIS A 1 213 ? 15.626 8.375 -42.139 1.00 92.88 213 HIS A CA 1
ATOM 1614 C C . HIS A 1 213 ? 14.137 8.478 -41.813 1.00 92.88 213 HIS A C 1
ATOM 1616 O O . HIS A 1 213 ? 13.631 9.531 -41.420 1.00 92.88 213 HIS A O 1
ATOM 1622 N N . SER A 1 214 ? 13.461 7.336 -41.904 1.00 94.19 214 SER A N 1
ATOM 1623 C CA . SER A 1 214 ? 12.235 7.074 -41.147 1.00 94.19 214 SER A CA 1
ATOM 1624 C C . SER A 1 214 ? 12.597 6.301 -39.897 1.00 94.19 214 SER A C 1
ATOM 1626 O O . SER A 1 214 ? 13.493 5.457 -39.933 1.00 94.19 214 SER A O 1
ATOM 1628 N N . TRP A 1 215 ? 11.914 6.575 -38.797 1.00 95.75 215 TRP A N 1
ATOM 1629 C CA . TRP A 1 215 ? 12.146 5.889 -37.540 1.00 95.75 215 TRP A CA 1
ATOM 1630 C C . TRP A 1 215 ? 10.833 5.622 -36.809 1.00 95.75 215 TRP A C 1
ATOM 1632 O O . TRP A 1 215 ? 9.823 6.293 -37.017 1.00 95.75 215 TRP A O 1
ATOM 1642 N N . THR A 1 216 ? 10.835 4.584 -35.979 1.00 97.12 216 THR A N 1
ATOM 1643 C CA . THR A 1 216 ? 9.715 4.229 -35.100 1.00 97.12 216 THR A CA 1
ATOM 1644 C C . THR A 1 216 ? 10.248 4.092 -33.687 1.00 97.12 216 THR A C 1
ATOM 1646 O O . THR A 1 216 ? 11.161 3.303 -33.474 1.00 97.12 216 THR A O 1
ATOM 1649 N N . LEU A 1 217 ? 9.699 4.852 -32.743 1.00 97.81 217 LEU A N 1
ATOM 1650 C CA . LEU A 1 217 ? 9.979 4.764 -31.307 1.00 97.81 217 LEU A CA 1
ATOM 1651 C C . LEU A 1 217 ? 8.797 4.072 -30.628 1.00 97.81 217 LEU A C 1
ATOM 1653 O O . LEU A 1 217 ? 7.659 4.442 -30.902 1.00 97.81 217 LEU A O 1
ATOM 1657 N N . TYR A 1 218 ? 9.035 3.092 -29.761 1.00 97.56 218 TYR A N 1
ATOM 1658 C CA . TYR A 1 218 ? 7.957 2.290 -29.179 1.00 97.56 218 TYR A CA 1
ATOM 1659 C C . TYR A 1 218 ? 8.254 1.794 -27.768 1.00 97.56 218 TYR A C 1
ATOM 1661 O O . TYR A 1 218 ? 9.405 1.716 -27.334 1.00 97.56 218 TYR A O 1
ATOM 1669 N N . VAL A 1 219 ? 7.176 1.397 -27.092 1.00 97.31 219 VAL A N 1
ATOM 1670 C CA . VAL A 1 219 ? 7.186 0.527 -25.915 1.00 97.31 219 VAL A CA 1
ATOM 1671 C C . VAL A 1 219 ? 6.225 -0.630 -26.172 1.00 97.31 219 VAL A C 1
ATOM 1673 O O . VAL A 1 219 ? 5.115 -0.427 -26.660 1.00 97.31 219 VAL A O 1
ATOM 1676 N N . LYS A 1 220 ? 6.638 -1.849 -25.845 1.00 94.12 220 LYS A N 1
ATOM 1677 C CA . LYS A 1 220 ? 5.831 -3.065 -25.983 1.00 94.12 220 LYS A CA 1
ATOM 1678 C C . LYS A 1 220 ? 6.117 -4.014 -24.817 1.00 94.12 220 LYS A C 1
ATOM 1680 O O . LYS A 1 220 ? 7.215 -3.952 -24.264 1.00 94.12 220 LYS A O 1
ATOM 1685 N N . PRO A 1 221 ? 5.174 -4.878 -24.419 1.00 93.62 221 PRO A N 1
ATOM 1686 C CA . PRO A 1 221 ? 5.457 -5.882 -23.401 1.00 93.62 221 PRO A CA 1
ATOM 1687 C C . PRO A 1 221 ? 6.470 -6.899 -23.944 1.00 93.62 221 PRO A C 1
ATOM 1689 O O . PRO A 1 221 ? 6.499 -7.153 -25.148 1.00 93.62 221 PRO A O 1
ATOM 1692 N N . TYR A 1 222 ? 7.330 -7.440 -23.078 1.00 92.12 222 TYR A N 1
ATOM 1693 C CA . TYR A 1 222 ? 8.268 -8.508 -23.453 1.00 92.12 222 TYR A CA 1
ATOM 1694 C C . TYR A 1 222 ? 7.568 -9.865 -23.568 1.00 92.12 222 TYR A C 1
ATOM 1696 O O . TYR A 1 222 ? 7.840 -10.654 -24.466 1.00 92.12 222 TYR A O 1
ATOM 1704 N N . LEU A 1 223 ? 6.654 -10.140 -22.640 1.00 87.75 223 LEU A N 1
ATOM 1705 C CA . LEU A 1 223 ? 5.790 -11.311 -22.710 1.00 87.75 223 LEU A CA 1
ATOM 1706 C C . LEU A 1 223 ? 4.570 -10.996 -23.582 1.00 87.75 223 LEU A C 1
ATOM 1708 O O . LEU A 1 223 ? 4.224 -9.833 -23.791 1.00 87.75 223 LEU A O 1
ATOM 1712 N N . ASN A 1 224 ? 3.887 -12.032 -24.078 1.00 84.31 224 ASN A N 1
ATOM 1713 C CA . ASN A 1 224 ? 2.687 -11.873 -24.906 1.00 84.31 224 ASN A CA 1
ATOM 1714 C C . ASN A 1 224 ? 1.439 -11.486 -24.079 1.00 84.31 224 ASN A C 1
ATOM 1716 O O . ASN A 1 224 ? 0.418 -12.174 -24.100 1.00 84.31 224 ASN A O 1
ATOM 1720 N N . GLU A 1 225 ? 1.530 -10.391 -23.327 1.00 88.06 225 GLU A N 1
ATOM 1721 C CA . GLU A 1 225 ? 0.473 -9.859 -22.465 1.00 88.06 225 GLU A CA 1
ATOM 1722 C C . GLU A 1 225 ? -0.189 -8.603 -23.054 1.00 88.06 225 GLU A C 1
ATOM 1724 O O . GLU A 1 225 ? 0.368 -7.904 -23.907 1.00 88.06 225 GLU A O 1
ATOM 1729 N N . ASP A 1 226 ? -1.411 -8.312 -22.608 1.00 89.88 226 ASP A N 1
ATOM 1730 C CA . ASP A 1 226 ? -2.120 -7.080 -22.957 1.00 89.88 226 ASP A CA 1
ATOM 1731 C C . ASP A 1 226 ? -1.728 -5.929 -22.014 1.00 89.88 226 ASP A C 1
ATOM 1733 O O . ASP A 1 226 ? -2.295 -5.742 -20.935 1.00 89.88 226 ASP A O 1
ATOM 1737 N N . MET A 1 227 ? -0.766 -5.115 -22.455 1.00 92.06 227 MET A N 1
ATOM 1738 C CA . MET A 1 227 ? -0.263 -3.962 -21.702 1.00 92.06 227 MET A CA 1
ATOM 1739 C C . MET A 1 227 ? -1.331 -2.883 -21.435 1.00 92.06 227 MET A C 1
ATOM 1741 O O . MET A 1 227 ? -1.203 -2.127 -20.471 1.00 92.06 227 MET A O 1
ATOM 1745 N N . SER A 1 228 ? -2.421 -2.838 -22.216 1.00 92.50 228 SER A N 1
ATOM 1746 C CA . SER A 1 228 ? -3.505 -1.857 -22.029 1.00 92.50 228 SER A CA 1
ATOM 1747 C C . SER A 1 228 ? -4.298 -2.054 -20.734 1.00 92.50 228 SER A C 1
ATOM 1749 O O . SER A 1 228 ? -4.989 -1.141 -20.285 1.00 92.50 228 SER A O 1
ATOM 1751 N N . LYS A 1 229 ? -4.185 -3.229 -20.095 1.00 92.38 229 LYS A N 1
ATOM 1752 C CA . LYS A 1 229 ? -4.857 -3.509 -18.818 1.00 92.38 229 LYS A CA 1
ATOM 1753 C C . LYS A 1 229 ? -4.291 -2.703 -17.665 1.00 92.38 229 LYS A C 1
ATOM 1755 O O . LYS A 1 229 ? -5.051 -2.297 -16.793 1.00 92.38 229 LYS A O 1
ATOM 1760 N N . TYR A 1 230 ? -2.983 -2.469 -17.668 1.00 94.31 230 TYR A N 1
ATOM 176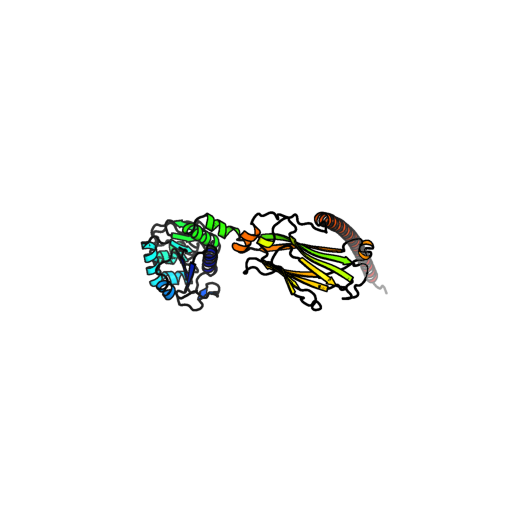1 C CA . TYR A 1 230 ? -2.292 -1.766 -16.590 1.00 94.31 230 TYR A CA 1
ATOM 1762 C C . TYR A 1 230 ? -1.702 -0.423 -17.034 1.00 94.31 230 TYR A C 1
ATOM 1764 O O . TYR A 1 230 ? -1.447 0.432 -16.185 1.00 94.31 230 TYR A O 1
ATOM 1772 N N . VAL A 1 231 ? -1.551 -0.174 -18.340 1.00 95.94 231 VAL A N 1
ATOM 1773 C CA . VAL A 1 231 ? -1.109 1.116 -18.888 1.00 95.94 231 VAL A CA 1
ATOM 1774 C C . VAL A 1 231 ? -2.280 1.911 -19.444 1.00 95.94 231 VAL A C 1
ATOM 1776 O O . VAL A 1 231 ? -2.953 1.507 -20.383 1.00 95.94 231 VAL A O 1
ATOM 1779 N N . ARG A 1 232 ? -2.466 3.112 -18.895 1.00 96.75 232 ARG A N 1
ATOM 1780 C CA . ARG A 1 232 ? -3.488 4.072 -19.322 1.00 96.75 232 ARG A CA 1
ATOM 1781 C C . ARG A 1 232 ? -3.065 4.879 -20.538 1.00 96.75 232 ARG A C 1
ATOM 1783 O O . ARG A 1 232 ? -3.889 5.203 -21.385 1.00 96.75 232 ARG A O 1
ATOM 1790 N N . LYS A 1 233 ? -1.803 5.313 -20.564 1.00 98.00 233 LYS A N 1
ATOM 1791 C CA . LYS A 1 233 ? -1.224 6.074 -21.677 1.00 98.00 233 LYS A CA 1
ATOM 1792 C C . LYS A 1 233 ? 0.294 6.090 -21.613 1.00 98.00 233 LYS A C 1
ATOM 1794 O O . LYS A 1 233 ? 0.871 6.072 -20.525 1.00 98.00 233 LYS A O 1
ATOM 1799 N N . ILE A 1 234 ? 0.924 6.245 -22.769 1.00 98.56 234 ILE A N 1
ATOM 1800 C CA . ILE A 1 234 ? 2.351 6.527 -22.901 1.00 98.56 234 ILE A CA 1
ATOM 1801 C C . ILE A 1 234 ? 2.524 7.894 -23.550 1.00 98.56 234 ILE A C 1
ATOM 1803 O O . ILE A 1 234 ? 1.873 8.217 -24.543 1.00 98.56 234 ILE A O 1
ATOM 1807 N N . VAL A 1 235 ? 3.386 8.716 -22.964 1.00 98.62 235 VAL A N 1
ATOM 1808 C CA . VAL A 1 235 ? 3.740 10.030 -23.492 1.00 98.62 235 VAL A CA 1
ATOM 1809 C C . VAL A 1 235 ? 5.173 9.983 -23.994 1.00 98.62 235 VAL A C 1
ATOM 1811 O O . VAL A 1 235 ? 6.092 9.778 -23.208 1.00 98.62 235 VAL A O 1
ATOM 1814 N N . PHE A 1 236 ? 5.360 10.207 -25.288 1.00 98.50 236 PHE A N 1
ATOM 1815 C CA . PHE A 1 236 ? 6.668 10.353 -25.913 1.00 98.50 236 PHE A CA 1
ATOM 1816 C C . PHE A 1 236 ? 6.974 11.841 -26.067 1.00 98.50 236 PHE A C 1
ATOM 1818 O O . PHE A 1 236 ? 6.241 12.553 -26.753 1.00 98.50 236 PHE A O 1
ATOM 1825 N N . LYS A 1 237 ? 8.047 12.317 -25.439 1.00 98.06 237 LYS A N 1
ATOM 1826 C CA . LYS A 1 237 ? 8.599 13.654 -25.654 1.00 98.06 237 LYS A CA 1
ATOM 1827 C C . LYS A 1 237 ? 9.822 13.544 -26.561 1.00 98.06 237 LYS A C 1
ATOM 1829 O O . LYS A 1 237 ? 10.824 12.937 -26.194 1.00 98.06 237 LYS A O 1
ATOM 1834 N N . LEU A 1 238 ? 9.700 14.118 -27.744 1.00 97.25 238 LEU A N 1
ATOM 1835 C CA . LEU A 1 238 ? 10.726 14.244 -28.765 1.00 97.25 238 LEU A CA 1
ATOM 1836 C C . LEU A 1 238 ? 11.467 15.580 -28.611 1.00 97.25 238 LEU A C 1
ATOM 1838 O O . LEU A 1 238 ? 11.117 16.402 -27.764 1.00 97.25 238 LEU A O 1
ATOM 1842 N N . HIS A 1 239 ? 12.472 15.801 -29.457 1.00 94.69 239 HIS A N 1
ATOM 1843 C CA . HIS A 1 239 ? 13.167 17.082 -29.552 1.00 94.69 239 HIS A CA 1
ATOM 1844 C C . HIS A 1 239 ? 12.217 18.225 -29.970 1.00 94.69 239 HIS A C 1
ATOM 1846 O O . HIS A 1 239 ? 11.310 18.023 -30.778 1.00 94.69 239 HIS A O 1
ATOM 1852 N N . ASP A 1 240 ? 12.457 19.442 -29.479 1.00 93.62 240 ASP A N 1
ATOM 1853 C CA . ASP A 1 240 ? 11.562 20.598 -29.679 1.00 93.62 240 ASP A CA 1
ATOM 1854 C C . ASP A 1 240 ? 11.493 21.094 -31.139 1.00 93.62 240 ASP A C 1
ATOM 1856 O O . ASP A 1 240 ? 10.639 21.904 -31.487 1.00 93.62 240 ASP A O 1
ATOM 1860 N N . SER A 1 241 ? 12.355 20.583 -32.024 1.00 91.00 241 SER A N 1
ATOM 1861 C CA . SER A 1 241 ? 12.302 20.869 -33.466 1.00 91.00 241 SER A CA 1
ATOM 1862 C C . SER A 1 241 ? 11.104 20.235 -34.180 1.00 91.00 241 SER A C 1
ATOM 1864 O O . SER A 1 241 ? 10.811 20.607 -35.314 1.00 91.00 241 SER A O 1
ATOM 1866 N N . TYR A 1 242 ? 10.436 19.251 -33.571 1.00 92.25 242 TYR A N 1
ATOM 1867 C CA . TYR A 1 242 ? 9.233 18.646 -34.143 1.00 92.25 242 TYR A CA 1
ATOM 1868 C C . TYR A 1 242 ? 8.008 19.511 -33.828 1.00 92.25 242 TYR A C 1
ATOM 1870 O O . TYR A 1 242 ? 7.818 19.912 -32.686 1.00 92.25 242 TYR A O 1
ATOM 1878 N N . ALA A 1 243 ? 7.125 19.730 -34.811 1.00 89.00 243 ALA A N 1
ATOM 1879 C CA . ALA A 1 243 ? 5.934 20.583 -34.656 1.00 89.00 243 ALA A CA 1
ATOM 1880 C C . ALA A 1 243 ? 5.006 20.152 -33.502 1.00 89.00 243 ALA A C 1
ATOM 1882 O O . ALA A 1 243 ? 4.364 20.982 -32.865 1.00 89.00 243 ALA A O 1
ATOM 1883 N N . ASN A 1 244 ? 4.958 18.849 -33.217 1.00 92.94 244 ASN A N 1
ATOM 1884 C CA . ASN A 1 244 ? 4.345 18.308 -32.012 1.00 92.94 244 ASN A CA 1
ATOM 1885 C C . ASN A 1 244 ? 5.370 17.419 -31.293 1.00 92.94 244 ASN A C 1
ATOM 1887 O O . ASN A 1 244 ? 5.465 16.229 -31.614 1.00 92.94 244 ASN A O 1
ATOM 1891 N N . PRO A 1 245 ? 6.166 17.962 -30.358 1.00 95.31 245 PRO A N 1
ATOM 1892 C CA . PRO A 1 245 ? 7.210 17.193 -29.700 1.00 95.31 245 PRO A CA 1
ATOM 1893 C C . PRO A 1 245 ? 6.637 16.268 -28.621 1.00 95.31 245 PRO A C 1
ATOM 1895 O O . PRO A 1 245 ? 7.293 15.310 -28.247 1.00 95.31 245 PRO A O 1
ATOM 1898 N N . THR A 1 246 ? 5.409 16.488 -28.134 1.00 97.81 246 THR A N 1
ATOM 1899 C CA . THR A 1 246 ? 4.784 15.638 -27.106 1.00 97.81 246 THR A CA 1
ATOM 1900 C C . THR A 1 246 ? 3.643 14.815 -27.699 1.00 97.81 246 THR A C 1
ATOM 1902 O O . THR A 1 246 ? 2.555 15.322 -27.955 1.00 97.81 246 THR A O 1
ATOM 1905 N N . ARG A 1 247 ? 3.863 13.513 -27.886 1.00 97.69 247 ARG A N 1
ATOM 1906 C CA . ARG A 1 247 ? 2.861 12.571 -28.405 1.00 97.69 247 ARG A CA 1
ATOM 1907 C C . ARG A 1 247 ? 2.260 11.770 -27.262 1.00 97.69 247 ARG A C 1
ATOM 1909 O O . ARG A 1 247 ? 2.994 11.213 -26.454 1.00 97.69 247 ARG A O 1
ATOM 1916 N N . ILE A 1 248 ? 0.935 11.701 -27.200 1.00 98.19 248 ILE A N 1
ATOM 1917 C CA . ILE A 1 248 ? 0.206 10.936 -26.184 1.00 98.19 248 ILE A CA 1
ATOM 1918 C C . ILE A 1 248 ? -0.491 9.779 -26.886 1.00 98.19 248 ILE A C 1
ATOM 1920 O O . ILE A 1 248 ? -1.352 10.012 -27.728 1.00 98.19 248 ILE A O 1
ATOM 1924 N N . ILE A 1 249 ? -0.126 8.553 -26.526 1.00 98.06 249 ILE A N 1
ATOM 1925 C CA . ILE A 1 249 ? -0.708 7.327 -27.068 1.00 98.06 249 ILE A CA 1
ATOM 1926 C C . ILE A 1 249 ? -1.478 6.629 -25.949 1.00 98.06 249 ILE A C 1
ATOM 1928 O O . ILE A 1 249 ? -0.906 6.302 -24.910 1.00 98.06 249 ILE A O 1
ATOM 1932 N N . THR A 1 250 ? -2.781 6.444 -26.130 1.00 97.00 250 THR A N 1
ATOM 1933 C CA . THR A 1 250 ? -3.676 5.847 -25.122 1.00 97.00 250 THR A CA 1
ATOM 1934 C C . THR A 1 250 ? -3.979 4.377 -25.390 1.00 97.00 250 THR A C 1
ATOM 1936 O O . THR A 1 250 ? -4.387 3.674 -24.475 1.00 97.00 250 THR A O 1
ATOM 1939 N N . GLU A 1 251 ? -3.736 3.894 -26.610 1.00 93.81 251 GLU A N 1
ATOM 1940 C CA . GLU A 1 251 ? -4.064 2.533 -27.040 1.00 93.81 251 GLU A CA 1
ATOM 1941 C C . GLU A 1 251 ? -2.878 1.875 -27.763 1.00 93.81 251 GLU A C 1
ATOM 1943 O O . GLU A 1 251 ? -2.093 2.579 -28.405 1.00 93.81 251 GLU A O 1
ATOM 1948 N N . PRO A 1 252 ? -2.717 0.543 -27.664 1.00 91.12 252 PRO A N 1
ATOM 1949 C CA . PRO A 1 252 ? -1.677 -0.171 -28.392 1.00 91.12 252 PRO A CA 1
ATOM 1950 C C . PRO A 1 252 ? -1.949 -0.187 -29.914 1.00 91.12 252 PRO A C 1
ATOM 1952 O O . PRO A 1 252 ? -3.109 -0.197 -30.326 1.00 91.12 252 PRO A O 1
ATOM 1955 N N . PRO A 1 253 ? -0.907 -0.271 -30.766 1.00 93.69 253 PRO A N 1
ATOM 1956 C CA . PRO A 1 253 ? 0.513 -0.319 -30.416 1.00 93.69 253 PRO A CA 1
ATOM 1957 C C . PRO A 1 253 ? 1.029 1.032 -29.899 1.00 93.69 253 PRO A C 1
ATOM 1959 O O . PRO A 1 253 ? 0.785 2.079 -30.497 1.00 93.69 253 PRO A O 1
ATOM 1962 N N . TYR A 1 254 ? 1.777 1.007 -28.790 1.00 96.25 254 TYR A N 1
ATOM 1963 C CA . TYR A 1 254 ? 2.336 2.218 -28.191 1.00 96.25 254 TYR A CA 1
ATOM 1964 C C . TYR A 1 254 ? 3.606 2.653 -28.925 1.00 96.25 254 TYR A C 1
ATOM 1966 O O . TYR A 1 254 ? 4.726 2.429 -28.462 1.00 96.25 254 TYR A O 1
ATOM 1974 N N . GLU A 1 255 ? 3.423 3.267 -30.090 1.00 97.00 255 GLU A N 1
ATOM 1975 C CA . GLU A 1 255 ? 4.513 3.687 -30.964 1.00 97.00 255 GLU A CA 1
ATOM 1976 C C . GLU A 1 255 ? 4.292 5.072 -31.580 1.00 97.00 255 GLU A C 1
ATOM 1978 O O . GLU A 1 255 ? 3.170 5.540 -31.765 1.00 97.00 255 GLU A O 1
ATOM 1983 N N . VAL A 1 256 ? 5.398 5.728 -31.925 1.00 96.94 256 VAL A N 1
ATOM 1984 C CA . VAL A 1 256 ? 5.441 6.975 -32.685 1.00 96.94 256 VAL A CA 1
ATOM 1985 C C . VAL A 1 256 ? 6.312 6.751 -33.908 1.00 96.94 256 VAL A C 1
ATOM 1987 O O . VAL A 1 256 ? 7.470 6.349 -33.793 1.00 96.94 256 VAL A O 1
ATOM 1990 N N . LYS A 1 257 ? 5.749 7.037 -35.081 1.00 96.88 257 LYS A N 1
ATOM 1991 C CA . LYS A 1 257 ? 6.449 7.011 -36.365 1.00 96.88 257 LYS A CA 1
ATOM 1992 C C . LYS A 1 257 ? 6.714 8.427 -36.817 1.00 96.88 257 LYS A C 1
ATOM 1994 O O . LYS A 1 257 ? 5.798 9.245 -36.837 1.00 96.88 257 LYS A O 1
ATOM 1999 N N . GLU A 1 258 ? 7.951 8.685 -37.195 1.00 95.44 258 GLU A N 1
ATOM 2000 C CA . GLU A 1 258 ? 8.377 9.988 -37.677 1.00 95.44 258 GLU A CA 1
ATOM 2001 C C . GLU A 1 258 ? 9.544 9.850 -38.648 1.00 95.44 258 GLU A C 1
ATOM 2003 O O . GLU A 1 258 ? 10.049 8.761 -38.940 1.00 95.44 258 GLU A O 1
ATOM 2008 N N . THR A 1 259 ? 9.961 10.987 -39.182 1.00 94.19 259 THR A N 1
ATOM 2009 C CA . THR A 1 259 ? 11.128 11.076 -40.051 1.00 94.19 259 THR A CA 1
ATOM 2010 C C . THR A 1 259 ? 12.082 12.148 -39.554 1.00 94.19 259 THR A C 1
ATOM 2012 O O . THR A 1 259 ? 11.673 13.072 -38.861 1.00 94.19 259 THR A O 1
ATOM 2015 N N . GLY A 1 260 ? 13.368 12.012 -39.859 1.00 90.44 260 GLY A N 1
ATOM 2016 C CA . GLY A 1 260 ? 14.365 12.962 -39.383 1.00 90.44 260 GLY A CA 1
ATOM 2017 C C . GLY A 1 260 ? 15.764 12.665 -39.896 1.00 90.44 260 GLY A C 1
ATOM 2018 O O . GLY A 1 260 ? 15.970 11.806 -40.759 1.00 90.44 260 GLY A O 1
ATOM 2019 N N . TRP A 1 261 ? 16.730 13.410 -39.370 1.00 83.94 261 TRP A N 1
ATOM 2020 C CA . TRP A 1 261 ? 18.133 13.323 -39.778 1.00 83.94 261 TRP A CA 1
ATOM 2021 C C . TRP A 1 261 ? 19.129 13.256 -38.616 1.00 83.94 261 TRP A C 1
ATOM 2023 O O . TRP A 1 261 ? 20.279 12.898 -38.854 1.00 83.94 261 TRP A O 1
ATOM 2033 N N . GLY A 1 262 ? 18.710 13.587 -37.391 1.00 84.12 262 GLY A N 1
ATOM 2034 C CA . GLY A 1 262 ? 19.574 13.653 -36.210 1.00 84.12 262 GLY A CA 1
ATOM 2035 C C . GLY A 1 262 ? 19.190 12.659 -35.115 1.00 84.12 262 GLY A C 1
ATOM 2036 O O . GLY A 1 262 ? 18.050 12.197 -35.050 1.00 84.12 262 GLY A O 1
ATOM 2037 N N . GLU A 1 263 ? 20.160 12.363 -34.251 1.00 92.75 263 GLU A N 1
ATOM 2038 C CA . GLU A 1 263 ? 19.990 11.576 -33.026 1.00 92.75 263 GLU A CA 1
ATOM 2039 C C . GLU A 1 263 ? 19.723 12.509 -31.842 1.00 92.75 263 GLU A C 1
ATOM 2041 O O . GLU A 1 263 ? 20.279 13.605 -31.770 1.00 92.75 263 GLU A O 1
ATOM 2046 N N . PHE A 1 264 ? 18.860 12.094 -30.919 1.00 95.00 264 PHE A N 1
ATOM 2047 C CA . PHE A 1 264 ? 18.490 12.895 -29.751 1.00 95.00 264 PHE A CA 1
ATOM 2048 C C . PHE A 1 264 ? 17.994 12.002 -28.613 1.00 95.00 264 PHE A C 1
ATOM 2050 O O . PHE A 1 264 ? 17.643 10.843 -28.824 1.00 95.00 264 PHE A O 1
ATOM 2057 N N . GLU A 1 265 ? 17.938 12.536 -27.397 1.00 97.00 265 GLU A N 1
ATOM 2058 C CA . GLU A 1 265 ? 17.328 11.840 -26.265 1.00 97.00 265 GLU A CA 1
ATOM 2059 C C . GLU A 1 265 ? 15.810 12.061 -26.263 1.00 97.00 265 GLU A C 1
ATOM 2061 O O . GLU A 1 265 ? 15.328 13.189 -26.156 1.00 97.00 265 GLU A O 1
ATOM 2066 N N . ALA A 1 266 ? 15.049 10.979 -26.410 1.00 97.38 266 ALA A N 1
ATOM 2067 C CA . ALA A 1 266 ? 13.601 10.978 -26.275 1.00 97.38 266 ALA A CA 1
ATOM 2068 C C . ALA A 1 266 ? 13.210 10.579 -24.847 1.00 97.38 266 ALA A C 1
ATOM 2070 O O . ALA A 1 266 ? 13.798 9.668 -24.266 1.00 97.38 266 ALA A O 1
ATOM 2071 N N . ILE A 1 267 ? 12.177 11.213 -24.293 1.00 98.50 267 ILE A N 1
ATOM 2072 C CA . ILE A 1 267 ? 11.648 10.865 -22.969 1.00 98.50 267 ILE A CA 1
ATOM 2073 C C . ILE A 1 267 ? 10.346 10.094 -23.147 1.00 98.50 267 ILE A C 1
ATOM 2075 O O . ILE A 1 267 ? 9.410 10.583 -23.776 1.00 98.50 267 ILE A O 1
ATOM 2079 N N . ILE A 1 268 ? 10.257 8.910 -22.557 1.00 98.62 268 ILE A N 1
ATOM 2080 C CA . ILE A 1 268 ? 9.069 8.061 -22.581 1.00 98.62 268 ILE A CA 1
ATOM 2081 C C . ILE A 1 268 ? 8.480 8.031 -21.174 1.00 98.62 268 ILE A C 1
ATOM 2083 O O . ILE A 1 268 ? 9.144 7.612 -20.231 1.00 98.62 268 ILE A O 1
ATOM 2087 N N . LYS A 1 269 ? 7.232 8.473 -21.013 1.00 98.56 269 LYS A N 1
ATOM 2088 C CA . LYS A 1 269 ? 6.517 8.432 -19.732 1.00 98.56 269 LYS A CA 1
ATOM 2089 C C . LYS A 1 269 ? 5.354 7.458 -19.794 1.00 98.56 269 LYS A C 1
ATOM 2091 O O . LYS A 1 269 ? 4.431 7.670 -20.577 1.00 98.56 269 LYS A O 1
ATOM 2096 N N . ILE A 1 270 ? 5.368 6.436 -18.950 1.00 98.38 270 ILE A N 1
ATOM 2097 C CA . ILE A 1 270 ? 4.336 5.397 -18.887 1.00 98.38 270 ILE A CA 1
ATOM 2098 C C . ILE A 1 270 ? 3.427 5.696 -17.698 1.00 98.38 270 ILE A C 1
ATOM 2100 O O . ILE A 1 270 ? 3.881 5.713 -16.557 1.00 98.38 270 ILE A O 1
ATOM 2104 N N . PHE A 1 271 ? 2.149 5.959 -17.965 1.00 98.00 271 PHE A N 1
ATOM 2105 C CA . PHE A 1 271 ? 1.136 6.221 -16.946 1.00 98.00 271 PHE A CA 1
ATOM 2106 C C . PHE A 1 271 ? 0.229 5.008 -16.782 1.00 98.00 271 PHE A C 1
ATOM 2108 O O . PHE A 1 271 ? -0.251 4.450 -17.771 1.00 98.00 271 PHE A O 1
ATOM 2115 N N . PHE A 1 272 ? -0.072 4.664 -15.536 1.00 97.19 272 PHE A N 1
ATOM 2116 C CA . PHE A 1 272 ? -0.875 3.496 -15.199 1.00 97.19 272 PHE A CA 1
ATOM 2117 C C . PHE A 1 272 ? -2.369 3.819 -15.087 1.00 97.19 272 PHE A C 1
ATOM 2119 O O . PHE A 1 272 ? -2.777 4.990 -15.091 1.00 97.19 272 PHE A O 1
ATOM 2126 N N . VAL A 1 273 ? -3.180 2.759 -15.088 1.00 95.25 273 VAL A N 1
ATOM 2127 C CA . VAL A 1 273 ? -4.645 2.832 -14.945 1.00 95.25 273 VAL A CA 1
ATOM 2128 C C . VAL A 1 273 ? -5.064 3.337 -13.573 1.00 95.25 273 VAL A C 1
ATOM 2130 O O . VAL A 1 273 ? -6.019 4.107 -13.482 1.00 95.25 273 VAL A O 1
ATOM 2133 N N . ASP A 1 274 ? -4.309 2.986 -12.534 1.00 93.06 274 ASP A N 1
ATOM 2134 C CA . ASP A 1 274 ? -4.450 3.607 -11.229 1.00 93.06 274 ASP A CA 1
ATOM 2135 C C . ASP A 1 274 ? -3.737 4.968 -11.204 1.00 93.06 274 ASP A C 1
ATOM 2137 O O . ASP A 1 274 ? -2.566 5.092 -11.561 1.00 93.06 274 ASP A O 1
ATOM 2141 N N . LEU A 1 275 ? -4.466 6.005 -10.789 1.00 90.94 275 LEU A N 1
ATOM 2142 C CA . LEU A 1 275 ? -3.961 7.372 -10.676 1.00 90.94 275 LEU A CA 1
ATOM 2143 C C . LEU A 1 275 ? -3.103 7.588 -9.423 1.00 90.94 275 LEU A C 1
ATOM 2145 O O . LEU A 1 275 ? -2.357 8.566 -9.382 1.00 90.94 275 LEU A O 1
ATOM 2149 N N . ALA A 1 276 ? -3.218 6.713 -8.419 1.00 87.00 276 ALA A N 1
ATOM 2150 C CA . ALA A 1 276 ? -2.352 6.729 -7.244 1.00 87.00 276 ALA A CA 1
ATOM 2151 C C . ALA A 1 276 ? -0.934 6.232 -7.571 1.00 87.00 276 ALA A C 1
ATOM 2153 O O . ALA A 1 276 ? 0.027 6.627 -6.907 1.00 87.00 276 ALA A O 1
ATOM 2154 N N . GLU A 1 277 ? -0.793 5.422 -8.624 1.00 89.50 277 GLU A N 1
ATOM 2155 C CA . GLU A 1 277 ? 0.494 4.904 -9.075 1.00 89.50 277 GLU A CA 1
ATOM 2156 C C . GLU A 1 277 ? 1.303 5.966 -9.822 1.00 89.50 277 GLU A C 1
ATOM 2158 O O . GLU A 1 277 ? 0.829 6.658 -10.733 1.00 89.50 277 GLU A O 1
ATOM 2163 N N . ARG A 1 278 ? 2.579 6.092 -9.449 1.00 91.62 278 ARG A N 1
ATOM 2164 C CA . ARG A 1 278 ? 3.485 7.052 -10.086 1.00 91.62 278 ARG A CA 1
ATOM 2165 C C . ARG A 1 278 ? 3.856 6.573 -11.482 1.00 91.62 278 ARG A C 1
ATOM 2167 O O . ARG A 1 278 ? 4.145 5.406 -11.696 1.00 91.62 278 ARG A O 1
ATOM 2174 N N . HIS A 1 279 ? 3.909 7.503 -12.429 1.00 95.38 279 HIS A N 1
ATOM 2175 C CA . HIS A 1 279 ? 4.381 7.204 -13.778 1.00 95.38 279 HIS A CA 1
ATOM 2176 C C . HIS A 1 279 ? 5.876 6.862 -13.791 1.00 95.38 279 HIS A C 1
ATOM 2178 O O . HIS A 1 279 ? 6.666 7.449 -13.048 1.00 95.38 279 HIS A O 1
ATOM 2184 N N . VAL A 1 280 ? 6.265 5.973 -14.701 1.00 96.94 280 VAL A N 1
ATOM 2185 C CA . VAL A 1 280 ? 7.672 5.660 -14.986 1.00 96.94 280 VAL A CA 1
ATOM 2186 C C . VAL A 1 280 ? 8.177 6.592 -16.082 1.00 96.94 280 VAL A C 1
ATOM 2188 O O . VAL A 1 280 ? 7.441 6.890 -17.021 1.00 96.94 280 VAL A O 1
ATOM 2191 N N . THR A 1 281 ? 9.420 7.066 -15.965 1.00 98.12 281 THR A N 1
ATOM 2192 C CA . THR A 1 281 ? 10.088 7.887 -16.986 1.00 98.12 281 THR A CA 1
ATOM 2193 C C . THR A 1 281 ? 11.351 7.182 -17.464 1.00 98.12 281 THR A C 1
ATOM 2195 O O . THR A 1 281 ? 12.220 6.876 -16.656 1.00 98.12 281 THR A O 1
ATOM 2198 N N . ILE A 1 282 ? 11.456 6.968 -18.773 1.00 98.19 282 ILE A N 1
ATOM 2199 C CA . ILE A 1 282 ? 12.595 6.345 -19.448 1.00 98.19 282 ILE A CA 1
ATOM 2200 C C . ILE A 1 282 ? 13.229 7.384 -20.373 1.00 98.19 282 ILE A C 1
ATOM 2202 O O . ILE A 1 282 ? 12.523 8.064 -21.121 1.00 98.19 282 ILE A O 1
ATOM 2206 N N . TYR A 1 283 ? 14.554 7.487 -20.337 1.00 97.69 283 TYR A N 1
ATOM 2207 C CA . TYR A 1 283 ? 15.342 8.320 -21.245 1.00 97.69 283 TYR A CA 1
ATOM 2208 C C . TYR A 1 283 ? 15.965 7.412 -22.300 1.00 97.69 283 TYR A C 1
ATOM 2210 O O . TYR A 1 283 ? 16.806 6.568 -21.993 1.00 97.69 283 TYR A O 1
ATOM 2218 N N . HIS A 1 284 ? 15.500 7.535 -23.540 1.00 97.62 284 HIS A N 1
ATOM 2219 C CA . HIS A 1 284 ? 15.921 6.684 -24.645 1.00 97.62 284 HIS A CA 1
ATOM 2220 C C . HIS A 1 284 ? 16.753 7.486 -25.650 1.00 97.62 284 HIS A C 1
ATOM 2222 O O . HIS A 1 284 ? 16.216 8.403 -26.277 1.00 97.62 284 HIS A O 1
ATOM 2228 N N . PRO A 1 285 ? 18.034 7.143 -25.871 1.00 96.44 285 PRO A N 1
ATOM 2229 C CA . PRO A 1 285 ? 18.818 7.748 -26.936 1.00 96.44 285 PRO A CA 1
ATOM 2230 C C . PRO A 1 285 ? 18.316 7.227 -28.288 1.00 96.44 285 PRO A C 1
ATOM 2232 O O . PRO A 1 285 ? 18.603 6.093 -28.685 1.00 96.44 285 PRO A O 1
ATOM 2235 N N . LEU A 1 286 ? 17.560 8.054 -29.006 1.00 95.81 286 LEU A N 1
ATOM 2236 C CA . LEU A 1 286 ? 17.069 7.733 -30.336 1.00 95.81 286 LEU A CA 1
ATOM 2237 C C . LEU A 1 286 ? 18.225 7.825 -31.328 1.00 95.81 286 LEU A C 1
ATOM 2239 O O . LEU A 1 286 ? 18.719 8.911 -31.630 1.00 95.81 286 LEU A O 1
ATOM 2243 N N . LYS A 1 287 ? 18.630 6.661 -31.837 1.00 94.50 287 LYS A N 1
ATOM 2244 C CA . LYS A 1 287 ? 19.724 6.511 -32.801 1.00 94.50 287 LYS A CA 1
ATOM 2245 C C . LYS A 1 287 ? 19.200 6.107 -34.166 1.00 94.50 287 LYS A C 1
ATOM 2247 O O . LYS A 1 287 ? 18.189 5.410 -34.252 1.00 94.50 287 LYS A O 1
ATOM 2252 N N . LEU A 1 288 ? 19.873 6.527 -35.228 1.00 90.69 288 LEU A N 1
ATOM 2253 C CA . LEU A 1 288 ? 19.403 6.284 -36.595 1.00 90.69 288 LEU A CA 1
ATOM 2254 C C . LEU A 1 288 ? 20.263 5.268 -37.350 1.00 90.69 288 LEU A C 1
ATOM 2256 O O . LEU A 1 288 ? 19.752 4.603 -38.252 1.00 90.69 288 LEU A O 1
ATOM 2260 N N . PHE A 1 289 ? 21.538 5.121 -36.987 1.00 86.88 289 PHE A N 1
ATOM 2261 C CA . PHE A 1 289 ? 22.462 4.223 -37.676 1.00 86.88 289 PHE A CA 1
ATOM 2262 C C . PHE A 1 289 ? 23.609 3.748 -36.771 1.00 86.88 289 PHE A C 1
ATOM 2264 O O . PHE A 1 289 ? 23.781 4.180 -35.634 1.00 86.88 289 PHE A O 1
ATOM 2271 N N . ASN A 1 290 ? 24.414 2.831 -37.301 1.00 83.06 290 ASN A N 1
ATOM 2272 C CA . ASN A 1 290 ? 25.721 2.449 -36.772 1.00 83.06 290 ASN A CA 1
ATOM 2273 C C . ASN A 1 290 ? 26.681 2.172 -37.946 1.00 83.06 290 ASN A C 1
ATOM 2275 O O . ASN A 1 290 ? 26.325 2.356 -39.108 1.00 83.06 290 ASN A O 1
ATOM 2279 N N . MET A 1 291 ? 27.892 1.698 -37.648 1.00 81.00 291 MET A N 1
ATOM 2280 C CA . MET A 1 291 ? 28.919 1.410 -38.660 1.00 81.00 291 MET A CA 1
ATOM 2281 C C . MET A 1 291 ? 28.680 0.113 -39.465 1.00 81.00 291 MET A C 1
ATOM 2283 O O . MET A 1 291 ? 29.575 -0.319 -40.185 1.00 81.00 291 MET A O 1
ATOM 2287 N N . ASP A 1 292 ? 27.509 -0.531 -39.358 1.00 82.38 292 ASP A N 1
ATOM 2288 C CA . ASP A 1 292 ? 27.173 -1.731 -40.139 1.00 82.38 292 ASP A CA 1
ATOM 2289 C C . ASP A 1 292 ? 26.906 -1.348 -41.615 1.00 82.38 292 ASP A C 1
ATOM 2291 O O . ASP A 1 292 ? 25.948 -0.615 -41.899 1.00 82.38 292 ASP A O 1
ATOM 2295 N N . PRO A 1 293 ? 27.687 -1.860 -42.589 1.00 80.94 293 PRO A N 1
ATOM 2296 C CA . PRO A 1 293 ? 27.519 -1.533 -44.009 1.00 80.94 293 PRO A CA 1
ATOM 2297 C C . PRO A 1 293 ? 26.126 -1.859 -44.572 1.00 80.94 293 PRO A C 1
ATOM 2299 O O . PRO A 1 293 ? 25.654 -1.208 -45.511 1.00 80.94 293 PRO A O 1
ATOM 2302 N N . LEU A 1 294 ? 25.433 -2.857 -44.013 1.00 80.19 294 LEU A N 1
ATOM 2303 C CA . LEU A 1 294 ? 24.081 -3.225 -44.444 1.00 80.19 294 LEU A CA 1
ATOM 2304 C C . LEU A 1 294 ? 23.032 -2.206 -43.985 1.00 80.19 294 LEU A C 1
ATOM 2306 O O . LEU A 1 294 ? 22.035 -1.999 -44.677 1.00 80.19 294 LEU A O 1
ATOM 2310 N N . ILE A 1 295 ? 23.265 -1.557 -42.843 1.00 79.62 295 ILE A N 1
ATOM 2311 C CA . ILE A 1 295 ? 22.404 -0.493 -42.315 1.00 79.62 295 ILE A CA 1
ATOM 2312 C C . ILE A 1 295 ? 22.641 0.796 -43.103 1.00 79.62 295 ILE A C 1
ATOM 2314 O O . ILE A 1 295 ? 21.684 1.420 -43.558 1.00 79.62 295 ILE A O 1
ATOM 2318 N N . ILE A 1 296 ? 23.907 1.130 -43.373 1.00 78.62 296 ILE A N 1
ATOM 2319 C CA . ILE A 1 296 ? 24.290 2.303 -44.178 1.00 78.62 296 ILE A CA 1
ATOM 2320 C C . ILE A 1 296 ? 23.714 2.215 -45.600 1.00 78.62 296 ILE A C 1
ATOM 2322 O O . ILE A 1 296 ? 23.215 3.198 -46.140 1.00 78.62 296 ILE A O 1
ATOM 2326 N N . SER A 1 297 ? 23.729 1.024 -46.204 1.00 76.19 297 SER A N 1
ATOM 2327 C CA . SER A 1 297 ? 23.151 0.800 -47.538 1.00 76.19 297 SER A CA 1
ATOM 2328 C C . SER A 1 297 ? 21.618 0.709 -47.555 1.00 76.19 297 SER A C 1
ATOM 2330 O O . SER A 1 297 ? 21.037 0.511 -48.622 1.00 76.19 297 SER A O 1
ATOM 2332 N N . GLY A 1 298 ? 20.947 0.831 -46.402 1.00 75.56 298 GLY A N 1
ATOM 2333 C CA . GLY A 1 298 ? 19.488 0.729 -46.275 1.00 75.56 298 GLY A CA 1
ATOM 2334 C C . GLY A 1 298 ? 18.927 -0.685 -46.477 1.00 75.56 298 GLY A C 1
ATOM 2335 O O . GLY A 1 298 ? 17.710 -0.867 -46.487 1.00 75.56 298 GLY A O 1
ATOM 2336 N N . LYS A 1 299 ? 19.793 -1.698 -46.620 1.00 79.62 299 LYS A N 1
ATOM 2337 C CA . LYS A 1 299 ? 19.411 -3.108 -46.814 1.00 79.62 299 LYS A CA 1
ATOM 2338 C C . LYS A 1 299 ? 18.973 -3.790 -45.517 1.00 79.62 299 LYS A C 1
ATOM 2340 O O . LYS A 1 299 ? 18.342 -4.843 -45.565 1.00 79.62 299 LYS A O 1
ATOM 2345 N N . LYS A 1 300 ? 19.307 -3.202 -44.368 1.00 83.81 300 LYS A N 1
ATOM 2346 C CA . LYS A 1 300 ? 18.978 -3.691 -43.027 1.00 83.81 300 LYS A CA 1
ATOM 2347 C C . LYS A 1 300 ? 18.415 -2.554 -42.178 1.00 83.81 300 LYS A C 1
ATOM 2349 O O . LYS A 1 300 ? 18.871 -1.418 -42.266 1.00 83.81 300 LYS A O 1
ATOM 2354 N N . LEU A 1 301 ? 17.420 -2.877 -41.358 1.00 87.44 301 LEU A N 1
ATOM 2355 C CA . LEU A 1 301 ? 16.846 -1.953 -40.386 1.00 87.44 301 LEU A CA 1
ATOM 2356 C C . LEU A 1 301 ? 17.846 -1.725 -39.247 1.00 87.44 301 LEU A C 1
ATOM 2358 O O . LEU A 1 301 ? 18.411 -2.684 -38.717 1.00 87.44 301 LEU A O 1
ATOM 2362 N N . PHE A 1 302 ? 18.049 -0.473 -38.853 1.00 91.81 302 PHE A N 1
ATOM 2363 C CA . PHE A 1 302 ? 18.727 -0.174 -37.600 1.00 91.81 302 PHE A CA 1
ATOM 2364 C C . PHE A 1 302 ? 17.776 -0.456 -36.437 1.00 91.81 302 PHE A C 1
ATOM 2366 O O . PHE A 1 302 ? 16.612 -0.062 -36.486 1.00 91.81 302 PHE A O 1
ATOM 2373 N N . VAL A 1 303 ? 18.269 -1.133 -35.401 1.00 93.12 303 VAL A N 1
ATOM 2374 C CA . VAL A 1 303 ? 17.493 -1.534 -34.223 1.00 93.12 303 VAL A CA 1
ATOM 2375 C C . VAL A 1 303 ? 18.273 -1.134 -32.976 1.00 93.12 303 VAL A C 1
ATOM 2377 O O . VAL A 1 303 ? 19.423 -1.540 -32.810 1.00 93.12 303 VAL A O 1
ATOM 2380 N N . ASN A 1 304 ? 17.639 -0.359 -32.100 1.00 94.75 304 ASN A N 1
ATOM 2381 C CA . ASN A 1 304 ? 18.156 0.021 -30.792 1.00 94.75 304 ASN A CA 1
ATOM 2382 C C . ASN A 1 304 ? 17.068 -0.228 -29.740 1.00 94.75 304 ASN A C 1
ATOM 2384 O O . ASN A 1 304 ? 16.289 0.669 -29.418 1.00 94.75 304 ASN A O 1
ATOM 2388 N N . GLU A 1 305 ? 16.988 -1.473 -29.266 1.00 94.69 305 GLU A N 1
ATOM 2389 C CA . GLU A 1 305 ? 16.025 -1.930 -28.259 1.00 94.69 305 GLU A CA 1
ATOM 2390 C C . GLU A 1 305 ? 16.710 -2.276 -26.932 1.00 94.69 305 GLU A C 1
ATOM 2392 O O . GLU A 1 305 ? 17.819 -2.825 -26.889 1.00 94.69 305 GLU A O 1
ATOM 2397 N N . PHE A 1 306 ? 15.982 -2.025 -25.848 1.00 95.44 306 PHE A N 1
ATOM 2398 C CA . PHE A 1 306 ? 16.350 -2.340 -24.478 1.00 95.44 306 PHE A CA 1
ATOM 2399 C C . PHE A 1 306 ? 15.248 -3.167 -23.823 1.00 95.44 306 PHE A C 1
ATOM 2401 O O . PHE A 1 306 ? 14.063 -2.951 -24.075 1.00 95.44 306 PHE A O 1
ATOM 2408 N N . TYR A 1 307 ? 15.670 -4.115 -22.991 1.00 95.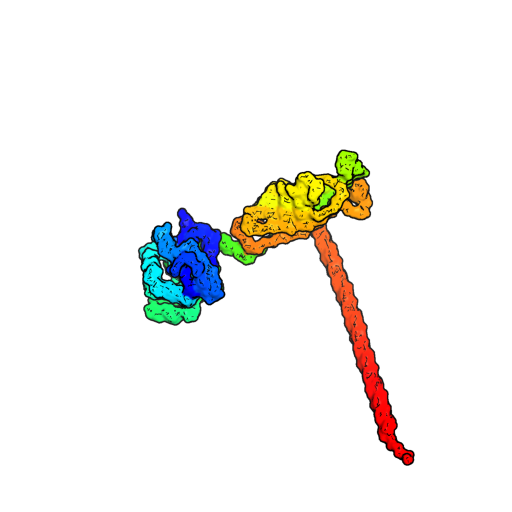31 307 TYR A N 1
ATOM 2409 C CA . TYR A 1 307 ? 14.804 -4.845 -22.076 1.00 95.31 307 TYR A CA 1
ATOM 2410 C C . TYR A 1 307 ? 14.867 -4.160 -20.720 1.00 95.31 307 TYR A C 1
ATOM 2412 O O . TYR A 1 307 ? 15.965 -3.828 -20.265 1.00 95.31 307 TYR A O 1
ATOM 2420 N N . ASP A 1 308 ? 13.713 -3.988 -20.090 1.00 95.44 308 ASP A N 1
ATOM 2421 C CA . ASP A 1 308 ? 13.605 -3.427 -18.750 1.00 95.44 308 ASP A CA 1
ATOM 2422 C C . ASP A 1 308 ? 12.414 -4.027 -17.998 1.00 95.44 308 ASP A C 1
ATOM 2424 O O . ASP A 1 308 ? 11.541 -4.674 -18.581 1.00 95.44 308 ASP A O 1
ATOM 2428 N N . GLU A 1 309 ? 12.382 -3.821 -16.690 1.00 95.62 309 GLU A N 1
ATOM 2429 C CA . GLU A 1 309 ? 11.380 -4.372 -15.787 1.00 95.62 309 GLU A CA 1
ATOM 2430 C C . GLU A 1 309 ? 10.757 -3.261 -14.946 1.00 95.62 309 GLU A C 1
ATOM 2432 O O . GLU A 1 309 ? 11.431 -2.555 -14.198 1.00 95.62 309 GLU A O 1
ATOM 2437 N N . ILE A 1 310 ? 9.434 -3.130 -15.031 1.00 95.50 310 ILE A N 1
ATOM 2438 C CA . ILE A 1 310 ? 8.674 -2.256 -14.142 1.00 95.50 310 ILE A CA 1
ATOM 2439 C C . ILE A 1 310 ? 8.277 -3.067 -12.911 1.00 95.50 310 ILE A C 1
ATOM 2441 O O . ILE A 1 310 ? 7.551 -4.056 -13.023 1.00 95.50 310 ILE A O 1
ATOM 2445 N N . ILE A 1 311 ? 8.740 -2.632 -11.741 1.00 94.06 311 ILE A N 1
ATOM 2446 C CA . ILE A 1 311 ? 8.461 -3.278 -10.456 1.00 94.06 311 ILE A CA 1
ATOM 2447 C C . ILE A 1 311 ? 7.382 -2.481 -9.723 1.00 94.06 311 ILE A C 1
ATOM 2449 O O . ILE A 1 311 ? 7.595 -1.327 -9.354 1.00 94.06 311 ILE A O 1
ATOM 2453 N N . PHE A 1 312 ? 6.240 -3.118 -9.482 1.00 93.00 312 PHE A N 1
ATOM 2454 C CA . PHE A 1 312 ? 5.159 -2.596 -8.652 1.00 93.00 312 PHE A CA 1
ATOM 2455 C C . PHE A 1 312 ? 5.294 -3.179 -7.250 1.00 93.00 312 PHE A C 1
ATOM 2457 O O . PHE A 1 312 ? 5.117 -4.385 -7.068 1.00 93.00 312 PHE A O 1
ATOM 2464 N N . GLN A 1 313 ? 5.638 -2.329 -6.284 1.00 89.75 313 GLN A N 1
ATOM 2465 C CA . GLN A 1 313 ? 5.784 -2.701 -4.877 1.00 89.75 313 GLN A CA 1
ATOM 2466 C C . GLN A 1 313 ? 4.502 -2.348 -4.132 1.00 89.75 313 GLN A C 1
ATOM 2468 O O . GLN A 1 313 ? 4.129 -1.179 -4.091 1.00 89.75 313 GLN A O 1
ATOM 2473 N N . GLU A 1 314 ? 3.844 -3.358 -3.568 1.00 85.81 314 GLU A N 1
ATOM 2474 C CA . GLU A 1 314 ? 2.565 -3.234 -2.859 1.00 85.81 314 GLU A CA 1
ATOM 2475 C C . GLU A 1 314 ? 1.518 -2.432 -3.652 1.00 85.81 314 GLU A C 1
ATOM 2477 O O . GLU A 1 314 ? 0.982 -1.437 -3.147 1.00 85.81 314 GLU A O 1
ATOM 2482 N N . PRO A 1 315 ? 1.227 -2.837 -4.908 1.00 89.38 315 PRO A N 1
ATOM 2483 C CA . PRO A 1 315 ? 0.286 -2.111 -5.747 1.00 89.38 315 PRO A CA 1
ATOM 2484 C C . PRO A 1 315 ? -1.062 -1.981 -5.042 1.00 89.38 315 PRO A C 1
ATOM 2486 O O . PRO A 1 315 ? -1.483 -2.863 -4.286 1.00 89.38 315 PRO A O 1
ATOM 2489 N N . THR A 1 316 ? -1.792 -0.903 -5.318 1.00 86.00 316 THR A N 1
ATOM 2490 C CA . THR A 1 316 ? -3.171 -0.803 -4.822 1.00 86.00 316 THR A CA 1
ATOM 2491 C C . THR A 1 316 ? -3.999 -1.995 -5.307 1.00 86.00 316 THR A C 1
ATOM 2493 O O . THR A 1 316 ? -3.671 -2.632 -6.305 1.00 86.00 316 THR A O 1
ATOM 2496 N N . LEU A 1 317 ? -5.124 -2.285 -4.654 1.00 84.56 317 LEU A N 1
ATOM 2497 C CA . LEU A 1 317 ? -5.991 -3.384 -5.084 1.00 84.56 317 LEU A CA 1
ATOM 2498 C C . LEU A 1 317 ? -6.457 -3.230 -6.546 1.00 84.56 317 LEU A C 1
ATOM 2500 O O . LEU A 1 317 ? -6.523 -4.207 -7.289 1.00 84.56 317 LEU A O 1
ATOM 2504 N N . VAL A 1 318 ? -6.725 -1.992 -6.977 1.00 88.38 318 VAL A N 1
ATOM 2505 C CA . VAL A 1 318 ? -7.089 -1.682 -8.368 1.00 88.38 318 VAL A CA 1
ATOM 2506 C C . VAL A 1 318 ? -5.942 -2.043 -9.309 1.00 88.38 318 VAL A C 1
ATOM 2508 O O . VAL A 1 318 ? -6.160 -2.728 -10.310 1.00 88.38 318 VAL A O 1
ATOM 2511 N N . MET A 1 319 ? -4.720 -1.628 -8.971 1.00 92.38 319 MET A N 1
ATOM 2512 C CA . MET A 1 319 ? -3.548 -1.890 -9.795 1.00 92.38 319 MET A CA 1
ATOM 2513 C C . MET A 1 319 ? -3.143 -3.370 -9.781 1.00 92.38 319 MET A C 1
ATOM 2515 O O . MET A 1 319 ? -2.861 -3.940 -10.830 1.00 92.38 319 MET A O 1
ATOM 2519 N N . HIS A 1 320 ? -3.182 -4.028 -8.623 1.00 91.50 320 HIS A N 1
ATOM 2520 C CA . HIS A 1 320 ? -2.937 -5.460 -8.472 1.00 91.50 320 HIS A CA 1
ATOM 2521 C C . HIS A 1 320 ? -3.853 -6.276 -9.390 1.00 91.50 320 HIS A C 1
ATOM 2523 O O . HIS A 1 320 ? -3.384 -7.129 -10.144 1.00 91.50 320 HIS A O 1
ATOM 2529 N N . ASN A 1 321 ? -5.153 -5.974 -9.389 1.00 90.00 321 ASN A N 1
ATOM 2530 C CA . ASN A 1 321 ? -6.121 -6.657 -10.247 1.00 90.00 321 ASN A CA 1
ATOM 2531 C C . ASN A 1 321 ? -5.834 -6.411 -11.735 1.00 90.00 321 ASN A C 1
ATOM 2533 O O . ASN A 1 321 ? -5.902 -7.340 -12.537 1.00 90.00 321 ASN A O 1
ATOM 2537 N N . ALA A 1 322 ? -5.459 -5.184 -12.108 1.00 92.06 322 ALA A N 1
ATOM 2538 C CA . ALA A 1 322 ? -5.062 -4.852 -13.476 1.00 92.06 322 ALA A CA 1
ATOM 2539 C C . ALA A 1 322 ? -3.791 -5.597 -13.929 1.00 92.06 322 ALA A C 1
ATOM 2541 O O . ALA A 1 322 ? -3.693 -6.016 -15.082 1.00 92.06 322 ALA A O 1
ATOM 2542 N N . LEU A 1 323 ? -2.825 -5.780 -13.025 1.00 91.44 323 LEU A N 1
ATOM 2543 C CA . LEU A 1 323 ? -1.549 -6.441 -13.297 1.00 91.44 323 LEU A CA 1
ATOM 2544 C C . LEU A 1 323 ? -1.651 -7.972 -13.354 1.00 91.44 323 LEU A C 1
ATOM 2546 O O . LEU A 1 323 ? -0.903 -8.602 -14.105 1.00 91.44 323 LEU A O 1
ATOM 2550 N N . THR A 1 324 ? -2.542 -8.567 -12.559 1.00 88.69 324 THR A N 1
ATOM 2551 C CA . THR A 1 324 ? -2.703 -10.029 -12.424 1.00 88.69 324 THR A CA 1
ATOM 2552 C C . THR A 1 324 ? -3.772 -10.621 -13.340 1.00 88.69 324 THR A C 1
ATOM 2554 O O . THR A 1 324 ? -3.841 -11.842 -13.480 1.00 88.69 324 THR A O 1
ATOM 2557 N N . ALA A 1 325 ? -4.585 -9.787 -13.993 1.00 84.81 325 ALA A N 1
ATOM 2558 C CA . ALA A 1 325 ? -5.588 -10.243 -14.946 1.00 84.81 325 ALA A CA 1
ATOM 2559 C C . ALA A 1 325 ? -4.939 -11.055 -16.084 1.00 84.81 325 ALA A C 1
ATOM 2561 O O . ALA A 1 325 ? -4.262 -10.500 -16.951 1.00 84.81 325 ALA A O 1
ATOM 2562 N N . GLN A 1 326 ? -5.168 -12.372 -16.100 1.00 64.06 326 GLN A N 1
ATOM 2563 C CA . GLN A 1 326 ? -4.698 -13.254 -17.168 1.00 64.06 326 GLN A CA 1
ATOM 2564 C C . GLN A 1 326 ? -5.421 -12.923 -18.469 1.00 64.06 326 GLN A C 1
ATOM 2566 O O . GLN A 1 326 ? -6.587 -13.267 -18.633 1.00 64.06 326 GLN A O 1
ATOM 2571 N N . ASN A 1 327 ? -4.732 -12.256 -19.392 1.00 63.69 327 ASN A N 1
ATOM 2572 C CA . ASN A 1 327 ? -5.213 -12.044 -20.748 1.00 63.69 327 ASN A CA 1
ATOM 2573 C C . ASN A 1 327 ? -4.021 -12.065 -21.703 1.00 63.69 327 ASN A C 1
ATOM 2575 O O . ASN A 1 327 ? -3.182 -11.161 -21.692 1.00 63.69 327 ASN A O 1
ATOM 2579 N N . GLU A 1 328 ? -3.952 -13.111 -22.521 1.00 63.31 328 GLU A N 1
ATOM 2580 C CA . GLU A 1 328 ? -3.001 -13.169 -23.622 1.00 63.31 328 GLU A CA 1
ATOM 2581 C C . GLU A 1 328 ? -3.376 -12.127 -24.671 1.00 63.31 328 GLU A C 1
ATOM 2583 O O . GLU A 1 328 ? -4.551 -11.936 -25.013 1.00 63.31 328 GLU A O 1
ATOM 2588 N N . ASN A 1 329 ? -2.364 -11.443 -25.193 1.00 65.00 329 ASN A N 1
ATOM 2589 C CA . ASN A 1 329 ? -2.576 -10.538 -26.303 1.00 65.00 329 ASN A CA 1
ATOM 2590 C C . ASN A 1 329 ? -2.999 -11.350 -27.536 1.00 65.00 329 ASN A C 1
ATOM 2592 O O . ASN A 1 329 ? -2.362 -12.349 -27.881 1.00 65.00 329 ASN A O 1
ATOM 2596 N N . ARG A 1 330 ? -4.059 -10.914 -28.230 1.00 64.38 330 ARG A N 1
ATOM 2597 C CA . ARG A 1 330 ? -4.553 -11.584 -29.450 1.00 64.38 330 ARG A CA 1
ATOM 2598 C C . ARG A 1 330 ? -3.521 -11.571 -30.583 1.00 64.38 330 ARG A C 1
ATOM 2600 O O . ARG A 1 330 ? -3.627 -12.366 -31.513 1.00 64.38 330 ARG A O 1
ATOM 2607 N N . HIS A 1 331 ? -2.543 -10.670 -30.512 1.00 65.50 331 HIS A N 1
ATOM 2608 C CA . HIS A 1 331 ? -1.468 -10.533 -31.485 1.00 65.50 331 HIS A CA 1
ATOM 2609 C C . HIS A 1 331 ? -0.118 -10.809 -30.831 1.00 65.50 331 HIS A C 1
ATOM 2611 O O . HIS A 1 331 ? 0.227 -10.176 -29.838 1.00 65.50 331 HIS A O 1
ATOM 2617 N N . HIS A 1 332 ? 0.651 -11.726 -31.424 1.00 72.56 332 HIS A N 1
ATOM 2618 C CA . HIS A 1 332 ? 1.990 -12.061 -30.954 1.00 72.56 332 HIS A CA 1
ATOM 2619 C C . HIS A 1 332 ? 2.932 -10.862 -31.099 1.00 72.56 332 HIS A C 1
ATOM 2621 O O . HIS A 1 332 ? 3.136 -10.347 -32.204 1.00 72.56 332 HIS A O 1
ATOM 2627 N N . VAL A 1 333 ? 3.514 -10.422 -29.985 1.00 77.50 333 VAL A N 1
ATOM 2628 C CA . VAL A 1 333 ? 4.483 -9.324 -29.979 1.00 77.50 333 VAL A CA 1
ATOM 2629 C C . VAL A 1 333 ? 5.821 -9.825 -30.517 1.00 77.50 333 VAL A C 1
ATOM 2631 O O . VAL A 1 333 ? 6.434 -10.728 -29.960 1.00 77.50 333 VAL A O 1
ATOM 2634 N N . LYS A 1 334 ? 6.288 -9.228 -31.618 1.00 83.38 334 LYS A N 1
ATOM 2635 C CA . LYS A 1 334 ? 7.604 -9.524 -32.191 1.00 83.38 334 LYS A CA 1
ATOM 2636 C C . LYS A 1 334 ? 8.664 -8.562 -31.644 1.00 83.38 334 LYS A C 1
ATOM 2638 O O . LYS A 1 334 ? 8.473 -7.340 -31.638 1.00 83.38 334 LYS A O 1
ATOM 2643 N N . HIS A 1 335 ? 9.813 -9.104 -31.257 1.00 87.69 335 HIS A N 1
ATOM 2644 C CA . HIS A 1 335 ? 11.009 -8.344 -30.887 1.00 87.69 335 HIS A CA 1
ATOM 2645 C C . HIS A 1 335 ? 12.034 -8.386 -32.020 1.00 87.69 335 HIS A C 1
ATOM 2647 O O . HIS A 1 335 ? 12.195 -9.419 -32.670 1.00 87.69 335 HIS A O 1
ATOM 2653 N N . GLU A 1 336 ? 12.696 -7.260 -32.291 1.00 88.69 336 GLU A N 1
ATOM 2654 C CA . GLU A 1 336 ? 13.743 -7.215 -33.319 1.00 88.69 336 GLU A CA 1
ATOM 2655 C C . GLU A 1 336 ? 15.079 -7.736 -32.761 1.00 88.69 336 GLU A C 1
ATOM 2657 O O . GLU A 1 336 ? 15.911 -8.267 -33.497 1.00 88.69 336 GLU A O 1
ATOM 2662 N N . THR A 1 337 ? 15.255 -7.638 -31.443 1.00 88.19 337 THR A N 1
ATOM 2663 C CA . THR A 1 337 ? 16.367 -8.201 -30.681 1.00 88.19 337 THR A CA 1
ATOM 2664 C C . THR A 1 337 ? 15.943 -9.488 -29.976 1.00 88.19 337 THR A C 1
ATOM 2666 O O . THR A 1 337 ? 14.972 -9.507 -29.223 1.00 88.19 337 THR A O 1
ATOM 2669 N N . ASP A 1 338 ? 16.726 -10.552 -30.156 1.00 90.00 338 ASP A N 1
ATOM 2670 C CA . ASP A 1 338 ? 16.630 -11.766 -29.341 1.00 90.00 338 ASP A CA 1
ATOM 2671 C C . ASP A 1 338 ? 17.325 -11.528 -27.989 1.00 90.00 338 ASP A C 1
ATOM 2673 O O . ASP A 1 338 ? 18.555 -11.604 -27.857 1.00 90.00 338 ASP A O 1
ATOM 2677 N N . PHE A 1 339 ? 16.527 -11.155 -26.989 1.00 89.19 339 PHE A N 1
ATOM 2678 C CA . PHE A 1 339 ? 17.022 -10.840 -25.652 1.00 89.19 339 PHE A CA 1
ATOM 2679 C C . PHE A 1 339 ? 17.474 -12.077 -24.874 1.00 89.19 339 PHE A C 1
ATOM 2681 O O . PHE A 1 339 ? 18.400 -11.956 -24.068 1.00 89.19 339 PHE A O 1
ATOM 2688 N N . ASP A 1 340 ? 16.925 -13.259 -25.153 1.00 87.75 340 ASP A N 1
ATOM 2689 C CA . ASP A 1 340 ? 17.350 -14.505 -24.512 1.00 87.75 340 ASP A CA 1
ATOM 2690 C C . ASP A 1 340 ? 18.752 -14.903 -24.979 1.00 87.75 340 ASP A C 1
ATOM 2692 O O . ASP A 1 340 ? 19.641 -15.169 -24.160 1.00 87.75 340 ASP A O 1
ATOM 2696 N N . LEU A 1 341 ? 19.009 -14.842 -26.288 1.00 91.25 341 LEU A N 1
ATOM 2697 C CA . LEU A 1 341 ? 20.342 -15.075 -26.836 1.00 91.25 341 LEU A CA 1
ATOM 2698 C C . LEU A 1 341 ? 21.338 -14.010 -26.361 1.00 91.25 341 LEU A C 1
ATOM 2700 O O . LEU A 1 341 ? 22.479 -14.332 -26.008 1.00 91.25 341 LEU A O 1
ATOM 2704 N N . LYS A 1 342 ? 20.923 -12.734 -26.321 1.00 89.56 342 LYS A N 1
ATOM 2705 C CA . LYS A 1 342 ? 21.757 -11.640 -25.798 1.00 89.56 342 LYS A CA 1
ATOM 2706 C C . LYS A 1 342 ? 22.119 -11.885 -24.330 1.00 89.56 342 LYS A C 1
ATOM 2708 O O . LYS A 1 342 ? 23.292 -11.755 -23.972 1.00 89.56 342 LYS A O 1
ATOM 2713 N N . LYS A 1 343 ? 21.155 -12.296 -23.500 1.00 89.25 343 LYS A N 1
ATOM 2714 C CA . LYS A 1 343 ? 21.354 -12.656 -22.088 1.00 89.25 343 LYS A CA 1
ATOM 2715 C C . LYS A 1 343 ? 22.358 -13.794 -21.939 1.00 89.25 343 LYS A C 1
ATOM 2717 O O . LYS A 1 343 ? 23.323 -13.642 -21.196 1.00 89.25 343 LYS A O 1
ATOM 2722 N N . GLN A 1 344 ? 22.192 -14.891 -22.680 1.00 92.38 344 GLN A N 1
ATOM 2723 C CA . GLN A 1 344 ? 23.118 -16.030 -22.642 1.00 92.38 344 GLN A CA 1
ATOM 2724 C C . GLN A 1 344 ? 24.555 -15.623 -22.999 1.00 92.38 344 GLN A C 1
ATOM 2726 O O . GLN A 1 344 ? 25.493 -15.945 -22.269 1.00 92.38 344 GLN A O 1
ATOM 2731 N N . ARG A 1 345 ? 24.733 -14.864 -24.089 1.00 93.06 345 ARG A N 1
ATOM 2732 C CA . ARG A 1 345 ? 26.053 -14.363 -24.511 1.00 93.06 345 ARG A CA 1
ATOM 2733 C C . ARG A 1 345 ? 26.682 -13.446 -23.466 1.00 93.06 345 ARG A C 1
ATOM 2735 O O . ARG A 1 345 ? 27.871 -13.567 -23.190 1.00 93.06 345 ARG A O 1
ATOM 2742 N N . THR A 1 346 ? 25.882 -12.561 -22.878 1.00 89.88 346 THR A N 1
ATOM 2743 C CA . THR A 1 346 ? 26.346 -11.598 -21.872 1.00 89.88 346 THR A CA 1
ATOM 2744 C C . THR A 1 346 ? 26.764 -12.307 -20.587 1.00 89.88 346 THR A C 1
ATOM 2746 O O . THR A 1 346 ? 27.841 -12.041 -20.068 1.00 89.88 346 THR A O 1
ATOM 2749 N N . LEU A 1 347 ? 25.963 -13.265 -20.108 1.00 91.62 347 LEU A N 1
ATOM 2750 C CA . LEU A 1 347 ? 26.296 -14.071 -18.931 1.00 91.62 347 LEU A CA 1
ATOM 2751 C C . LEU A 1 347 ? 27.590 -14.859 -19.127 1.00 91.62 347 LEU A C 1
ATOM 2753 O O . LEU A 1 347 ? 28.415 -14.899 -18.216 1.00 91.62 347 LEU A O 1
ATOM 2757 N N . LYS A 1 348 ? 27.791 -15.439 -20.316 1.00 94.62 348 LYS A N 1
ATOM 2758 C CA . LYS A 1 348 ? 29.042 -16.119 -20.652 1.00 94.62 348 LYS A CA 1
ATOM 2759 C C . LYS A 1 348 ? 30.231 -15.157 -20.602 1.00 94.62 348 LYS A C 1
ATOM 2761 O O . LYS A 1 348 ? 31.195 -15.441 -19.907 1.00 94.62 348 LYS A O 1
ATOM 2766 N N . ALA A 1 349 ? 30.131 -13.999 -21.256 1.00 94.38 349 ALA A N 1
ATOM 2767 C CA . ALA A 1 349 ? 31.200 -13.001 -21.253 1.00 94.38 349 ALA A CA 1
ATOM 2768 C C . ALA A 1 349 ? 31.543 -12.504 -19.836 1.00 94.38 349 ALA A C 1
ATOM 2770 O O . ALA A 1 349 ? 32.715 -12.360 -19.503 1.00 94.38 349 ALA A O 1
ATOM 2771 N N . ILE A 1 350 ? 30.536 -12.288 -18.979 1.00 94.31 350 ILE A N 1
ATOM 2772 C CA . ILE A 1 350 ? 30.745 -11.918 -17.569 1.00 94.31 350 ILE A CA 1
ATOM 2773 C C . ILE A 1 350 ? 31.447 -13.046 -16.804 1.00 94.31 350 ILE A C 1
ATOM 2775 O O . ILE A 1 350 ? 32.334 -12.775 -15.996 1.00 94.31 350 ILE A O 1
ATOM 2779 N N . ALA A 1 351 ? 31.053 -14.302 -17.028 1.00 94.69 351 ALA A N 1
ATOM 2780 C CA . ALA A 1 351 ? 31.685 -15.448 -16.382 1.00 94.69 351 ALA A CA 1
ATOM 2781 C C . ALA A 1 351 ? 33.159 -15.579 -16.792 1.00 94.69 351 ALA A C 1
ATOM 2783 O O . ALA A 1 351 ? 34.009 -15.706 -15.912 1.00 94.69 351 ALA A O 1
ATOM 2784 N N . ASP A 1 352 ? 33.447 -15.470 -18.090 1.00 95.31 352 ASP A N 1
ATOM 2785 C CA . ASP A 1 352 ? 34.802 -15.530 -18.644 1.00 95.31 352 ASP A CA 1
ATOM 2786 C C . ASP A 1 352 ? 35.674 -14.396 -18.068 1.00 95.31 352 ASP A C 1
ATOM 2788 O O . ASP A 1 352 ? 36.736 -14.658 -17.502 1.00 95.31 352 ASP A O 1
ATOM 2792 N N . ALA A 1 353 ? 35.173 -13.153 -18.079 1.00 94.81 353 ALA A N 1
ATOM 2793 C CA . ALA A 1 353 ? 35.869 -12.002 -17.498 1.00 94.81 353 ALA A CA 1
ATOM 2794 C C . ALA A 1 353 ? 36.111 -12.157 -15.985 1.00 94.81 353 ALA A C 1
ATOM 2796 O O . ALA A 1 353 ? 37.153 -11.762 -15.464 1.00 94.81 353 ALA A O 1
ATOM 2797 N N . ARG A 1 354 ? 35.167 -12.759 -15.248 1.00 95.06 354 ARG A N 1
ATOM 2798 C CA . ARG A 1 354 ? 35.335 -13.008 -13.809 1.00 95.06 354 ARG A CA 1
ATOM 2799 C C . ARG A 1 354 ? 36.449 -14.014 -13.536 1.00 95.06 354 ARG A C 1
ATOM 2801 O O . ARG A 1 354 ? 37.140 -13.878 -12.529 1.00 95.06 354 ARG A O 1
ATOM 2808 N N . GLU A 1 355 ? 36.595 -15.036 -14.374 1.00 96.06 355 GLU A N 1
ATOM 2809 C CA . GLU A 1 355 ? 37.689 -15.998 -14.231 1.00 96.06 355 GLU A CA 1
ATOM 2810 C C . GLU A 1 355 ? 39.041 -15.371 -14.585 1.00 96.06 355 GLU A C 1
ATOM 2812 O O . GLU A 1 355 ? 39.997 -15.570 -13.839 1.00 96.06 355 GLU A O 1
ATOM 2817 N N . GLU A 1 356 ? 39.109 -14.532 -15.619 1.00 96.06 356 GLU A N 1
ATOM 2818 C CA . GLU A 1 356 ? 40.319 -13.771 -15.961 1.00 96.06 356 GLU A CA 1
ATOM 2819 C C . GLU A 1 356 ? 40.774 -12.870 -14.800 1.00 96.06 356 GLU A C 1
ATOM 2821 O O . GLU A 1 356 ? 41.900 -12.992 -14.319 1.00 96.06 356 GLU A O 1
ATOM 2826 N N . VAL A 1 357 ? 39.861 -12.067 -14.239 1.00 96.12 357 VAL A N 1
ATOM 2827 C CA . VAL A 1 357 ? 40.155 -11.203 -13.080 1.00 96.12 357 VAL A CA 1
ATOM 2828 C C . VAL A 1 357 ? 40.588 -12.020 -11.857 1.00 96.12 357 VAL A C 1
ATOM 2830 O O . VAL A 1 357 ? 41.466 -11.608 -11.100 1.00 96.12 357 VAL A O 1
ATOM 2833 N N . LYS A 1 358 ? 39.998 -13.201 -11.628 1.00 96.38 358 LYS A N 1
ATOM 2834 C CA . LYS A 1 358 ? 40.418 -14.083 -10.525 1.00 96.38 358 LYS A CA 1
ATOM 2835 C C . LYS A 1 358 ? 41.835 -14.619 -10.712 1.00 96.38 358 LYS A C 1
ATOM 2837 O O . LYS A 1 358 ? 42.533 -14.770 -9.707 1.00 96.38 358 LYS A O 1
ATOM 2842 N N . LEU A 1 359 ? 42.224 -14.956 -11.943 1.00 95.81 359 LEU A N 1
ATOM 2843 C CA . LEU A 1 359 ? 43.581 -15.402 -12.257 1.00 95.81 359 LEU A CA 1
ATOM 2844 C C . LEU A 1 359 ? 44.575 -14.270 -12.002 1.00 95.81 359 LEU A C 1
ATOM 2846 O O . LEU A 1 359 ? 45.515 -14.462 -11.240 1.00 95.81 359 LEU A O 1
ATOM 2850 N N . GLU A 1 360 ? 44.287 -13.068 -12.492 1.00 95.56 360 GLU A N 1
ATOM 2851 C CA . GLU A 1 360 ? 45.147 -11.902 -12.276 1.00 95.56 360 GLU A CA 1
ATOM 2852 C C . GLU A 1 360 ? 45.296 -11.552 -10.781 1.00 95.56 360 GLU A C 1
ATOM 2854 O O . GLU A 1 360 ? 46.398 -11.305 -10.290 1.00 95.56 360 GLU A O 1
ATOM 2859 N N . ILE A 1 361 ? 44.208 -11.627 -9.999 1.00 95.62 361 ILE A N 1
ATOM 2860 C CA . ILE A 1 361 ? 44.265 -11.455 -8.536 1.00 95.62 361 ILE A CA 1
ATOM 2861 C C . ILE A 1 361 ? 45.150 -12.522 -7.875 1.00 95.62 361 ILE A C 1
ATOM 2863 O O . ILE A 1 361 ? 45.809 -12.229 -6.872 1.00 95.62 361 ILE A O 1
ATOM 2867 N N . ARG A 1 362 ? 45.136 -13.765 -8.371 1.00 96.19 362 ARG A N 1
ATOM 2868 C CA . ARG A 1 362 ? 45.981 -14.842 -7.841 1.00 96.19 362 ARG A CA 1
ATOM 2869 C C . ARG A 1 362 ? 47.452 -14.544 -8.117 1.00 96.19 362 ARG A C 1
ATOM 2871 O O . ARG A 1 362 ? 48.230 -14.535 -7.167 1.00 96.19 362 ARG A O 1
ATOM 2878 N N . ASP A 1 363 ? 47.786 -14.197 -9.352 1.00 95.69 363 ASP A N 1
ATOM 2879 C CA . ASP A 1 363 ? 49.157 -13.892 -9.764 1.00 95.69 363 ASP A CA 1
ATOM 2880 C C . ASP A 1 363 ? 49.721 -12.692 -8.983 1.00 95.69 363 ASP A C 1
ATOM 2882 O O . ASP A 1 363 ? 50.837 -12.737 -8.461 1.00 95.69 363 ASP A O 1
ATOM 2886 N N . LEU A 1 364 ? 48.912 -11.644 -8.786 1.00 95.50 364 LEU A N 1
ATOM 2887 C CA . LEU A 1 364 ? 49.285 -10.493 -7.958 1.00 95.50 364 LEU A CA 1
ATOM 2888 C C . LEU A 1 364 ? 49.493 -10.867 -6.483 1.00 95.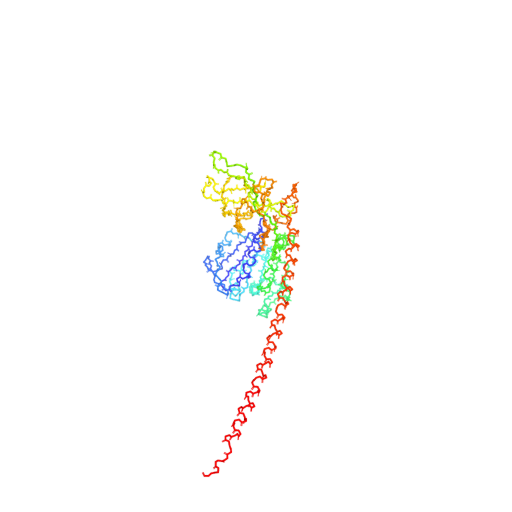50 364 LEU A C 1
ATOM 2890 O O . LEU A 1 364 ? 50.397 -10.334 -5.835 1.00 95.50 364 LEU A O 1
ATOM 2894 N N . LYS A 1 365 ? 48.683 -11.777 -5.926 1.00 95.44 365 LYS A N 1
ATOM 2895 C CA . LYS A 1 365 ? 48.860 -12.263 -4.545 1.00 95.44 365 LYS A CA 1
ATOM 2896 C C . LYS A 1 365 ? 50.138 -13.077 -4.385 1.00 95.44 365 LYS A C 1
ATOM 2898 O O . LYS A 1 365 ? 50.811 -12.919 -3.363 1.00 95.44 365 LYS A O 1
ATOM 2903 N N . ASP A 1 366 ? 50.465 -13.909 -5.365 1.00 95.19 366 ASP A N 1
ATOM 2904 C CA . ASP A 1 366 ? 51.685 -14.712 -5.353 1.00 95.19 366 ASP A CA 1
ATOM 2905 C C . ASP A 1 366 ? 52.922 -13.807 -5.465 1.00 95.19 366 ASP A C 1
ATOM 2907 O O . ASP A 1 366 ? 53.802 -13.869 -4.603 1.00 95.19 366 ASP A O 1
ATOM 2911 N N . CYS A 1 367 ? 52.916 -12.840 -6.386 1.00 94.00 367 CYS A N 1
ATOM 2912 C CA . CYS A 1 367 ? 53.966 -11.822 -6.504 1.00 94.00 367 CYS A CA 1
ATOM 2913 C C . CYS A 1 367 ? 54.127 -10.980 -5.219 1.00 94.00 367 CYS A C 1
ATOM 2915 O O . CYS A 1 367 ? 55.243 -10.710 -4.756 1.00 94.00 367 CYS A O 1
ATOM 2917 N N . LEU A 1 368 ? 53.017 -10.606 -4.569 1.00 94.44 368 LEU A N 1
ATOM 2918 C CA . LEU A 1 368 ? 53.044 -9.894 -3.287 1.00 94.44 368 LEU A CA 1
ATOM 2919 C C . LEU A 1 368 ? 53.668 -10.751 -2.175 1.00 94.44 368 LEU A C 1
ATOM 2921 O O . LEU A 1 368 ? 54.408 -10.235 -1.332 1.00 94.44 368 LEU A O 1
ATOM 2925 N N . LYS A 1 369 ? 53.362 -12.052 -2.141 1.00 95.00 369 LYS A N 1
ATOM 2926 C CA . LYS A 1 369 ? 53.921 -12.995 -1.164 1.00 95.00 369 LYS A CA 1
ATOM 2927 C C . LYS A 1 369 ? 55.426 -13.156 -1.362 1.00 95.00 369 LYS A C 1
ATOM 2929 O O . LYS A 1 369 ? 56.170 -13.076 -0.385 1.00 95.00 369 LYS A O 1
ATOM 2934 N N . GLU A 1 370 ? 55.874 -13.322 -2.602 1.00 94.81 370 GLU A N 1
ATOM 2935 C CA . GLU A 1 370 ? 57.297 -13.384 -2.945 1.00 94.81 370 GLU A CA 1
ATOM 2936 C C . GLU A 1 370 ? 58.029 -12.100 -2.545 1.00 94.81 370 GLU A C 1
ATOM 2938 O O . GLU A 1 370 ? 59.046 -12.155 -1.851 1.00 94.81 370 GLU A O 1
ATOM 2943 N N . SER A 1 371 ? 57.453 -10.940 -2.868 1.00 93.56 371 SER A N 1
ATOM 2944 C CA . SER A 1 371 ? 58.000 -9.636 -2.483 1.00 93.56 371 SER A CA 1
ATOM 2945 C C . SER A 1 371 ? 58.119 -9.483 -0.962 1.00 93.56 371 SER A C 1
ATOM 2947 O O . SER A 1 371 ? 59.142 -9.019 -0.460 1.00 93.56 371 SER A O 1
ATOM 2949 N N . LYS A 1 372 ? 57.111 -9.921 -0.192 1.00 94.06 372 LYS A N 1
ATOM 2950 C CA . LYS A 1 372 ? 57.155 -9.905 1.283 1.00 94.06 372 LYS A CA 1
ATOM 2951 C C . LYS A 1 372 ? 58.249 -10.810 1.845 1.00 94.06 372 LYS A C 1
ATOM 2953 O O . LYS A 1 372 ? 58.947 -10.397 2.770 1.00 94.06 372 LYS A O 1
ATOM 2958 N N . ASN A 1 373 ? 58.412 -12.009 1.287 1.00 93.38 373 ASN A N 1
ATOM 2959 C CA . ASN A 1 373 ? 59.473 -12.933 1.690 1.00 93.38 373 ASN A CA 1
ATOM 2960 C C . ASN A 1 373 ? 60.860 -12.335 1.414 1.00 93.38 373 ASN A C 1
ATOM 2962 O O . ASN A 1 373 ? 61.751 -12.428 2.258 1.00 93.38 373 ASN A O 1
ATOM 2966 N N . LEU A 1 374 ? 61.031 -11.671 0.268 1.00 93.69 374 LEU A N 1
ATOM 2967 C CA . LEU A 1 374 ? 62.284 -11.012 -0.090 1.00 93.69 374 LEU A CA 1
ATOM 2968 C C . LEU A 1 374 ? 62.603 -9.838 0.850 1.00 93.69 374 LEU A C 1
ATOM 2970 O O . LEU A 1 374 ? 63.727 -9.728 1.337 1.00 93.69 374 LEU A O 1
ATOM 2974 N N . ILE A 1 375 ? 61.606 -9.007 1.176 1.00 94.06 375 ILE A N 1
ATOM 2975 C CA . ILE A 1 375 ? 61.750 -7.920 2.158 1.00 94.06 375 ILE A CA 1
ATOM 2976 C C . ILE A 1 375 ? 62.151 -8.471 3.533 1.00 94.06 375 ILE A C 1
ATOM 2978 O O . ILE A 1 375 ? 63.014 -7.893 4.191 1.00 94.06 375 ILE A O 1
ATOM 2982 N N . ALA A 1 376 ? 61.542 -9.574 3.980 1.00 92.94 376 ALA A N 1
ATOM 2983 C CA . ALA A 1 376 ? 61.892 -10.206 5.251 1.00 92.94 376 ALA A CA 1
ATOM 2984 C C . ALA A 1 376 ? 63.355 -10.679 5.263 1.00 92.94 376 ALA A C 1
ATOM 2986 O O . ALA A 1 376 ? 64.087 -10.372 6.202 1.00 92.94 376 ALA A O 1
ATOM 2987 N N . LYS A 1 377 ? 63.804 -11.328 4.181 1.00 93.50 377 LYS A N 1
ATOM 2988 C CA . LYS A 1 377 ? 65.195 -11.766 4.024 1.00 93.50 377 LYS A CA 1
ATOM 2989 C C . LYS A 1 377 ? 66.181 -10.593 4.067 1.00 93.50 377 LYS A C 1
ATOM 2991 O O . LYS A 1 377 ? 67.153 -10.647 4.815 1.00 93.50 377 LYS A O 1
ATOM 2996 N N . PHE A 1 378 ? 65.913 -9.512 3.333 1.00 92.75 378 PHE A N 1
ATOM 2997 C CA . PHE A 1 378 ? 66.780 -8.330 3.364 1.00 92.75 378 PHE A CA 1
ATOM 2998 C C . PHE A 1 378 ? 66.812 -7.658 4.741 1.00 92.75 378 PHE A C 1
ATOM 3000 O O . PHE A 1 378 ? 67.871 -7.212 5.171 1.00 92.75 378 PHE A O 1
ATOM 3007 N N . LYS A 1 379 ? 65.692 -7.627 5.477 1.00 91.94 379 LYS A N 1
ATOM 3008 C CA . LYS A 1 379 ? 65.680 -7.126 6.862 1.00 91.94 379 LYS A CA 1
ATOM 3009 C C . LYS A 1 379 ? 66.565 -7.956 7.793 1.00 91.94 379 LYS A C 1
ATOM 3011 O O . LYS A 1 379 ? 67.266 -7.379 8.618 1.00 91.94 379 LYS A O 1
ATOM 3016 N N . GLU A 1 380 ? 66.555 -9.283 7.663 1.00 91.56 380 GLU A N 1
ATOM 3017 C CA . GLU A 1 380 ? 67.448 -10.154 8.438 1.00 91.56 380 GLU A CA 1
ATOM 3018 C C . GLU A 1 380 ? 68.925 -9.933 8.091 1.00 91.56 380 GLU A C 1
ATOM 3020 O O . GLU A 1 380 ? 69.772 -9.920 8.984 1.00 91.56 380 GLU A O 1
ATOM 3025 N N . GLU A 1 381 ? 69.247 -9.757 6.809 1.00 91.19 381 GLU A N 1
ATOM 3026 C CA . GLU A 1 381 ? 70.614 -9.476 6.358 1.00 91.19 381 GLU A CA 1
ATOM 3027 C C . GLU A 1 381 ? 71.120 -8.123 6.881 1.00 91.19 381 GLU A C 1
ATOM 3029 O O . GLU A 1 381 ? 72.239 -8.056 7.390 1.00 91.19 381 GLU A O 1
ATOM 3034 N N . ILE A 1 382 ? 70.281 -7.079 6.848 1.00 89.25 382 ILE A N 1
ATOM 3035 C CA . ILE A 1 382 ? 70.594 -5.765 7.434 1.00 89.25 382 ILE A CA 1
ATOM 3036 C C . ILE A 1 382 ? 70.844 -5.897 8.942 1.00 89.25 382 ILE A C 1
ATOM 3038 O O . ILE A 1 382 ? 71.878 -5.450 9.428 1.00 89.25 382 ILE A O 1
ATOM 3042 N N . ALA A 1 383 ? 69.968 -6.591 9.678 1.00 88.25 383 ALA A N 1
ATOM 3043 C CA . ALA A 1 383 ? 70.137 -6.783 11.120 1.00 88.25 383 ALA A CA 1
ATOM 3044 C C . ALA A 1 383 ? 71.438 -7.531 11.476 1.00 88.25 383 ALA A C 1
ATOM 3046 O O . ALA A 1 383 ? 72.109 -7.191 12.452 1.00 88.25 383 ALA A O 1
ATOM 3047 N N . LYS A 1 384 ? 71.829 -8.532 10.673 1.00 88.00 384 LYS A N 1
ATOM 3048 C CA .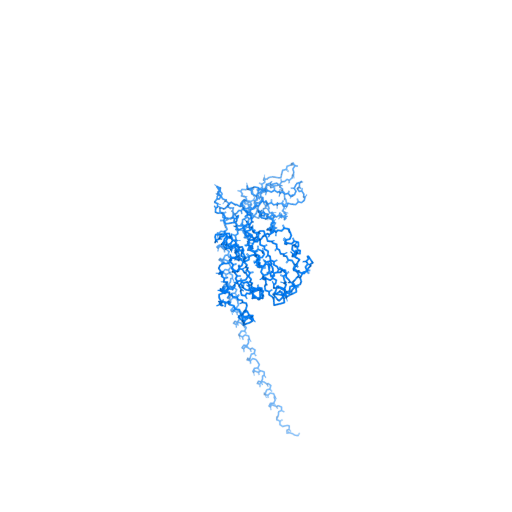 LYS A 1 384 ? 73.118 -9.234 10.826 1.00 88.00 384 LYS A CA 1
ATOM 3049 C C . LYS A 1 384 ? 74.306 -8.309 10.552 1.00 88.00 384 LYS A C 1
ATOM 3051 O O . LYS A 1 384 ? 75.304 -8.381 11.270 1.00 88.00 384 LYS A O 1
ATOM 3056 N N . ALA A 1 385 ? 74.216 -7.455 9.534 1.00 83.31 385 ALA A N 1
ATOM 3057 C CA . ALA A 1 385 ? 75.257 -6.479 9.224 1.00 83.31 385 ALA A CA 1
ATOM 3058 C C . ALA A 1 385 ? 75.420 -5.446 10.353 1.00 83.31 385 ALA A C 1
ATOM 3060 O O . ALA A 1 385 ? 76.542 -5.222 10.807 1.00 83.31 385 ALA A O 1
ATOM 3061 N N . ASP A 1 386 ? 74.318 -4.904 10.875 1.00 82.06 386 ASP A N 1
ATOM 3062 C CA . ASP A 1 386 ? 74.321 -3.936 11.981 1.00 82.06 386 ASP A CA 1
ATOM 3063 C C . ASP A 1 386 ? 74.892 -4.535 13.279 1.00 82.06 386 ASP A C 1
ATOM 3065 O O . ASP A 1 386 ? 75.672 -3.889 13.990 1.00 82.06 386 ASP A O 1
ATOM 3069 N N . ALA A 1 387 ? 74.571 -5.801 13.571 1.00 77.81 387 ALA A N 1
ATOM 3070 C CA . ALA A 1 387 ? 75.142 -6.527 14.704 1.00 77.81 387 ALA A CA 1
ATOM 3071 C C . ALA A 1 387 ? 76.663 -6.720 14.556 1.00 77.81 387 ALA A C 1
ATOM 3073 O O . ALA A 1 387 ? 77.408 -6.496 15.509 1.00 77.81 387 ALA A O 1
ATOM 3074 N N . ASN A 1 388 ? 77.144 -7.066 13.357 1.00 75.38 388 ASN A N 1
ATOM 3075 C CA . ASN A 1 388 ? 78.578 -7.210 13.084 1.00 75.38 388 ASN A CA 1
ATOM 3076 C C . ASN A 1 388 ? 79.334 -5.875 13.191 1.00 75.38 388 ASN A C 1
ATOM 3078 O O . ASN A 1 388 ? 80.447 -5.841 13.720 1.00 75.38 388 ASN A O 1
ATOM 3082 N N . ILE A 1 389 ? 78.732 -4.769 12.739 1.00 73.81 389 ILE A N 1
ATOM 3083 C CA . ILE A 1 389 ? 79.287 -3.416 12.907 1.00 73.81 389 ILE A CA 1
ATOM 3084 C C . ILE A 1 389 ? 79.376 -3.052 14.398 1.00 73.81 389 ILE A C 1
ATOM 3086 O O . ILE A 1 389 ? 80.409 -2.566 14.858 1.00 73.81 389 ILE A O 1
ATOM 3090 N N . SER A 1 390 ? 78.333 -3.352 15.177 1.00 66.25 390 SER A N 1
ATOM 3091 C CA . SER A 1 390 ? 78.305 -3.093 16.625 1.00 66.25 390 SER A CA 1
ATOM 3092 C C . SER A 1 390 ? 79.363 -3.899 17.391 1.00 66.25 390 SER A C 1
ATOM 3094 O O . SER A 1 390 ? 80.006 -3.365 18.292 1.00 66.25 390 SER A O 1
ATOM 3096 N N . ILE A 1 391 ? 79.603 -5.157 17.001 1.00 63.69 391 ILE A N 1
ATOM 3097 C CA . ILE A 1 391 ? 80.646 -6.012 17.591 1.00 63.69 391 ILE A CA 1
ATOM 3098 C C . ILE A 1 391 ? 82.051 -5.484 17.259 1.00 63.69 391 ILE A C 1
ATOM 3100 O O . ILE A 1 391 ? 82.924 -5.466 18.128 1.00 63.69 391 ILE A O 1
ATOM 3104 N N . ASN A 1 392 ? 82.281 -5.005 16.032 1.00 59.62 392 ASN A N 1
ATOM 3105 C CA . ASN A 1 392 ? 83.569 -4.415 15.653 1.00 59.62 392 ASN A CA 1
ATOM 3106 C C . ASN A 1 392 ? 83.860 -3.093 16.382 1.00 59.62 392 ASN A C 1
ATOM 3108 O O . ASN A 1 392 ? 85.020 -2.822 16.687 1.00 59.62 392 ASN A O 1
ATOM 3112 N N . ASN A 1 393 ? 82.828 -2.318 16.729 1.00 59.12 393 ASN A N 1
ATOM 3113 C CA . ASN A 1 393 ? 82.962 -1.066 17.484 1.00 59.12 393 ASN A CA 1
ATOM 3114 C C . ASN A 1 393 ? 83.138 -1.258 19.007 1.00 59.12 393 ASN A C 1
ATOM 3116 O O . ASN A 1 393 ? 83.423 -0.287 19.702 1.00 59.12 393 ASN A O 1
ATOM 3120 N N . GLN A 1 394 ? 82.992 -2.479 19.540 1.00 55.16 394 GLN A N 1
ATOM 3121 C CA . GLN A 1 394 ? 83.233 -2.802 20.959 1.00 55.16 394 GLN A CA 1
ATOM 3122 C C . GLN A 1 394 ? 84.622 -3.401 21.240 1.00 55.16 394 GLN A C 1
ATOM 3124 O O . GLN A 1 394 ? 84.917 -3.761 22.382 1.00 55.16 394 GLN A O 1
ATOM 3129 N N . ARG A 1 395 ? 85.513 -3.501 20.242 1.00 53.59 395 ARG A N 1
ATOM 3130 C CA . ARG A 1 395 ? 86.920 -3.830 20.516 1.00 53.59 395 ARG A CA 1
ATOM 3131 C C . ARG A 1 395 ? 87.574 -2.657 21.267 1.00 53.59 395 ARG A C 1
ATOM 3133 O O . ARG A 1 395 ? 87.542 -1.545 20.745 1.00 53.59 395 ARG A O 1
ATOM 3140 N N . PRO A 1 396 ? 88.173 -2.870 22.455 1.00 50.91 396 PRO A N 1
ATOM 3141 C CA . PRO A 1 396 ? 88.819 -1.792 23.191 1.00 50.91 396 PRO A CA 1
ATOM 3142 C C . PRO A 1 396 ? 89.975 -1.224 22.367 1.00 50.91 396 PRO A C 1
ATOM 3144 O O . PRO A 1 396 ? 90.802 -1.980 21.850 1.00 50.91 396 PRO A O 1
ATOM 3147 N N . SER A 1 397 ? 90.053 0.102 22.282 1.00 55.94 397 SER A N 1
ATOM 3148 C CA . SER A 1 397 ? 91.260 0.804 21.862 1.00 55.94 397 SER A CA 1
ATOM 3149 C C . SER A 1 397 ? 92.368 0.514 22.878 1.00 55.94 397 SER A C 1
ATOM 3151 O O . SER A 1 397 ? 92.432 1.138 23.935 1.00 55.94 397 SER A O 1
ATOM 3153 N N . PHE A 1 398 ? 93.220 -0.466 22.584 1.00 56.12 398 PHE A N 1
ATOM 3154 C CA . PHE A 1 398 ? 94.509 -0.601 23.252 1.00 56.12 398 PHE A CA 1
ATOM 3155 C C . PHE A 1 398 ? 95.495 0.369 22.605 1.00 56.12 398 PHE A C 1
ATOM 3157 O O . PHE A 1 398 ? 96.129 0.019 21.612 1.00 56.12 398 PHE A O 1
ATOM 3164 N N . SER A 1 399 ? 95.584 1.572 23.176 1.00 43.28 399 SER A N 1
ATOM 3165 C CA . SER A 1 399 ? 96.809 2.376 23.335 1.00 43.28 399 SER A CA 1
ATOM 3166 C C . SER A 1 399 ? 96.469 3.704 23.993 1.00 43.28 399 SER A C 1
ATOM 3168 O O . SER A 1 399 ? 95.696 4.460 23.357 1.00 43.28 399 SER A O 1
#

Organism: Romanomermis culicivorax (NCBI:txid13658)

InterPro domains:
  IPR002818 DJ-1/PfpI [PF01965] (3-170)
  IPR005033 YEATS [PTHR47573] (187-386)
  IPR006287 Protein/nucleic acid deglycase DJ-1 [TIGR01383] (5-183)
  IPR029062 Class I glutamine amidotransferase-like [G3DSA:3.40.50.880] (1-190)
  IPR029062 Class I glutamine amidotransferase-like [SSF52317] (3-185)
  IPR038704 YEATS superfamily [G3DSA:2.60.40.1970] (191-327)
  IPR055129 YEATS domain [PF03366] (210-289)
  IPR055129 YEATS domain [PS51037] (183-326)

Radius of gyration: 35.65 Å; chains: 1; bounding box: 125×37×90 Å

Sequence (399 aa):
MTKKALIVLSEGAEEIETIVPADLLRRAGIDVTIAGLQGDSEIICSRNVVIKPDKSFKVALSSSPTYDILILPGGLKGARNLAASLEVGELLKSQESRNGFIAAICAGPLALKSHKIGQNKTVTSHPSVRDELLEGSSFKYSEDRVVHDGHIITSRGPGTSFEFALKMIEVLLGKAKSDEVAQPLNQNIVKSIIYGNTARYFSKKREEDNHTHSWTLYVKPYLNEDMSKYVRKIVFKLHDSYANPTRIITEPPYEVKETGWGEFEAIIKIFFVDLAERHVTIYHPLKLFNMDPLIISGKKLFVNEFYDEIIFQEPTLVMHNALTAQNENRHHVKHETDFDLKKQRTLKAIADAREEVKLEIRDLKDCLKESKNLIAKFKEEIAKADANISINNQRPSFS

Secondary structure (DSSP, 8-state):
---EEEEEE-TT--HHHHHHHHHHHHHTT-EEEEEESS-SS-EE-TTS-EE--SEEHHHHHHH-S--SEEEE---HHHHHHHHH-HHHHHHHHHHHHTT-EEEEETTTHHHHHHHT-STT-EE---GGGHHHHHTT--PEE--SSEEEETTEEEE-SGGGHHHHHHHHHHHHH-HHHHHHHHTTTT-EEEEEEEEEEEEEE-SS--TTT---EEEEEEEEESSSB-GGGTEEEEEEE--TTSSS-EEEE-SSSEEEEEEES--EEEEEEEEESSSSSPPEEEEEEE----S-HHHHTTSS-EEEEEEEEEEEES--HHHHHHHH---B-SSPPPPSS-HHHHHHHHHHHHHHHHHHHHHHHHHHHHHHHHHHHHHHHHHHHHHHHHHHHHHHTTS----

=== Feature glossary ===
A reading guide for the features in this record.

Start from the sequence.

  · Sequence gives the chain of amino acids in standard one-letter code (A=alanine, C=cysteine, …, Y=tyrosine), read N→C. It is the only feature that is directly encoded by the gene; all structural features are derived from the folded form of this sequence.

Fold it, and you get atomic coordinates and the backbone conformation that goes with them.

  · Structure coordinates are given as an mmCIF _atom_site loop: one row per atom with element, residue name, chain id, sequence number, and x/y/z position in Å. Only the four main-chain atoms per residue are included here; side chains are omitted to keep the record compact.

  · Backbone dihedral angles. Every residue except chain termini has a φ (preceding-C → N → Cα → C) and a ψ (N → Cα → C → next-N). They are reported in degrees following the IUPAC sign convention. Secondary structure is essentially a statement about which (φ, ψ) basin each residue occupies.

  · Eight-state secondary structure (DSSP): H is the canonical α-helix, G the tighter 3₁₀-helix, I the wider π-helix; E/B are β-structure, T and S are turns and bends, and '-' is everything else. DSSP derives these from the pattern of main-chain N–H···O=C hydrogen bonds, not from the sequence.

  · SS3 is a coarse helix/strand/coil call (letters a/b/c) made by the P-SEA algorithm from inter-Cα distances and dihedrals. It is less detailed than DSSP but needs only Cα positions.

Summarize the fold with a handful of shape descriptors and a per-residue structural alphabet.

  · Radius of gyration (Rg) is the root-mean-square distance of Cα atoms from their centroid — a single number for overall size and compactness. A globular domain of N residues has Rg ≈ 2.2·N^0.38 Å; an extended or disordered chain has a much larger Rg. The Cα contact count is the number of residue pairs whose Cα atoms are within 8 Å and are more than four positions apart in sequence — a standard proxy for tertiary packing density. The bounding box is the smallest axis-aligned box enclosing all Cα atoms.

  · 3Di is Foldseek's structural alphabet. Each residue is assigned one of twenty discrete states based on how its Cα sits relative to its spatial (not sequential) neighbors. Aligning 3Di strings finds structural homologs roughly as well as full 3D superposition, but orders of magnitude faster.

  · Solvent-accessible surface area (SASA) is the area in Å² traced out by the centre of a 1.4 Å probe sphere (a water molecule) rolled over the protein's van der Waals surface (Shrake–Rupley / Lee–Richards construction). Buried residues have near-zero SASA; fully exposed residues can exceed 200 Å². The total SASA scales roughly with the number of surface residues.

Ask how reliable the model is.

  · For AlphaFold models, the B-factor field carries pLDDT — the model's own estimate of local accuracy on a 0–100 scale. Regions with pLDDT<50 should be treated as essentially unmodeled; they often correspond to intrinsically disordered segments.

  · For experimental (PDB) structures, the B-factor (temperature factor) quantifies the positional spread of each atom in the crystal — a combination of thermal vibration and static disorder — in units of Å². High B-factors mark flexible loops or poorly resolved regions; low B-factors mark the rigid, well-ordered core.

  · Predicted Aligned Error (PAE) is an AlphaFold confidence matrix: entry (i, j) is the expected error in the position of residue j, in ångströms, when the prediction is superimposed on the true structure at residue i. Low PAE within a block of residues means that block is internally rigid and well-predicted; high PAE between two blocks means their relative placement is uncertain even if each block individually is confident.

Place it in context: what it resembles, what it is annotated as, and how it looks.

  · Structural nearest neighbors (via Foldseek easy-search vs the PDB). Reported per hit: target PDB id, E-value, and alignment TM-score. A TM-score above ~0.5 is the conventional threshold for 'same fold'.

  · Functional annotations link the protein to curated databases. InterPro entries identify conserved domains and families by matching the sequence against member-database signatures (Pfam, PROSITE, CDD, …). Gene Ontology (GO) terms describe molecular function, biological process, and cellular component in a controlled vocabulary. CATH places the structure in a hierarchical fold classification (Class/Architecture/Topology/Homologous-superfamily). The organism is the source species.

  · The contact map is a binary N×N matrix image: pixel (i, j) is dark where Cα_i and Cα_j are within 8 Å and |i−j|>4. Because the |i−j|>4 filter removes local helical contacts, off-diagonal stripes parallel to the main diagonal indicate parallel β-sheets; stripes perpendicular to it indicate antiparallel β-sheets. The Ramachandran plot scatters every residue's (φ, ψ) pair against the sterically allowed regions. The PAE heatmap renders the predicted-aligned-error matrix.

  · Six rendered views show the 3D structure from the faces of a cube — i.e. along ±x, ±y, ±z. Rendering representation is drawn randomly per protein from cartoon (secondary-structure ribbons), sticks (backbone bonds), or molecular surface; coloring is either N→C rainbow (blue at the N-terminus through red at the C-terminus) or one color per chain.